Protein AF-A0A1I9G0L5-F1 (afdb_monomer)

Secondary structure (DSSP, 8-state):
-------GGG----SSTT--B----S-TTTS-HHHHHHHHHT---S-B-HHHHHHHHHHHHHHHHHHSS-SB--TT-TT-HHHHHHHHHH--TT-SEEEE-TTSPEEEESSPPTTT--S-HHHHHHHHHHHHHHT---TTTPPPHHHHHHHHHHHHHPPEEEEEEGGGTEEEEEE--SS-SSS----HHHHHHHTS-TT---EEEE-SSS-EEEE-SSPPPTTHHHH-SSEEEE-----SS----PPPP------S----SSPPPHHHHHHHHHHHHHHHHHHHHHHHHHHHHHHHHHHHHHHHHHHHHHHHHHHHHHHHHHHHHHHHHHHHHHT-SSHHHHHHHHHHHHHHHHHHHHHHHHHHHHHHHHHHHHHHHHHHHTS---PPPPTHHHHHHHHHHHS-----S-THHHHHHHHHHHHHHHHHHHHHHHHHHHHHHHIIIIIHHHHHHHHHHHHHHHHHHHHHHHHHHHHHHHHHHHHHHHHHHHHHHHHTT-------TTHHHHHHHHHHHHHHHHHHHHHHHHHHHHHHHHHHHHTT--

InterPro domains:
  IPR000719 Protein kinase domain [PF00069] (3-147)
  IPR000719 Protein kinase domain [PS50011] (1-156)
  IPR011009 Protein kinase-like domain superfamily [SSF56112] (2-184)
  IPR051180 Inhibitor of nuclear factor kappa-B kinase [PTHR22969] (1-500)

Organism: Brugia malayi (NCBI:txid6279)

Solvent-accessible surface area (backbone atoms only — not comparable to full-atom values): 31303 Å² total; per-residue (Å²): 138,85,90,78,93,73,83,66,84,84,62,78,92,72,95,51,87,79,51,76,41,48,75,81,76,82,52,73,63,41,50,26,65,51,44,33,40,22,62,48,68,74,46,57,82,54,65,45,37,62,46,61,39,52,40,25,30,49,28,34,51,53,44,21,75,47,44,78,45,74,33,57,40,37,90,78,37,44,79,33,40,63,51,42,30,58,48,54,76,69,53,58,70,62,45,55,29,39,39,55,45,99,88,70,45,84,47,74,32,58,52,78,62,86,96,40,52,85,60,43,71,51,45,44,56,53,50,36,51,52,37,27,44,33,59,34,79,47,85,93,68,41,56,44,68,67,58,49,52,52,46,50,52,49,65,75,68,48,51,73,39,42,35,33,34,58,41,36,75,41,77,44,59,39,57,55,26,73,86,54,84,87,55,84,67,47,53,69,70,58,57,52,57,74,79,36,64,101,83,59,48,45,42,36,43,52,55,78,85,49,66,72,52,80,45,57,53,83,84,70,64,89,62,55,76,81,77,49,43,23,36,38,45,33,43,59,80,90,61,104,74,82,70,86,73,66,47,76,66,81,71,85,78,67,75,89,66,70,85,73,91,60,85,81,47,76,64,56,52,51,51,46,53,51,50,39,53,49,52,52,48,51,48,50,52,51,64,59,41,51,62,52,52,52,53,50,51,51,55,51,48,57,51,52,50,53,54,49,52,52,50,47,50,51,52,54,49,52,52,51,50,42,54,52,48,38,53,50,28,49,58,53,26,73,75,45,91,49,74,66,58,24,50,54,44,40,47,55,39,52,48,54,48,51,51,48,49,55,47,51,53,51,47,52,50,52,54,52,50,51,54,53,48,51,53,53,52,52,58,54,69,72,57,84,84,85,83,74,85,76,60,59,67,60,53,51,46,58,53,58,66,68,74,69,72,80,91,78,84,71,79,75,56,54,63,55,50,49,54,49,50,56,49,50,51,54,49,43,52,52,49,41,51,53,49,51,54,48,46,50,50,49,36,68,68,45,48,55,56,52,48,53,48,51,49,52,52,50,56,45,50,52,51,51,52,54,48,50,54,52,49,55,54,50,51,52,52,48,54,52,52,49,52,53,49,51,55,56,46,54,55,48,46,66,72,68,66,78,73,93,67,97,69,64,79,72,56,57,54,51,52,54,50,50,52,52,49,53,47,51,50,49,51,49,51,47,50,48,53,51,48,50,50,50,44,52,55,46,49,58,59,50,70,71,77,113

Radius of gyration: 36.48 Å; Cα contacts (8 Å, |Δi|>4): 519; chains: 1; bounding box: 66×55×128 Å

pLDDT: mean 74.06, std 17.33, range [30.12, 96.75]

Structure (mmCIF, N/CA/C/O backbone):
data_AF-A0A1I9G0L5-F1
#
_entry.id   AF-A0A1I9G0L5-F1
#
loop_
_atom_site.group_PDB
_atom_site.id
_atom_site.type_symbol
_atom_site.label_atom_id
_atom_site.label_alt_id
_atom_site.label_comp_id
_atom_site.label_asym_id
_atom_site.label_entity_id
_atom_site.label_seq_id
_atom_site.pdbx_PDB_ins_code
_atom_site.Cartn_x
_atom_site.Cartn_y
_atom_site.Cartn_z
_atom_site.occupancy
_atom_site.B_iso_or_equiv
_atom_site.auth_seq_id
_atom_site.auth_comp_id
_atom_site.auth_asym_id
_atom_site.auth_atom_id
_atom_site.pdbx_PDB_model_num
ATOM 1 N N . MET A 1 1 ? -1.523 -9.763 -20.678 1.00 55.69 1 MET A N 1
ATOM 2 C CA . MET A 1 1 ? -0.590 -9.402 -21.769 1.00 55.69 1 MET A CA 1
ATOM 3 C C . MET A 1 1 ? 0.636 -10.287 -21.632 1.00 55.69 1 MET A C 1
ATOM 5 O O . MET A 1 1 ? 1.055 -10.501 -20.504 1.00 55.69 1 MET A O 1
ATOM 9 N N . ILE A 1 2 ? 1.152 -10.856 -22.721 1.00 83.81 2 ILE A N 1
ATOM 10 C CA . ILE A 1 2 ? 2.333 -11.732 -22.697 1.00 83.81 2 ILE A CA 1
ATOM 11 C C . ILE A 1 2 ? 3.419 -11.034 -23.511 1.00 83.81 2 ILE A C 1
ATOM 13 O O . ILE A 1 2 ? 3.211 -10.784 -24.697 1.00 83.81 2 ILE A O 1
ATOM 17 N N . PHE A 1 3 ? 4.545 -10.706 -22.878 1.00 88.19 3 PHE A N 1
ATOM 18 C CA . PHE A 1 3 ? 5.711 -10.153 -23.564 1.00 88.19 3 PHE A CA 1
ATOM 19 C C . PHE A 1 3 ? 6.554 -11.289 -24.147 1.00 88.19 3 PHE A C 1
ATOM 21 O O . PHE A 1 3 ? 6.730 -12.327 -23.509 1.00 88.19 3 PHE A O 1
ATOM 28 N N . LYS A 1 4 ? 7.054 -11.104 -25.370 1.00 92.31 4 LYS A N 1
ATOM 29 C CA . LYS A 1 4 ? 7.932 -12.056 -26.057 1.00 92.31 4 LYS A CA 1
ATOM 30 C C . LYS A 1 4 ? 9.105 -11.288 -26.652 1.00 92.31 4 LYS A C 1
ATOM 32 O O . LYS A 1 4 ? 8.880 -10.274 -27.307 1.00 92.31 4 LYS A O 1
ATOM 37 N N . LEU A 1 5 ? 10.321 -11.780 -26.433 1.00 92.19 5 LEU A N 1
ATOM 38 C CA . LEU A 1 5 ? 11.512 -11.256 -27.098 1.00 92.19 5 LEU A CA 1
ATOM 39 C C . LEU A 1 5 ? 11.499 -11.662 -28.575 1.00 92.19 5 LEU A C 1
ATOM 41 O O . LEU A 1 5 ? 11.075 -12.768 -28.923 1.00 92.19 5 LEU A O 1
ATOM 45 N N . CYS A 1 6 ? 11.949 -10.762 -29.439 1.00 92.44 6 CYS A N 1
ATOM 46 C CA . CYS A 1 6 ? 12.070 -10.978 -30.874 1.00 92.44 6 CYS A CA 1
ATOM 47 C C . CYS A 1 6 ? 13.322 -10.271 -31.409 1.00 92.44 6 CYS A C 1
ATOM 49 O O . CYS A 1 6 ? 14.057 -9.657 -30.644 1.00 92.44 6 CYS A O 1
ATOM 51 N N . ASP A 1 7 ? 13.552 -10.393 -32.718 1.00 89.81 7 ASP A N 1
ATOM 52 C CA . ASP A 1 7 ? 14.690 -9.792 -33.420 1.00 89.81 7 ASP A CA 1
ATOM 53 C C . ASP A 1 7 ? 16.065 -10.199 -32.860 1.00 89.81 7 ASP A C 1
ATOM 55 O O . ASP A 1 7 ? 16.877 -9.403 -32.397 1.00 89.81 7 ASP A O 1
ATOM 59 N N . PHE A 1 8 ? 16.352 -11.496 -32.950 1.00 90.12 8 PHE A N 1
ATOM 60 C CA . PHE A 1 8 ? 17.651 -12.062 -32.586 1.00 90.12 8 PHE A CA 1
ATOM 61 C C . PHE A 1 8 ? 18.719 -11.869 -33.685 1.00 90.12 8 PHE A C 1
ATOM 63 O O . PHE A 1 8 ? 19.725 -12.577 -33.687 1.00 90.12 8 PHE A O 1
ATOM 70 N N . GLY A 1 9 ? 18.540 -10.929 -34.625 1.00 87.38 9 GLY A N 1
ATOM 71 C CA . GLY A 1 9 ? 19.482 -10.694 -35.730 1.00 87.38 9 GLY A CA 1
ATOM 72 C C . GLY A 1 9 ? 20.868 -10.221 -35.273 1.00 87.38 9 GLY A C 1
ATOM 73 O O . GLY A 1 9 ? 21.869 -10.535 -35.914 1.00 87.38 9 GLY A O 1
ATOM 74 N N . GLY A 1 10 ? 20.933 -9.520 -34.136 1.00 83.25 10 GLY A N 1
ATOM 75 C CA . GLY A 1 10 ? 22.179 -9.124 -33.470 1.00 83.25 10 GLY A CA 1
ATOM 76 C C . GLY A 1 10 ? 22.726 -10.146 -32.465 1.00 83.25 10 GLY A C 1
ATOM 77 O O . GLY A 1 10 ? 23.751 -9.888 -31.836 1.00 83.25 10 GLY A O 1
ATOM 78 N N . SER A 1 11 ? 22.050 -11.284 -32.279 1.00 88.94 11 SER A N 1
ATOM 79 C CA . SER A 1 11 ? 22.437 -12.282 -31.277 1.00 88.94 11 SER A CA 1
ATOM 80 C C . SER A 1 11 ? 23.652 -13.105 -31.711 1.00 88.94 11 SER A C 1
ATOM 82 O O . SER A 1 11 ? 23.936 -13.282 -32.898 1.00 88.94 11 SER A O 1
ATOM 84 N N . ARG A 1 12 ? 24.378 -13.642 -30.727 1.00 87.69 12 ARG A N 1
ATOM 85 C CA . ARG A 1 12 ? 25.536 -14.510 -30.949 1.00 87.69 12 ARG A CA 1
ATOM 86 C C . ARG A 1 12 ? 25.514 -15.680 -29.980 1.00 87.69 12 ARG A C 1
ATOM 88 O O . ARG A 1 12 ? 25.281 -15.493 -28.791 1.00 87.69 12 ARG A O 1
ATOM 95 N N . LEU A 1 13 ? 25.822 -16.874 -30.482 1.00 88.50 13 LEU A N 1
ATOM 96 C CA . LEU A 1 13 ? 26.083 -18.024 -29.625 1.00 88.50 13 LEU A CA 1
ATOM 97 C C . LEU A 1 13 ? 27.472 -17.881 -28.995 1.00 88.50 13 LEU A C 1
ATOM 99 O O . LEU A 1 13 ? 28.465 -17.739 -29.711 1.00 88.50 13 LEU A O 1
ATOM 103 N N . LEU A 1 14 ? 27.529 -17.927 -27.669 1.00 87.81 14 LEU A N 1
ATOM 104 C CA . LEU A 1 14 ? 28.769 -17.877 -26.902 1.00 87.81 14 LEU A CA 1
ATOM 105 C C . LEU A 1 14 ? 29.029 -19.246 -26.280 1.00 87.81 14 LEU A C 1
ATOM 107 O O . LEU A 1 14 ? 28.112 -19.879 -25.760 1.00 87.81 14 LEU A O 1
ATOM 111 N N . THR A 1 15 ? 30.274 -19.706 -26.361 1.00 81.81 15 THR A N 1
ATOM 112 C CA . THR A 1 15 ? 30.704 -20.987 -25.775 1.00 81.81 15 THR A CA 1
ATOM 113 C C . THR A 1 15 ? 31.267 -20.826 -24.368 1.00 81.81 15 THR A C 1
ATOM 115 O O . THR A 1 15 ? 31.295 -21.792 -23.614 1.00 81.81 15 THR A O 1
ATOM 118 N N . ASP A 1 16 ? 31.709 -19.616 -24.018 1.00 83.00 16 ASP A N 1
ATOM 119 C CA . ASP A 1 16 ? 32.195 -19.247 -22.691 1.00 83.00 16 ASP A CA 1
ATOM 120 C C . ASP A 1 16 ? 31.457 -17.989 -22.211 1.00 83.00 16 ASP A C 1
ATOM 122 O O . ASP A 1 16 ? 31.290 -17.022 -22.959 1.00 83.00 16 ASP A O 1
ATOM 126 N N . ASN A 1 17 ? 31.021 -18.003 -20.952 1.00 72.94 17 ASN A N 1
ATOM 127 C CA . ASN A 1 17 ? 30.305 -16.899 -20.319 1.00 72.94 17 ASN A CA 1
ATOM 128 C C . ASN A 1 17 ? 31.165 -15.635 -20.188 1.00 72.94 17 ASN A C 1
ATOM 130 O O . ASN A 1 17 ? 30.611 -14.539 -20.135 1.00 72.94 17 ASN A O 1
ATOM 134 N N . PHE A 1 18 ? 32.493 -15.780 -20.174 1.00 78.06 18 PHE A N 1
ATOM 135 C CA . PHE A 1 18 ? 33.441 -14.668 -20.054 1.00 78.06 18 PHE A CA 1
ATOM 136 C C . PHE A 1 18 ? 34.088 -14.269 -21.384 1.00 78.06 18 PHE A C 1
ATOM 138 O O . PHE A 1 18 ? 35.035 -13.482 -21.398 1.00 78.06 18 PHE A O 1
ATOM 145 N N . GLN A 1 19 ? 33.588 -14.793 -22.507 1.00 87.50 19 GLN A N 1
ATOM 146 C CA . GLN A 1 19 ? 34.123 -14.472 -23.824 1.00 87.50 19 GLN A CA 1
ATOM 147 C C . GLN A 1 19 ? 34.020 -12.956 -24.101 1.00 87.50 19 GLN A C 1
ATOM 149 O O . GLN A 1 19 ? 32.907 -12.420 -24.119 1.00 87.50 19 GLN A O 1
ATOM 154 N N . PRO A 1 20 ? 35.143 -12.254 -24.363 1.00 88.88 20 PRO A N 1
ATOM 155 C CA . PRO A 1 20 ? 35.113 -10.830 -24.665 1.00 88.88 20 PRO A CA 1
ATOM 156 C C . PRO A 1 20 ? 34.505 -10.567 -26.048 1.00 88.88 20 PRO A C 1
ATOM 158 O O . PRO A 1 20 ? 34.786 -11.261 -27.031 1.00 88.88 20 PRO A O 1
ATOM 161 N N . LEU A 1 21 ? 33.680 -9.527 -26.125 1.00 90.00 21 LEU A N 1
ATOM 162 C CA . LEU A 1 21 ? 32.989 -9.070 -27.324 1.00 90.00 21 LEU A CA 1
ATOM 163 C C . LEU A 1 21 ? 33.516 -7.695 -27.746 1.00 90.00 21 LEU A C 1
ATOM 165 O O . LEU A 1 21 ? 33.845 -6.855 -26.913 1.00 90.00 21 LEU A O 1
ATOM 169 N N . HIS A 1 22 ? 33.584 -7.480 -29.061 1.00 89.19 22 HIS A N 1
ATOM 170 C CA . HIS A 1 22 ? 34.141 -6.269 -29.686 1.00 89.19 22 HIS A CA 1
ATOM 171 C C . HIS A 1 22 ? 33.189 -5.607 -30.692 1.00 89.19 22 HIS A C 1
ATOM 173 O O . HIS A 1 22 ? 33.473 -4.524 -31.205 1.00 89.19 22 HIS A O 1
ATOM 179 N N . SER A 1 23 ? 32.104 -6.293 -31.051 1.00 87.62 23 SER A N 1
ATOM 180 C CA . SER A 1 23 ? 31.172 -5.848 -32.084 1.00 87.62 23 SER A CA 1
ATOM 181 C C . SER A 1 23 ? 30.407 -4.611 -31.620 1.00 87.62 23 SER A C 1
ATOM 183 O O . SER A 1 23 ? 30.127 -4.453 -30.443 1.00 87.62 23 SER A O 1
ATOM 185 N N . ILE A 1 24 ? 30.040 -3.732 -32.547 1.00 87.00 24 ILE A N 1
ATOM 186 C CA . ILE A 1 24 ? 29.127 -2.626 -32.249 1.00 87.00 24 ILE A CA 1
ATOM 187 C C . ILE A 1 24 ? 27.759 -3.047 -32.776 1.00 87.00 24 ILE A C 1
ATOM 189 O O . ILE A 1 24 ? 27.548 -3.082 -33.988 1.00 87.00 24 ILE A O 1
ATOM 193 N N . CYS A 1 25 ? 26.859 -3.429 -31.875 1.00 86.25 25 CYS A N 1
ATOM 194 C CA . CYS A 1 25 ? 25.508 -3.868 -32.205 1.00 86.25 25 CYS A CA 1
ATOM 195 C C . CYS A 1 25 ? 24.520 -3.332 -31.165 1.00 86.25 25 CYS A C 1
ATOM 197 O O . CYS A 1 25 ? 24.857 -3.256 -29.987 1.00 86.25 25 CYS A O 1
ATOM 199 N N . GLY A 1 26 ? 23.318 -2.962 -31.610 1.00 87.75 26 GLY A N 1
ATOM 200 C CA . GLY A 1 26 ? 22.236 -2.463 -30.764 1.00 87.75 26 GLY A CA 1
ATOM 201 C C . GLY A 1 26 ? 21.747 -1.070 -31.160 1.00 87.75 26 GLY A C 1
ATOM 202 O O . GLY A 1 26 ? 22.176 -0.487 -32.158 1.00 87.75 26 GLY A O 1
ATOM 203 N N . THR A 1 27 ? 20.827 -0.541 -30.359 1.00 90.56 27 THR A N 1
ATOM 204 C CA . THR A 1 27 ? 20.112 0.711 -30.635 1.00 90.56 27 THR A CA 1
ATOM 205 C C . THR A 1 27 ? 20.705 1.864 -29.819 1.00 90.56 27 THR A C 1
ATOM 207 O O . THR A 1 27 ? 20.842 1.721 -28.600 1.00 90.56 27 THR A O 1
ATOM 210 N N . PRO A 1 28 ? 21.031 3.024 -30.429 1.00 89.81 28 PRO A N 1
ATOM 211 C CA . PRO A 1 28 ? 21.471 4.206 -29.687 1.00 89.81 28 PRO A CA 1
ATOM 212 C C . PRO A 1 28 ? 20.511 4.555 -28.540 1.00 89.81 28 PRO A C 1
ATOM 214 O O . PRO A 1 28 ? 19.296 4.528 -28.716 1.00 89.81 28 PRO A O 1
ATOM 217 N N . GLY A 1 29 ? 21.058 4.863 -27.362 1.00 89.56 29 GLY A N 1
ATOM 218 C CA . GLY A 1 29 ? 20.293 5.051 -26.119 1.00 89.56 29 GLY A CA 1
ATOM 219 C C . GLY A 1 29 ? 20.146 3.792 -25.250 1.00 89.56 29 GLY A C 1
ATOM 220 O O . GLY A 1 29 ? 19.942 3.928 -24.049 1.00 89.56 29 GLY A O 1
ATOM 221 N N . TYR A 1 30 ? 20.331 2.593 -25.820 1.00 95.19 30 TYR A N 1
ATOM 222 C CA . TYR A 1 30 ? 20.323 1.303 -25.100 1.00 95.19 30 TYR A CA 1
ATOM 223 C C . TYR A 1 30 ? 21.682 0.594 -25.125 1.00 95.19 30 TYR A C 1
ATOM 225 O O . TYR A 1 30 ? 21.849 -0.456 -24.511 1.00 95.19 30 TYR A O 1
ATOM 233 N N . LEU A 1 31 ? 22.654 1.147 -25.854 1.00 93.94 31 LEU A N 1
ATOM 234 C CA . LEU A 1 31 ? 24.020 0.637 -25.885 1.00 93.94 31 LEU A CA 1
ATOM 235 C C . LEU A 1 31 ? 24.693 0.845 -24.529 1.00 93.94 31 LEU A C 1
ATOM 237 O O . LEU A 1 31 ? 24.605 1.931 -23.953 1.00 93.94 31 LEU A O 1
ATOM 241 N N . ASN A 1 32 ? 25.430 -0.165 -24.068 1.00 92.62 32 ASN A N 1
ATOM 242 C CA . ASN A 1 32 ? 26.281 -0.022 -22.892 1.00 92.62 32 ASN A CA 1
ATOM 243 C C . ASN A 1 32 ? 27.421 0.983 -23.133 1.00 92.62 32 ASN A C 1
ATOM 245 O O . ASN A 1 32 ? 27.693 1.411 -24.262 1.00 92.62 32 ASN A O 1
ATOM 249 N N . GLU A 1 33 ? 28.110 1.368 -22.060 1.00 91.12 33 GLU A N 1
ATOM 250 C CA . GLU A 1 33 ? 29.150 2.405 -22.101 1.00 91.12 33 GLU A CA 1
ATOM 251 C C . GLU A 1 33 ? 30.291 2.048 -23.071 1.00 91.12 33 GLU A C 1
ATOM 253 O O . GLU A 1 33 ? 30.730 2.896 -23.853 1.00 91.12 33 GLU A O 1
ATOM 258 N N . TYR A 1 34 ? 30.726 0.782 -23.083 1.00 92.12 34 TYR A N 1
ATOM 259 C CA . TYR A 1 34 ? 31.794 0.299 -23.964 1.00 92.12 34 TYR A CA 1
ATOM 260 C C . TYR A 1 34 ? 31.397 0.345 -25.444 1.00 92.12 34 TYR A C 1
ATOM 262 O O . TYR A 1 34 ? 32.152 0.872 -26.264 1.00 92.12 34 TYR A O 1
ATOM 270 N N . SER A 1 35 ? 30.200 -0.139 -25.794 1.00 92.25 35 SER A N 1
ATOM 271 C CA . SER A 1 35 ? 29.689 -0.089 -27.171 1.00 92.25 35 SER A CA 1
ATOM 272 C C . SER A 1 35 ? 29.444 1.347 -27.627 1.00 92.25 35 SER A C 1
ATOM 274 O O . SER A 1 35 ? 29.758 1.691 -28.765 1.00 92.25 35 SER A O 1
ATOM 276 N N . THR A 1 36 ? 28.961 2.211 -26.731 1.00 92.50 36 THR A N 1
ATOM 277 C CA . THR A 1 36 ? 28.783 3.647 -26.988 1.00 92.50 36 THR A CA 1
ATOM 278 C C . THR A 1 36 ? 30.119 4.331 -27.279 1.00 92.50 36 THR A C 1
ATOM 280 O O . THR A 1 36 ? 30.232 5.086 -28.245 1.00 92.50 36 THR A O 1
ATOM 283 N N . ALA A 1 37 ? 31.156 4.038 -26.491 1.00 91.94 37 ALA A N 1
ATOM 284 C CA . ALA A 1 37 ? 32.501 4.565 -26.704 1.00 91.94 37 ALA A CA 1
ATOM 285 C C . ALA A 1 37 ? 33.118 4.072 -28.019 1.00 91.94 37 ALA A C 1
ATOM 287 O O . ALA A 1 37 ? 33.672 4.868 -28.781 1.00 91.94 37 ALA A O 1
ATOM 288 N N . ASN A 1 38 ? 32.976 2.778 -28.309 1.00 93.38 38 ASN A N 1
ATOM 289 C CA . ASN A 1 38 ? 33.405 2.175 -29.567 1.00 93.38 38 ASN A CA 1
ATOM 290 C C . ASN A 1 38 ? 32.693 2.816 -30.775 1.00 93.38 38 ASN A C 1
ATOM 292 O O . ASN A 1 38 ? 33.353 3.188 -31.747 1.00 93.38 38 ASN A O 1
ATOM 296 N N . LEU A 1 39 ? 31.376 3.045 -30.688 1.00 92.69 39 LEU A N 1
ATOM 297 C CA . LEU A 1 39 ? 30.587 3.721 -31.724 1.00 92.69 39 LEU A CA 1
ATOM 298 C C . LEU A 1 39 ? 31.026 5.180 -31.920 1.00 92.69 39 LEU A C 1
ATOM 300 O O . LEU A 1 39 ? 31.245 5.605 -33.054 1.00 92.69 39 LEU A O 1
ATOM 304 N N . ALA A 1 40 ? 31.217 5.937 -30.834 1.00 91.94 40 ALA A N 1
ATOM 305 C CA . ALA A 1 40 ? 31.623 7.346 -30.892 1.00 91.94 40 ALA A CA 1
ATOM 306 C C . ALA A 1 40 ? 33.018 7.532 -31.492 1.00 91.94 40 ALA A C 1
ATOM 308 O O . ALA A 1 40 ? 33.253 8.455 -32.272 1.00 91.94 40 ALA A O 1
ATOM 309 N N . ARG A 1 41 ? 33.949 6.644 -31.131 1.00 90.19 41 ARG A N 1
ATOM 310 C CA . ARG A 1 41 ? 35.350 6.713 -31.559 1.00 90.19 41 ARG A CA 1
ATOM 311 C C . ARG A 1 41 ? 35.618 5.981 -32.869 1.00 90.19 41 ARG A C 1
ATOM 313 O O . ARG A 1 41 ? 36.719 6.108 -33.396 1.00 90.19 41 ARG A O 1
ATOM 320 N N . LYS A 1 42 ? 34.632 5.248 -33.399 1.00 90.44 42 LYS A N 1
ATOM 321 C CA . LYS A 1 42 ? 34.778 4.357 -34.561 1.00 90.44 42 LYS A CA 1
ATOM 322 C C . LYS A 1 42 ? 35.905 3.333 -34.347 1.00 90.44 42 LYS A C 1
ATOM 324 O O . LYS A 1 42 ? 36.744 3.124 -35.218 1.00 90.44 42 LYS A O 1
ATOM 329 N N . THR A 1 43 ? 35.932 2.719 -33.164 1.00 90.88 43 THR A N 1
ATOM 330 C CA . THR A 1 43 ? 36.928 1.719 -32.738 1.00 90.88 43 THR A CA 1
ATOM 331 C C . THR A 1 43 ? 36.247 0.469 -32.192 1.00 90.88 43 THR A C 1
ATOM 333 O O . THR A 1 43 ? 35.089 0.523 -31.810 1.00 90.88 43 THR A O 1
ATOM 336 N N . THR A 1 44 ? 36.975 -0.640 -32.070 1.00 89.38 44 THR A N 1
ATOM 337 C CA . THR A 1 44 ? 36.503 -1.878 -31.408 1.00 89.38 44 THR A CA 1
ATOM 338 C C . THR A 1 44 ? 37.463 -2.333 -30.302 1.00 89.38 44 THR A C 1
ATOM 340 O O . THR A 1 44 ? 37.610 -3.523 -30.019 1.00 89.38 44 THR A O 1
ATOM 343 N N . THR A 1 45 ? 38.199 -1.377 -29.728 1.00 89.69 45 THR A N 1
ATOM 344 C CA . THR A 1 45 ? 39.290 -1.632 -28.778 1.00 89.69 45 THR A CA 1
ATOM 345 C C . THR A 1 45 ? 38.789 -1.981 -27.388 1.00 89.69 45 THR A C 1
ATOM 347 O O . THR A 1 45 ? 39.450 -2.734 -26.682 1.00 89.69 45 THR A O 1
ATOM 350 N N . LEU A 1 46 ? 37.651 -1.415 -26.979 1.00 90.94 46 LEU A N 1
ATOM 351 C CA . LEU A 1 46 ? 37.055 -1.715 -25.684 1.00 90.94 46 LEU A CA 1
ATOM 352 C C . LEU A 1 46 ? 36.250 -3.002 -25.796 1.00 90.94 46 LEU A C 1
ATOM 354 O O . LEU A 1 46 ? 35.408 -3.127 -26.687 1.00 90.94 46 LEU A O 1
ATOM 358 N N . THR A 1 47 ? 36.523 -3.936 -24.895 1.00 91.81 47 THR A N 1
ATOM 359 C CA . THR A 1 47 ? 35.795 -5.197 -24.798 1.00 91.81 47 THR A CA 1
ATOM 360 C C . THR A 1 47 ? 34.696 -5.108 -23.766 1.00 91.81 47 THR A C 1
ATOM 362 O O . THR A 1 47 ? 34.822 -4.379 -22.787 1.00 91.81 47 THR A O 1
ATOM 365 N N . TYR A 1 48 ? 33.657 -5.900 -23.966 1.00 90.69 48 TYR A N 1
ATOM 366 C CA . TYR A 1 48 ? 32.580 -6.086 -23.006 1.00 90.69 48 TYR A CA 1
ATOM 367 C C . TYR A 1 48 ? 32.138 -7.552 -23.007 1.00 90.69 48 TYR A C 1
ATOM 369 O O . TYR A 1 48 ? 32.455 -8.313 -23.921 1.00 90.69 48 TYR A O 1
ATOM 377 N N . THR A 1 49 ? 31.416 -7.954 -21.976 1.00 90.81 49 THR A N 1
ATOM 378 C CA . THR A 1 49 ? 30.833 -9.293 -21.815 1.00 90.81 49 THR A CA 1
ATOM 379 C C . THR A 1 49 ? 29.345 -9.292 -22.165 1.00 90.81 49 THR A C 1
ATOM 381 O O . THR A 1 49 ? 28.722 -8.233 -22.272 1.00 90.81 49 THR A O 1
ATOM 384 N N . LYS A 1 50 ? 28.743 -10.478 -22.327 1.00 90.31 50 LYS A N 1
ATOM 385 C CA . LYS A 1 50 ? 27.288 -10.589 -22.543 1.00 90.31 50 LYS A CA 1
ATOM 386 C C . LYS A 1 50 ? 26.495 -9.941 -21.396 1.00 90.31 50 LYS A C 1
ATOM 388 O O . LYS A 1 50 ? 25.556 -9.199 -21.653 1.00 90.31 50 LYS A O 1
ATOM 393 N N . ASP A 1 51 ? 26.941 -10.138 -20.155 1.00 91.38 51 ASP A N 1
ATOM 394 C CA . ASP A 1 51 ? 26.309 -9.609 -18.942 1.00 91.38 51 ASP A CA 1
ATOM 395 C C . ASP A 1 51 ? 26.315 -8.068 -18.955 1.00 91.38 51 ASP A C 1
ATOM 397 O O . ASP A 1 51 ? 25.274 -7.442 -18.782 1.00 91.38 51 ASP A O 1
ATOM 401 N N . GLU A 1 52 ? 27.452 -7.440 -19.279 1.00 90.19 52 GLU A N 1
ATOM 402 C CA . GLU A 1 52 ? 27.595 -5.972 -19.346 1.00 90.19 52 GLU A CA 1
ATOM 403 C C . GLU A 1 52 ? 26.807 -5.310 -20.485 1.00 90.19 52 GLU A C 1
ATOM 405 O O . GLU A 1 52 ? 26.572 -4.101 -20.453 1.00 90.19 52 GLU A O 1
ATOM 410 N N . CYS A 1 53 ? 26.465 -6.055 -21.535 1.00 91.38 53 CYS A N 1
ATOM 411 C CA . CYS A 1 53 ? 25.707 -5.537 -22.672 1.00 91.38 53 CYS A CA 1
ATOM 412 C C . CYS A 1 53 ? 24.205 -5.729 -22.468 1.00 91.38 53 CYS A C 1
ATOM 414 O O . CYS A 1 53 ? 23.435 -4.766 -22.511 1.00 91.38 53 CYS A O 1
ATOM 416 N N . ASP A 1 54 ? 23.793 -6.966 -22.207 1.00 93.25 54 ASP A N 1
ATOM 417 C CA . ASP A 1 54 ? 22.384 -7.335 -22.170 1.00 93.25 54 ASP A CA 1
ATOM 418 C C . ASP A 1 54 ? 21.705 -6.771 -20.918 1.00 93.25 54 ASP A C 1
ATOM 420 O O . ASP A 1 54 ? 20.651 -6.143 -21.035 1.00 93.25 54 ASP A O 1
ATOM 424 N N . LEU A 1 55 ? 22.327 -6.890 -19.735 1.00 95.06 55 LEU A N 1
ATOM 425 C CA . LEU A 1 55 ? 21.747 -6.374 -18.488 1.00 95.06 55 LEU A CA 1
ATOM 426 C C . LEU A 1 55 ? 21.637 -4.845 -18.497 1.00 95.06 55 LEU A C 1
ATOM 428 O O . LEU A 1 55 ? 20.651 -4.302 -17.998 1.00 95.06 55 LEU A O 1
ATOM 432 N N . TRP A 1 56 ? 22.580 -4.149 -19.142 1.00 94.94 56 TRP A N 1
ATOM 433 C CA . TRP A 1 56 ? 22.477 -2.705 -19.361 1.00 94.94 56 TRP A CA 1
ATOM 434 C C . TRP A 1 56 ? 21.235 -2.358 -20.188 1.00 94.94 56 TRP A C 1
ATOM 436 O O . TRP A 1 56 ? 20.433 -1.511 -19.790 1.00 94.94 56 TRP A O 1
ATOM 446 N N . SER A 1 57 ? 21.039 -3.041 -21.321 1.00 95.06 57 SER A N 1
ATOM 447 C CA . SER A 1 57 ? 19.886 -2.801 -22.196 1.00 95.06 57 SER A CA 1
ATOM 448 C C . SER A 1 57 ? 18.551 -3.104 -21.498 1.00 95.06 57 SER A C 1
ATOM 450 O O . SER A 1 57 ? 17.578 -2.358 -21.661 1.00 95.06 57 SER A O 1
ATOM 452 N N . VAL A 1 58 ? 18.518 -4.136 -20.644 1.00 95.94 58 VAL A N 1
ATOM 453 C CA . VAL A 1 58 ? 17.381 -4.449 -19.768 1.00 95.94 58 VAL A CA 1
ATOM 454 C C . VAL A 1 58 ? 17.158 -3.322 -18.762 1.00 95.94 58 VAL A C 1
ATOM 456 O O . VAL A 1 58 ? 16.022 -2.881 -18.603 1.00 95.94 58 VAL A O 1
ATOM 459 N N . GLY A 1 59 ? 18.214 -2.790 -18.140 1.00 96.69 59 GLY A N 1
ATOM 460 C CA . GLY A 1 59 ? 18.134 -1.639 -17.236 1.00 96.69 59 GLY A CA 1
ATOM 461 C C . GLY A 1 59 ? 17.534 -0.403 -17.906 1.00 96.69 59 GLY A C 1
ATOM 462 O O . GLY A 1 59 ? 16.611 0.204 -17.360 1.00 96.69 59 GLY A O 1
ATOM 463 N N . CYS A 1 60 ? 17.977 -0.075 -19.124 1.00 96.75 60 CYS A N 1
ATOM 464 C CA . CYS A 1 60 ? 17.394 1.005 -19.924 1.00 96.75 60 CYS A CA 1
ATOM 465 C C . CYS A 1 60 ? 15.909 0.765 -20.216 1.00 96.75 60 CYS A C 1
ATOM 467 O O . CYS A 1 60 ? 15.095 1.672 -20.046 1.00 96.75 60 CYS A O 1
ATOM 469 N N . THR A 1 61 ? 15.555 -0.462 -20.600 1.00 95.88 61 THR A N 1
ATOM 470 C CA . THR A 1 61 ? 14.174 -0.847 -20.922 1.00 95.88 61 THR A CA 1
ATOM 471 C C . THR A 1 61 ? 13.264 -0.752 -19.698 1.00 95.88 61 THR A C 1
ATOM 473 O O . THR A 1 61 ? 12.187 -0.168 -19.774 1.00 95.88 61 THR A O 1
ATOM 476 N N . LEU A 1 62 ? 13.694 -1.276 -18.545 1.00 95.81 62 LEU A N 1
ATOM 477 C CA . LEU A 1 62 ? 12.928 -1.212 -17.298 1.00 95.81 62 LEU A CA 1
ATOM 478 C C . LEU A 1 62 ? 12.742 0.230 -16.821 1.00 95.81 62 LEU A C 1
ATOM 480 O O . LEU A 1 62 ? 11.644 0.595 -16.398 1.00 95.81 62 LEU A O 1
ATOM 484 N N . PHE A 1 63 ? 13.787 1.057 -16.923 1.00 95.19 63 PHE A N 1
ATOM 485 C CA . PHE A 1 63 ? 13.701 2.477 -16.594 1.00 95.19 63 PHE A CA 1
ATOM 486 C C . PHE A 1 63 ? 12.675 3.195 -17.478 1.00 95.19 63 PHE A C 1
ATOM 488 O O . PHE A 1 63 ? 11.824 3.937 -16.979 1.00 95.19 63 PHE A O 1
ATOM 495 N N . GLU A 1 64 ? 12.713 2.949 -18.785 1.00 91.06 64 GLU A N 1
ATOM 496 C CA . GLU A 1 64 ? 11.773 3.542 -19.730 1.00 91.06 64 GLU A CA 1
ATOM 497 C C . GLU A 1 64 ? 10.346 3.031 -19.515 1.00 91.06 64 GLU A C 1
ATOM 499 O O . GLU A 1 64 ? 9.410 3.825 -19.518 1.00 91.06 64 GLU A O 1
ATOM 504 N N . CYS A 1 65 ? 10.148 1.745 -19.222 1.00 89.88 65 CYS A N 1
ATOM 505 C CA . CYS A 1 65 ? 8.834 1.226 -18.839 1.00 89.88 65 CYS A CA 1
ATOM 506 C C . CYS A 1 65 ? 8.288 1.899 -17.572 1.00 89.88 65 CYS A C 1
ATOM 508 O O . CYS A 1 65 ? 7.081 2.110 -17.462 1.00 89.88 65 CYS A O 1
ATOM 510 N N . ALA A 1 66 ? 9.158 2.233 -16.616 1.00 88.00 66 ALA A N 1
ATOM 511 C CA . ALA A 1 66 ? 8.763 2.877 -15.369 1.00 88.00 66 ALA A CA 1
ATOM 512 C C . ALA A 1 66 ? 8.468 4.380 -15.516 1.00 88.00 66 ALA A C 1
ATOM 514 O O . ALA A 1 66 ? 7.692 4.916 -14.727 1.00 88.00 66 ALA A O 1
ATOM 515 N N . THR A 1 67 ? 9.087 5.068 -16.483 1.00 83.19 67 THR A N 1
ATOM 516 C CA . THR A 1 67 ? 9.091 6.547 -16.556 1.00 83.19 67 THR A CA 1
ATOM 517 C C . THR A 1 67 ? 8.583 7.138 -17.871 1.00 83.19 67 THR A C 1
ATOM 519 O O . THR A 1 67 ? 8.288 8.333 -17.932 1.00 83.19 67 THR A O 1
ATOM 522 N N . GLY A 1 68 ? 8.506 6.333 -18.930 1.00 80.81 68 GLY A N 1
ATOM 523 C CA . GLY A 1 68 ? 8.200 6.755 -20.296 1.00 80.81 68 GLY A CA 1
ATOM 524 C C . GLY A 1 68 ? 9.336 7.488 -21.019 1.00 80.81 68 GLY A C 1
ATOM 525 O O . GLY A 1 68 ? 9.096 8.033 -22.096 1.00 80.81 68 GLY A O 1
ATOM 526 N N . ILE A 1 69 ? 10.543 7.549 -20.443 1.00 84.81 69 ILE A N 1
ATOM 527 C CA . ILE A 1 69 ? 11.714 8.212 -21.034 1.00 84.81 69 ILE A CA 1
ATOM 528 C C . ILE A 1 69 ? 12.977 7.359 -20.879 1.00 84.81 69 ILE A C 1
ATOM 530 O O . ILE A 1 69 ? 13.083 6.542 -19.970 1.00 84.81 69 ILE A O 1
ATOM 534 N N . LEU A 1 70 ? 13.968 7.587 -21.740 1.00 90.44 70 LEU A N 1
ATOM 535 C CA . LEU A 1 70 ? 15.281 6.953 -21.618 1.00 90.44 70 LEU A CA 1
ATOM 536 C C . LEU A 1 70 ? 16.045 7.460 -20.377 1.00 90.44 70 LEU A C 1
ATOM 538 O O . LEU A 1 70 ? 15.935 8.641 -20.034 1.00 90.44 70 LEU A O 1
ATOM 542 N N . PRO A 1 71 ? 16.871 6.607 -19.739 1.00 94.12 71 PRO A N 1
ATOM 543 C CA . PRO A 1 71 ? 17.620 6.970 -18.532 1.00 94.12 71 PRO A CA 1
ATOM 544 C C . PRO A 1 71 ? 18.689 8.037 -18.781 1.00 94.12 71 PRO A C 1
ATOM 546 O O . PRO A 1 71 ? 18.946 8.870 -17.915 1.00 94.12 71 PRO A O 1
ATOM 549 N N . PHE A 1 72 ? 19.313 8.033 -19.960 1.00 94.31 72 PHE A N 1
ATOM 550 C CA . PHE A 1 72 ? 20.423 8.923 -20.282 1.00 94.31 72 PHE A CA 1
ATOM 551 C C . PHE A 1 72 ? 20.258 9.472 -21.692 1.00 94.31 72 PHE A C 1
ATOM 553 O O . PHE A 1 72 ? 20.327 8.730 -22.671 1.00 94.31 72 PHE A O 1
ATOM 560 N N . VAL A 1 73 ? 20.035 10.780 -21.798 1.00 89.44 73 VAL A N 1
ATOM 561 C CA . VAL A 1 73 ? 19.840 11.451 -23.087 1.00 89.44 73 VAL A CA 1
ATOM 562 C C . VAL A 1 73 ? 20.645 12.753 -23.112 1.00 89.44 73 VAL A C 1
ATOM 564 O O . VAL A 1 73 ? 20.422 13.617 -22.258 1.00 89.44 73 VAL A O 1
ATOM 567 N N . PRO A 1 74 ? 21.574 12.934 -24.071 1.00 88.88 74 PRO A N 1
ATOM 568 C CA . PRO A 1 74 ? 22.311 14.180 -24.220 1.00 88.88 74 PRO A CA 1
ATOM 569 C C . PRO A 1 74 ? 21.434 15.222 -24.933 1.00 88.88 74 PRO A C 1
ATOM 571 O O . PRO A 1 74 ? 20.366 14.910 -25.458 1.00 88.88 74 PRO A O 1
ATOM 574 N N . ALA A 1 75 ? 21.901 16.469 -25.014 1.00 84.31 75 ALA A N 1
ATOM 575 C CA . ALA A 1 75 ? 21.100 17.592 -25.514 1.00 84.31 75 ALA A CA 1
ATOM 576 C C . ALA A 1 75 ? 20.545 17.381 -26.936 1.00 84.31 75 ALA A C 1
ATOM 578 O O . ALA A 1 75 ? 19.440 17.817 -27.241 1.00 84.31 75 ALA A O 1
ATOM 579 N N . LYS A 1 76 ? 21.299 16.697 -27.805 1.00 84.25 76 LYS A N 1
ATOM 580 C CA . LYS A 1 76 ? 20.911 16.419 -29.197 1.00 84.25 76 LYS A CA 1
ATOM 581 C C . LYS A 1 76 ? 20.230 15.054 -29.383 1.00 84.25 76 LYS A C 1
ATOM 583 O O . LYS A 1 76 ? 20.046 14.610 -30.514 1.00 84.25 76 LYS A O 1
ATOM 588 N N . GLY A 1 77 ? 19.841 14.396 -28.292 1.00 85.50 77 GLY A N 1
ATOM 589 C CA . GLY A 1 77 ? 19.155 13.106 -28.312 1.00 85.50 77 GLY A CA 1
ATOM 590 C C . GLY A 1 77 ? 20.094 11.893 -28.375 1.00 85.50 77 GLY A C 1
ATOM 591 O O . GLY A 1 77 ? 21.301 12.035 -28.550 1.00 85.50 77 GLY A O 1
ATOM 592 N N . PRO A 1 78 ? 19.553 10.669 -28.247 1.00 86.38 78 PRO A N 1
ATOM 593 C CA . PRO A 1 78 ? 20.350 9.444 -28.095 1.00 86.38 78 PRO A CA 1
ATOM 594 C C . PRO A 1 78 ? 21.187 9.082 -29.333 1.00 86.38 78 PRO A C 1
ATOM 596 O O . PRO A 1 78 ? 22.144 8.320 -29.228 1.00 86.38 78 PRO A O 1
ATOM 599 N N . ALA A 1 79 ? 20.852 9.633 -30.505 1.00 87.81 79 ALA A N 1
ATOM 600 C CA . ALA A 1 79 ? 21.620 9.452 -31.736 1.00 87.81 79 ALA A CA 1
ATOM 601 C C . ALA A 1 79 ? 22.907 10.303 -31.785 1.00 87.81 79 ALA A C 1
ATOM 603 O O . ALA A 1 79 ? 23.782 10.031 -32.607 1.00 87.81 79 ALA A O 1
ATOM 604 N N . ASP A 1 80 ? 23.048 11.311 -30.913 1.00 91.00 80 ASP A N 1
ATOM 605 C CA . ASP A 1 80 ? 24.272 12.106 -30.784 1.00 91.00 80 ASP A CA 1
ATOM 606 C C . ASP A 1 80 ? 25.372 11.274 -30.130 1.00 91.00 80 ASP A C 1
ATOM 608 O O . ASP A 1 80 ? 25.539 11.262 -28.912 1.00 91.00 80 ASP A O 1
ATOM 612 N N . THR A 1 81 ? 26.115 10.538 -30.952 1.00 90.56 81 THR A N 1
ATOM 613 C CA . THR A 1 81 ? 27.114 9.582 -30.472 1.00 90.56 81 THR A CA 1
ATOM 614 C C . THR A 1 81 ? 28.234 10.241 -29.653 1.00 90.56 81 THR A C 1
ATOM 616 O O . THR A 1 81 ? 28.545 9.725 -28.577 1.00 90.56 81 THR A O 1
ATOM 619 N N . PRO A 1 82 ? 28.828 11.381 -30.075 1.00 91.81 82 PRO A N 1
ATOM 620 C CA . PRO A 1 82 ? 29.801 12.098 -29.249 1.00 91.81 82 PRO A CA 1
ATOM 621 C C . PRO A 1 82 ? 29.205 12.604 -27.932 1.00 91.81 82 PRO A C 1
ATOM 623 O O . PRO A 1 82 ? 29.828 12.448 -26.881 1.00 91.81 82 PRO A O 1
ATOM 626 N N . GLY A 1 83 ? 27.992 13.170 -27.971 1.00 92.31 83 GLY A N 1
ATOM 627 C CA . GLY A 1 83 ? 27.282 13.603 -26.768 1.00 92.31 83 GLY A CA 1
ATOM 628 C C . GLY A 1 83 ? 27.008 12.444 -25.813 1.00 92.31 83 GLY A C 1
ATOM 629 O O . GLY A 1 83 ? 27.213 12.579 -24.606 1.00 92.31 83 GLY A O 1
ATOM 630 N N . MET A 1 84 ? 26.626 11.283 -26.352 1.00 93.38 84 MET A N 1
ATOM 631 C CA . MET A 1 84 ? 26.383 10.093 -25.550 1.00 93.38 84 MET A CA 1
ATOM 632 C C . MET A 1 84 ? 27.639 9.556 -24.894 1.00 93.38 84 MET A C 1
ATOM 634 O O . MET A 1 84 ? 27.631 9.285 -23.698 1.00 93.38 84 MET A O 1
ATOM 638 N N . TYR A 1 85 ? 28.733 9.463 -25.643 1.00 93.50 85 TYR A N 1
ATOM 639 C CA . TYR A 1 85 ? 30.015 9.066 -25.080 1.00 93.50 85 TYR A CA 1
ATOM 640 C C . TYR A 1 85 ? 30.444 9.991 -23.937 1.00 93.50 85 TYR A C 1
ATOM 642 O O . TYR A 1 85 ? 30.753 9.501 -22.853 1.00 93.50 85 TYR A O 1
ATOM 650 N N . ASN A 1 86 ? 30.380 11.311 -24.144 1.00 93.38 86 ASN A N 1
ATOM 651 C CA . ASN A 1 86 ? 30.723 12.296 -23.115 1.00 93.38 86 ASN A CA 1
ATOM 652 C C . ASN A 1 86 ? 29.857 12.149 -21.857 1.00 93.38 86 ASN A C 1
ATOM 654 O O . ASN A 1 86 ? 30.355 12.262 -20.742 1.00 93.38 86 ASN A O 1
ATOM 658 N N . MET A 1 87 ? 28.568 11.861 -22.022 1.00 93.31 87 MET A N 1
ATOM 659 C CA . MET A 1 87 ? 27.667 11.624 -20.901 1.00 93.31 87 MET A CA 1
ATOM 660 C C . MET A 1 87 ? 28.019 10.335 -20.145 1.00 93.31 87 MET A C 1
ATOM 662 O O . MET A 1 87 ? 28.134 10.363 -18.923 1.00 93.31 87 MET A O 1
ATOM 666 N N . MET A 1 88 ? 28.262 9.227 -20.852 1.00 92.12 88 MET A N 1
ATOM 667 C CA . MET A 1 88 ? 28.587 7.930 -20.241 1.00 92.12 88 MET A CA 1
ATOM 668 C C . MET A 1 88 ? 29.900 7.956 -19.450 1.00 92.12 88 MET A C 1
ATOM 670 O O . MET A 1 88 ? 29.960 7.441 -18.334 1.00 92.12 88 MET A O 1
ATOM 674 N N . ILE A 1 89 ? 30.946 8.606 -19.973 1.00 91.25 89 ILE A N 1
ATOM 675 C CA . ILE A 1 89 ? 32.226 8.713 -19.249 1.00 91.25 89 ILE A CA 1
ATOM 676 C C . ILE A 1 89 ? 32.113 9.583 -17.991 1.00 91.25 89 ILE A C 1
ATOM 678 O O . ILE A 1 89 ? 32.830 9.350 -17.020 1.00 91.25 89 ILE A O 1
ATOM 682 N N . SER A 1 90 ? 31.210 10.567 -17.990 1.00 92.38 90 SER A N 1
ATOM 683 C CA . SER A 1 90 ? 30.974 11.465 -16.855 1.00 92.38 90 SER A CA 1
ATOM 684 C C . SER A 1 90 ? 29.944 10.934 -15.854 1.00 92.38 90 SER A C 1
ATOM 686 O O . SER A 1 90 ? 29.713 11.584 -14.834 1.00 92.38 90 SER A O 1
ATOM 688 N N . ARG A 1 91 ? 29.321 9.780 -16.123 1.00 93.44 91 ARG A N 1
ATOM 689 C CA . ARG A 1 91 ? 28.268 9.209 -15.281 1.00 93.44 91 ARG A CA 1
ATOM 690 C C . ARG A 1 91 ? 28.827 8.735 -13.927 1.00 93.44 91 ARG A C 1
ATOM 692 O O . ARG A 1 91 ? 29.757 7.917 -13.903 1.00 93.44 91 ARG A O 1
ATOM 699 N N . PRO A 1 92 ? 28.246 9.177 -12.797 1.00 92.50 92 PRO A N 1
ATOM 700 C CA . PRO A 1 92 ? 28.478 8.567 -11.491 1.00 92.50 92 PRO A CA 1
ATOM 701 C C . PRO A 1 92 ? 27.977 7.120 -11.459 1.00 92.50 92 PRO A C 1
ATOM 703 O O . PRO A 1 92 ? 26.930 6.804 -12.017 1.00 92.50 92 PRO A O 1
ATOM 706 N N . SER A 1 93 ? 28.688 6.229 -10.768 1.00 87.38 93 SER A N 1
ATOM 707 C CA . SER A 1 93 ? 28.362 4.793 -10.747 1.00 87.38 93 SER A CA 1
ATOM 708 C C . SER A 1 93 ? 26.971 4.468 -10.193 1.00 87.38 93 SER A C 1
ATOM 710 O O . SER A 1 93 ? 26.397 3.446 -10.544 1.00 87.38 93 SER A O 1
ATOM 712 N N . ASP A 1 94 ? 26.446 5.317 -9.314 1.00 89.88 94 ASP A N 1
ATOM 713 C CA . ASP A 1 94 ? 25.160 5.157 -8.635 1.00 89.88 94 ASP A CA 1
ATOM 714 C C . ASP A 1 94 ? 24.011 5.928 -9.301 1.00 89.88 94 ASP A C 1
ATOM 716 O O . ASP A 1 94 ? 22.880 5.876 -8.818 1.00 89.88 94 ASP A O 1
ATOM 720 N N . ALA A 1 95 ? 24.280 6.626 -10.408 1.00 94.38 95 ALA A N 1
ATOM 721 C CA . ALA A 1 95 ? 23.262 7.339 -11.161 1.00 94.38 95 ALA A CA 1
ATOM 722 C C . ALA A 1 95 ? 22.470 6.380 -12.061 1.00 94.38 95 ALA A C 1
ATOM 724 O O . ALA A 1 95 ? 23.060 5.644 -12.861 1.00 94.38 95 ALA A O 1
ATOM 725 N N . ILE A 1 96 ? 21.138 6.450 -11.970 1.00 95.31 96 ILE A N 1
ATOM 726 C CA . ILE A 1 96 ? 20.196 5.735 -12.854 1.00 95.31 96 ILE A CA 1
ATOM 727 C C . ILE A 1 96 ? 19.525 6.651 -13.870 1.00 95.31 96 ILE A C 1
ATOM 729 O O . ILE A 1 96 ? 18.940 6.168 -14.834 1.00 95.31 96 ILE A O 1
ATOM 733 N N . PHE A 1 97 ? 19.605 7.964 -13.653 1.00 94.94 97 PHE A N 1
ATOM 734 C CA . PHE A 1 97 ? 19.037 8.964 -14.539 1.00 94.94 97 PHE A CA 1
ATOM 735 C C . PHE A 1 97 ? 20.012 10.122 -14.739 1.00 94.94 97 PHE A C 1
ATOM 737 O O . PHE A 1 97 ? 20.693 10.560 -13.806 1.00 94.94 97 PHE A O 1
ATOM 744 N N . GLY A 1 98 ? 20.076 10.622 -15.969 1.00 93.19 98 GLY A N 1
ATOM 745 C CA . GLY A 1 98 ? 20.872 11.779 -16.335 1.00 93.19 98 GLY A CA 1
ATOM 746 C C . GLY A 1 98 ? 20.182 12.622 -17.399 1.00 93.19 98 GLY A C 1
ATOM 747 O O . GLY A 1 98 ? 19.649 12.093 -18.375 1.00 93.19 98 GLY A O 1
ATOM 748 N N . ARG A 1 99 ? 20.246 13.948 -17.247 1.00 88.56 99 ARG A N 1
ATOM 749 C CA . ARG A 1 99 ? 19.769 14.907 -18.255 1.00 88.56 99 ARG A CA 1
ATOM 750 C C . ARG A 1 99 ? 20.702 16.102 -18.385 1.00 88.56 99 ARG A C 1
ATOM 752 O O . ARG A 1 99 ? 21.476 16.387 -17.476 1.00 88.56 99 ARG A O 1
ATOM 759 N N . VAL A 1 100 ? 20.587 16.835 -19.485 1.00 87.81 100 VAL A N 1
ATOM 760 C CA . VAL A 1 100 ? 21.300 18.105 -19.667 1.00 87.81 100 VAL A CA 1
ATOM 761 C C . VAL A 1 100 ? 20.476 19.251 -19.071 1.00 87.81 100 VAL A C 1
ATOM 763 O O . VAL A 1 100 ? 19.269 19.326 -19.296 1.00 87.81 100 VAL A O 1
ATOM 766 N N . SER A 1 101 ? 21.107 20.118 -18.279 1.00 84.81 101 SER A N 1
ATOM 767 C CA . SER A 1 101 ? 20.512 21.359 -17.774 1.00 84.81 101 SER A CA 1
ATOM 768 C C . SER A 1 101 ? 20.382 22.413 -18.877 1.00 84.81 101 SER A C 1
ATOM 770 O O . SER A 1 101 ? 21.018 22.323 -19.926 1.00 84.81 101 SER A O 1
ATOM 772 N N . GLU A 1 102 ? 19.640 23.487 -18.606 1.00 80.19 102 GLU A N 1
ATOM 773 C CA . GLU A 1 102 ? 19.588 24.672 -19.480 1.00 80.19 102 GLU A CA 1
ATOM 774 C C . GLU A 1 102 ? 20.975 25.302 -19.700 1.00 80.19 102 GLU A C 1
ATOM 776 O O . GLU A 1 102 ? 21.251 25.876 -20.748 1.00 80.19 102 GLU A O 1
ATOM 781 N N . THR A 1 103 ? 21.879 25.137 -18.729 1.00 81.62 103 THR A N 1
ATOM 782 C CA . THR A 1 103 ? 23.273 25.600 -18.783 1.00 81.62 103 THR A CA 1
ATOM 783 C C . THR A 1 103 ? 24.218 24.642 -19.518 1.00 81.62 103 THR A C 1
ATOM 785 O O . THR A 1 103 ? 25.410 24.924 -19.622 1.00 81.62 103 THR A O 1
ATOM 788 N N . GLY A 1 104 ? 23.720 23.506 -20.021 1.00 82.31 104 GLY A N 1
ATOM 789 C CA . GLY A 1 104 ? 24.514 22.517 -20.756 1.00 82.31 104 GLY A CA 1
ATOM 790 C C . GLY A 1 104 ? 25.286 21.514 -19.888 1.00 82.31 104 GLY A C 1
ATOM 791 O O . GLY A 1 104 ? 26.066 20.732 -20.426 1.00 82.31 104 GLY A O 1
ATOM 792 N N . GLN A 1 105 ? 25.089 21.507 -18.566 1.00 89.62 105 GLN A N 1
ATOM 793 C CA . GLN A 1 105 ? 25.749 20.578 -17.637 1.00 89.62 105 GLN A CA 1
ATOM 794 C C . GLN A 1 105 ? 24.925 19.300 -17.431 1.00 89.62 105 GLN A C 1
ATOM 796 O O . GLN A 1 105 ? 23.698 19.322 -17.514 1.00 89.62 105 GLN A O 1
ATOM 801 N N . PHE A 1 106 ? 25.584 18.179 -17.126 1.00 93.25 106 PHE A N 1
ATOM 802 C CA . PHE A 1 106 ? 24.887 16.934 -16.794 1.00 93.25 106 PHE A CA 1
ATOM 803 C C . PHE A 1 106 ? 24.370 16.957 -15.352 1.00 93.25 106 PHE A C 1
ATOM 805 O O . PHE A 1 106 ? 25.137 17.120 -14.405 1.00 93.25 106 PHE A O 1
ATOM 812 N N . LEU A 1 107 ? 23.063 16.763 -15.198 1.00 92.50 107 LEU A N 1
ATOM 813 C CA . LEU A 1 107 ? 22.381 16.570 -13.925 1.00 92.50 107 LEU A CA 1
ATOM 814 C C . LEU A 1 107 ? 22.139 15.079 -13.722 1.00 92.50 107 LEU A C 1
ATOM 816 O O . LEU A 1 107 ? 21.462 14.457 -14.540 1.00 92.50 107 LEU A O 1
ATOM 820 N N . TRP A 1 108 ? 22.664 14.532 -12.629 1.00 94.62 108 TRP A N 1
ATOM 821 C CA . TRP A 1 108 ? 22.589 13.110 -12.298 1.00 94.62 108 TRP A CA 1
ATOM 822 C C . TRP A 1 108 ? 21.645 12.864 -11.128 1.00 94.62 108 TRP A C 1
ATOM 824 O O . TRP A 1 108 ? 21.643 13.625 -10.161 1.00 94.62 108 TRP A O 1
ATOM 834 N N . GLN A 1 109 ? 20.874 11.783 -11.198 1.00 93.44 109 GLN A N 1
ATOM 835 C CA . GLN A 1 109 ? 19.983 11.349 -10.127 1.00 93.44 109 GLN A CA 1
ATOM 836 C C . GLN A 1 109 ? 20.157 9.851 -9.858 1.00 93.44 109 GLN A C 1
ATOM 838 O O . GLN A 1 109 ? 20.375 9.051 -10.774 1.00 93.44 109 GLN A O 1
ATOM 843 N N . LYS A 1 110 ? 20.068 9.486 -8.576 1.00 93.44 110 LYS A N 1
ATOM 844 C CA . LYS A 1 110 ? 20.116 8.094 -8.093 1.00 93.44 110 LYS A CA 1
ATOM 845 C C . LYS A 1 110 ? 18.732 7.445 -8.024 1.00 93.44 110 LYS A C 1
ATOM 847 O O . LYS A 1 110 ? 18.637 6.231 -7.871 1.00 93.44 110 LYS A O 1
ATOM 852 N N . ASP A 1 111 ? 17.696 8.265 -8.158 1.00 91.00 111 ASP A N 1
ATOM 853 C CA . ASP A 1 111 ? 16.291 7.897 -8.085 1.00 91.00 111 ASP A CA 1
ATOM 854 C C . ASP A 1 111 ? 15.557 8.293 -9.368 1.00 91.00 111 ASP A C 1
ATOM 856 O O . ASP A 1 111 ? 16.099 8.977 -10.243 1.00 91.00 111 ASP A O 1
ATOM 860 N N . PHE A 1 112 ? 14.316 7.828 -9.485 1.00 89.62 112 PHE A N 1
ATOM 861 C CA . PHE A 1 112 ? 13.441 8.185 -10.591 1.00 89.62 112 PHE A CA 1
ATOM 862 C C . PHE A 1 112 ? 13.107 9.683 -10.597 1.00 89.62 112 PHE A C 1
ATOM 864 O O . PHE A 1 112 ? 12.922 10.264 -9.528 1.00 89.62 112 PHE A O 1
ATOM 871 N N . PRO A 1 113 ? 12.927 10.288 -11.784 1.00 86.00 113 PRO A N 1
ATOM 872 C CA . PRO A 1 113 ? 12.503 11.676 -11.884 1.00 86.00 113 PRO A CA 1
ATOM 873 C C . PRO A 1 113 ? 11.110 11.892 -11.278 1.00 86.00 113 PRO A C 1
ATOM 875 O O . PRO A 1 113 ? 10.196 11.072 -11.449 1.00 86.00 113 PRO A O 1
ATOM 878 N N . ASP A 1 114 ? 10.947 13.035 -10.611 1.00 78.25 114 ASP A N 1
ATOM 879 C CA . ASP A 1 114 ? 9.705 13.415 -9.939 1.00 78.25 114 ASP A CA 1
ATOM 880 C C . ASP A 1 114 ? 8.506 13.400 -10.899 1.00 78.25 114 ASP A C 1
ATOM 882 O O . ASP A 1 114 ? 8.574 13.862 -12.042 1.00 78.25 114 ASP A O 1
ATOM 886 N N . GLY A 1 115 ? 7.391 12.828 -10.438 1.00 72.88 115 GLY A N 1
ATOM 887 C CA . GLY A 1 115 ? 6.132 12.777 -11.190 1.00 72.88 115 GLY A CA 1
ATOM 888 C C . GLY A 1 115 ? 6.135 11.891 -12.444 1.00 72.88 115 GLY A C 1
ATOM 889 O O . GLY A 1 115 ? 5.172 11.931 -13.206 1.00 72.88 115 GLY A O 1
ATOM 89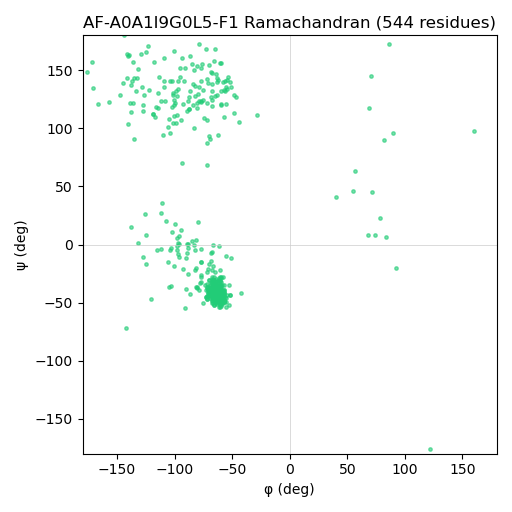0 N N . ARG A 1 116 ? 7.190 11.101 -12.697 1.00 77.19 116 ARG A N 1
ATOM 891 C CA . ARG A 1 116 ? 7.263 10.191 -13.861 1.00 77.19 116 ARG A CA 1
ATOM 892 C C . ARG A 1 116 ? 7.067 8.724 -13.508 1.00 77.19 116 ARG A C 1
ATOM 894 O O . ARG A 1 116 ? 6.439 8.001 -14.270 1.00 77.19 116 ARG A O 1
ATOM 901 N N . CYS A 1 117 ? 7.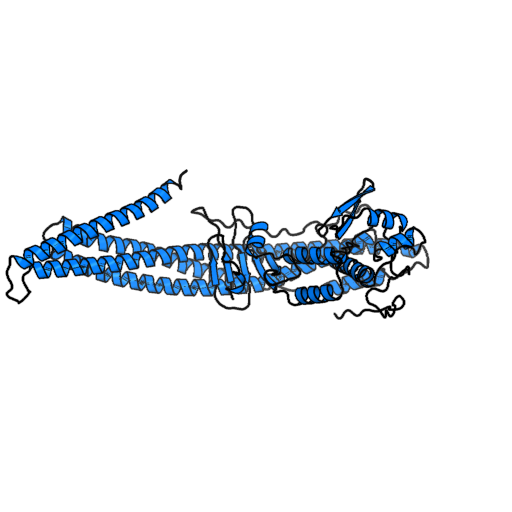577 8.291 -12.358 1.00 82.62 117 CYS A N 1
ATOM 902 C CA . CYS A 1 117 ? 7.420 6.918 -11.892 1.00 82.62 117 CYS A CA 1
ATOM 903 C C . CYS A 1 117 ? 6.208 6.804 -10.959 1.00 82.62 117 CYS A C 1
ATOM 905 O O . CYS A 1 117 ? 6.251 7.270 -9.815 1.00 82.62 117 CYS A O 1
ATOM 907 N N . LEU A 1 118 ? 5.140 6.182 -11.470 1.00 78.38 118 LEU A N 1
ATOM 908 C CA . LEU A 1 118 ? 3.843 6.023 -10.793 1.00 78.38 118 LEU A CA 1
ATOM 909 C C . LEU A 1 118 ? 3.779 4.804 -9.859 1.00 78.38 118 LEU A C 1
ATOM 911 O O . LEU A 1 118 ? 2.722 4.503 -9.310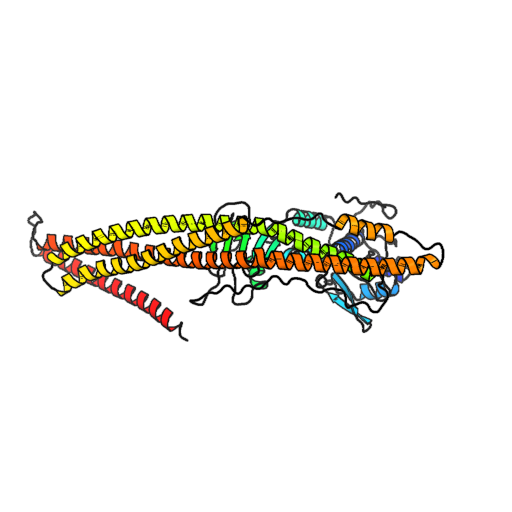 1.00 78.38 118 LEU A O 1
ATOM 915 N N . TYR A 1 119 ? 4.878 4.066 -9.705 1.00 86.25 119 TYR A N 1
ATOM 916 C CA . TYR A 1 119 ? 4.923 2.946 -8.773 1.00 86.25 119 TYR A CA 1
ATOM 917 C C . TYR A 1 119 ? 4.903 3.418 -7.307 1.00 86.25 119 TYR A C 1
ATOM 919 O O . TYR A 1 119 ? 5.381 4.520 -7.011 1.00 86.25 119 TYR A O 1
ATOM 927 N N . PRO A 1 120 ? 4.419 2.578 -6.370 1.00 83.75 120 PRO A N 1
ATOM 928 C CA . PRO A 1 120 ? 4.462 2.869 -4.938 1.00 83.75 120 PRO A CA 1
ATOM 929 C C . PRO A 1 120 ? 5.876 3.213 -4.459 1.00 83.75 120 PRO A C 1
ATOM 931 O O . PRO A 1 120 ? 6.854 2.625 -4.922 1.00 83.75 120 PRO A O 1
ATOM 934 N N . LYS A 1 121 ? 6.005 4.143 -3.499 1.00 83.31 121 LYS A N 1
ATOM 935 C CA . LYS A 1 121 ? 7.312 4.608 -2.982 1.00 83.31 121 LYS A CA 1
ATOM 936 C C . LYS A 1 121 ? 8.221 3.454 -2.539 1.00 83.31 121 LYS A C 1
ATOM 938 O O . LYS A 1 121 ? 9.407 3.456 -2.859 1.00 83.31 121 LYS A O 1
ATOM 943 N N . SER A 1 122 ? 7.645 2.478 -1.837 1.00 86.81 122 SER A N 1
ATOM 944 C CA . SER A 1 122 ? 8.313 1.260 -1.365 1.00 86.81 122 SER A CA 1
ATOM 945 C C . SER A 1 122 ? 8.944 0.478 -2.526 1.00 86.81 122 SER A C 1
ATOM 947 O O . SER A 1 122 ? 10.133 0.166 -2.476 1.00 86.81 122 SER A O 1
ATOM 949 N N . PHE A 1 123 ? 8.191 0.260 -3.609 1.00 91.06 123 PHE A N 1
ATOM 950 C CA . PHE A 1 123 ? 8.671 -0.409 -4.816 1.00 91.06 123 PHE A CA 1
ATOM 951 C C . PHE A 1 123 ? 9.671 0.430 -5.604 1.00 91.06 123 PHE A C 1
ATOM 953 O O . PHE A 1 123 ? 10.654 -0.109 -6.095 1.00 91.06 123 PHE A O 1
ATOM 960 N N . ARG A 1 124 ? 9.475 1.753 -5.700 1.00 91.44 124 ARG A N 1
ATOM 961 C CA . ARG A 1 124 ? 10.422 2.640 -6.396 1.00 91.44 124 ARG A CA 1
ATOM 962 C C . ARG A 1 124 ? 11.821 2.548 -5.808 1.00 91.44 124 ARG A C 1
ATOM 964 O O . ARG A 1 124 ? 12.763 2.466 -6.577 1.00 91.44 124 ARG A O 1
ATOM 971 N N . ARG A 1 125 ? 11.957 2.494 -4.479 1.00 90.88 125 ARG A N 1
ATOM 972 C CA . ARG A 1 125 ? 13.257 2.298 -3.813 1.00 90.88 125 ARG A CA 1
ATOM 973 C C . ARG A 1 125 ? 13.938 1.006 -4.278 1.00 90.88 125 ARG A C 1
ATOM 975 O O . ARG A 1 125 ? 15.101 1.032 -4.672 1.00 90.88 125 ARG A O 1
ATOM 982 N N . ILE A 1 126 ? 13.192 -0.097 -4.266 1.00 94.06 126 ILE A N 1
ATOM 983 C CA . ILE A 1 126 ? 13.667 -1.430 -4.664 1.00 94.06 126 ILE A CA 1
ATOM 984 C C . ILE A 1 126 ? 14.042 -1.441 -6.149 1.00 94.06 126 ILE A C 1
ATOM 986 O O . ILE A 1 126 ? 15.106 -1.918 -6.530 1.00 94.06 126 ILE A O 1
ATOM 990 N N . LEU A 1 127 ? 13.193 -0.867 -7.000 1.00 95.00 127 LEU A N 1
ATOM 991 C CA . LEU A 1 127 ? 13.423 -0.804 -8.436 1.00 95.00 127 LEU A CA 1
ATOM 992 C C . LEU A 1 127 ? 14.602 0.119 -8.784 1.00 95.00 127 LEU A C 1
ATOM 994 O O . LEU A 1 127 ? 15.392 -0.227 -9.657 1.00 95.00 127 LEU A O 1
ATOM 998 N N . SER A 1 128 ? 14.770 1.248 -8.086 1.00 94.44 128 SER A N 1
ATOM 999 C CA . SER A 1 128 ? 15.958 2.104 -8.201 1.00 94.44 128 SER A CA 1
ATOM 1000 C C . SER A 1 128 ? 17.219 1.311 -7.861 1.00 94.44 128 SER A C 1
ATOM 1002 O O . SER A 1 128 ? 18.211 1.397 -8.579 1.00 94.44 128 SER A O 1
ATOM 1004 N N . GLU A 1 129 ? 17.195 0.510 -6.791 1.00 93.69 129 GLU A N 1
ATOM 1005 C CA . GLU A 1 129 ? 18.305 -0.377 -6.435 1.00 93.69 129 GLU A CA 1
ATOM 1006 C C . GLU A 1 129 ? 18.592 -1.410 -7.519 1.00 93.69 129 GLU A C 1
ATOM 1008 O O . GLU A 1 129 ? 19.737 -1.533 -7.953 1.00 93.69 129 GLU A O 1
ATOM 1013 N N . PHE A 1 130 ? 17.556 -2.079 -8.021 1.00 95.56 130 PHE A N 1
ATOM 1014 C CA . PHE A 1 130 ? 17.685 -3.051 -9.098 1.00 95.56 130 PHE A CA 1
ATOM 1015 C C . PHE A 1 130 ? 18.329 -2.437 -10.348 1.00 95.56 130 PHE A C 1
ATOM 1017 O O . PHE A 1 130 ? 19.309 -2.962 -10.873 1.00 95.56 130 PHE A O 1
ATOM 1024 N N . ILE A 1 131 ? 17.847 -1.269 -10.783 1.00 96.06 131 ILE A N 1
ATOM 1025 C CA . ILE A 1 131 ? 18.384 -0.557 -11.949 1.00 96.06 131 ILE A CA 1
ATOM 1026 C C . ILE A 1 131 ? 19.823 -0.084 -11.701 1.00 96.06 131 ILE A C 1
ATOM 1028 O O . ILE A 1 131 ? 20.657 -0.188 -12.599 1.00 96.06 131 ILE A O 1
ATOM 1032 N N . ARG A 1 132 ? 20.168 0.363 -10.483 1.00 94.31 132 ARG A N 1
ATOM 1033 C CA . ARG A 1 132 ? 21.565 0.685 -10.128 1.00 94.31 132 ARG A CA 1
ATOM 1034 C C . ARG A 1 132 ? 22.489 -0.516 -10.321 1.00 94.31 132 ARG A C 1
ATOM 1036 O O . ARG A 1 132 ? 23.601 -0.332 -10.806 1.00 94.31 132 ARG A O 1
ATOM 1043 N N . ARG A 1 133 ? 22.046 -1.727 -9.961 1.00 93.62 133 ARG A N 1
ATOM 1044 C CA . ARG A 1 133 ? 22.821 -2.967 -10.161 1.00 93.62 133 ARG A CA 1
ATOM 1045 C C . ARG A 1 133 ? 22.982 -3.302 -11.646 1.00 93.62 133 ARG A C 1
ATOM 1047 O O . ARG A 1 133 ? 24.071 -3.695 -12.047 1.00 93.62 133 ARG A O 1
ATOM 1054 N N . LEU A 1 134 ? 21.947 -3.077 -12.460 1.00 95.31 134 LEU A N 1
ATOM 1055 C CA . LEU A 1 134 ? 21.993 -3.271 -13.919 1.00 95.31 134 LEU A CA 1
ATOM 1056 C C . LEU A 1 134 ? 22.946 -2.295 -14.629 1.00 95.31 134 LEU A C 1
ATOM 1058 O O . LEU A 1 134 ? 23.509 -2.629 -15.668 1.00 95.31 134 LEU A O 1
ATOM 1062 N N . PHE A 1 135 ? 23.153 -1.102 -14.065 1.00 94.50 135 PHE A N 1
ATOM 1063 C CA . PHE A 1 135 ? 24.106 -0.110 -14.573 1.00 94.50 135 PHE A CA 1
ATOM 1064 C C . PHE A 1 135 ? 25.477 -0.150 -13.879 1.00 94.50 135 PHE A C 1
ATOM 1066 O O . PHE A 1 135 ? 26.307 0.739 -14.114 1.00 94.50 135 PHE A O 1
ATOM 1073 N N . ASP A 1 136 ? 25.742 -1.131 -13.010 1.00 89.56 136 ASP A N 1
ATOM 1074 C CA . ASP A 1 136 ? 27.021 -1.222 -12.308 1.00 89.56 136 ASP A CA 1
ATOM 1075 C C . ASP A 1 136 ? 28.117 -1.768 -13.230 1.00 89.56 136 ASP A C 1
ATOM 1077 O O . ASP A 1 136 ? 28.022 -2.866 -13.771 1.00 89.56 136 ASP A O 1
ATOM 1081 N N . ARG A 1 137 ? 29.188 -0.989 -13.379 1.00 81.00 137 ARG A N 1
ATOM 1082 C CA . ARG A 1 137 ? 30.327 -1.284 -14.263 1.00 81.00 137 ARG A CA 1
ATOM 1083 C C . ARG A 1 137 ? 31.572 -1.772 -13.526 1.00 81.00 137 ARG A C 1
ATOM 1085 O O . ARG A 1 137 ? 32.600 -2.023 -14.144 1.00 81.00 137 ARG A O 1
ATOM 1092 N N . ARG A 1 138 ? 31.546 -1.798 -12.192 1.00 84.88 138 ARG A N 1
ATOM 1093 C CA . ARG A 1 138 ? 32.726 -2.141 -11.389 1.00 84.88 138 ARG A CA 1
ATOM 1094 C C . ARG A 1 138 ? 32.917 -3.648 -11.415 1.00 84.88 138 ARG A C 1
ATOM 1096 O O . ARG A 1 138 ? 32.036 -4.369 -10.975 1.00 84.88 138 ARG A O 1
ATOM 1103 N N . GLU A 1 139 ? 34.079 -4.126 -11.845 1.00 80.06 139 GLU A N 1
ATOM 1104 C CA . GLU A 1 139 ? 34.359 -5.570 -11.938 1.00 80.06 139 GLU A CA 1
ATOM 1105 C C . GLU A 1 139 ? 34.087 -6.332 -10.631 1.00 80.06 139 GLU A C 1
ATOM 1107 O O . GLU A 1 139 ? 33.599 -7.456 -10.671 1.00 80.06 139 GLU A O 1
ATOM 1112 N N . ALA A 1 140 ? 34.340 -5.703 -9.478 1.00 83.06 140 ALA A N 1
ATOM 1113 C CA . ALA A 1 140 ? 34.114 -6.296 -8.160 1.00 83.06 140 ALA A CA 1
ATOM 1114 C C . ALA A 1 140 ? 32.631 -6.447 -7.778 1.00 83.06 140 ALA A C 1
ATOM 1116 O O . ALA A 1 140 ? 32.318 -7.213 -6.872 1.00 83.06 140 ALA A O 1
ATOM 1117 N N . THR A 1 141 ? 31.731 -5.686 -8.405 1.00 84.38 141 THR A N 1
ATOM 1118 C CA . THR A 1 141 ? 30.309 -5.642 -8.034 1.00 84.38 141 THR A CA 1
ATOM 1119 C C . THR A 1 141 ? 29.368 -5.782 -9.224 1.00 84.38 141 THR A C 1
ATOM 1121 O O . THR A 1 141 ? 28.159 -5.722 -9.019 1.00 84.38 141 THR A O 1
ATOM 1124 N N . ARG A 1 142 ? 29.866 -5.956 -10.452 1.00 85.31 142 ARG A N 1
ATOM 1125 C CA . ARG A 1 142 ? 29.032 -6.096 -11.651 1.00 85.31 142 ARG A CA 1
ATOM 1126 C C . ARG A 1 142 ? 28.079 -7.275 -11.498 1.00 85.31 142 ARG A C 1
ATOM 1128 O O . ARG A 1 142 ? 28.458 -8.315 -10.967 1.00 85.31 142 ARG A O 1
ATOM 1135 N N . LEU A 1 143 ? 26.849 -7.084 -11.955 1.00 91.31 143 LEU A N 1
ATOM 1136 C CA . LEU A 1 143 ? 25.810 -8.095 -11.851 1.00 91.31 143 LEU A CA 1
ATOM 1137 C C . LEU A 1 143 ? 26.039 -9.196 -12.889 1.00 91.31 143 LEU A C 1
ATOM 1139 O O . LEU A 1 143 ? 26.266 -8.908 -14.063 1.00 91.31 143 LEU A O 1
ATOM 1143 N N . THR A 1 144 ? 25.955 -10.449 -12.459 1.00 91.81 144 THR A N 1
ATOM 1144 C CA . THR A 1 144 ? 25.940 -11.613 -13.351 1.00 91.81 144 THR A CA 1
ATOM 1145 C C . THR A 1 144 ? 24.511 -12.034 -13.685 1.00 91.81 144 THR A C 1
ATOM 1147 O O . THR A 1 144 ? 23.576 -11.727 -12.947 1.00 91.81 144 THR A O 1
ATOM 1150 N N . PHE A 1 145 ? 24.311 -12.802 -14.761 1.00 92.25 145 PHE A N 1
ATOM 1151 C CA . PHE A 1 145 ? 22.972 -13.345 -15.060 1.00 92.25 145 PHE A CA 1
ATOM 1152 C C . PHE A 1 145 ? 22.400 -14.243 -13.956 1.00 92.25 145 PHE A C 1
ATOM 1154 O O . PHE A 1 145 ? 21.187 -14.267 -13.782 1.00 92.25 145 PHE A O 1
ATOM 1161 N N . ASN A 1 146 ? 23.247 -14.971 -13.221 1.00 92.31 146 ASN A N 1
ATOM 1162 C CA . ASN A 1 146 ? 22.783 -15.811 -12.116 1.00 92.31 146 ASN A CA 1
ATOM 1163 C C . ASN A 1 146 ? 22.241 -14.944 -10.975 1.00 92.31 146 ASN A C 1
ATOM 1165 O O . ASN A 1 146 ? 21.136 -15.174 -10.503 1.00 92.31 146 ASN A O 1
ATOM 1169 N N . GLU A 1 147 ? 22.986 -13.911 -10.572 1.00 93.12 147 GLU A N 1
ATOM 1170 C CA . GLU A 1 147 ? 22.519 -12.963 -9.553 1.00 93.12 147 GLU A CA 1
ATOM 1171 C C . GLU A 1 147 ? 21.283 -12.195 -10.029 1.00 93.12 147 GLU A C 1
ATOM 1173 O O . GLU A 1 147 ? 20.352 -11.991 -9.260 1.00 93.12 147 GLU A O 1
ATOM 1178 N N . PHE A 1 148 ? 21.238 -11.801 -11.305 1.00 95.06 148 PHE A N 1
ATOM 1179 C CA . PHE A 1 148 ? 20.059 -11.183 -11.908 1.00 95.06 148 PHE A CA 1
ATOM 1180 C C . PHE A 1 148 ? 18.823 -12.090 -11.818 1.00 95.06 148 PHE A C 1
ATOM 1182 O O . PHE A 1 148 ? 17.754 -11.610 -11.448 1.00 95.06 148 PHE A O 1
ATOM 1189 N N . ASP A 1 149 ? 18.958 -13.385 -12.121 1.00 95.38 149 ASP A N 1
ATOM 1190 C CA . ASP A 1 149 ? 17.866 -14.361 -12.023 1.00 95.38 149 ASP A CA 1
ATOM 1191 C C . ASP A 1 149 ? 17.369 -14.510 -10.576 1.00 95.38 149 ASP A C 1
ATOM 1193 O O . ASP A 1 149 ? 16.163 -14.454 -10.333 1.00 95.38 149 ASP A O 1
ATOM 1197 N N . GLU A 1 150 ? 18.276 -14.602 -9.600 1.00 95.75 150 GLU A N 1
ATOM 1198 C CA . GLU A 1 150 ? 17.908 -14.638 -8.177 1.00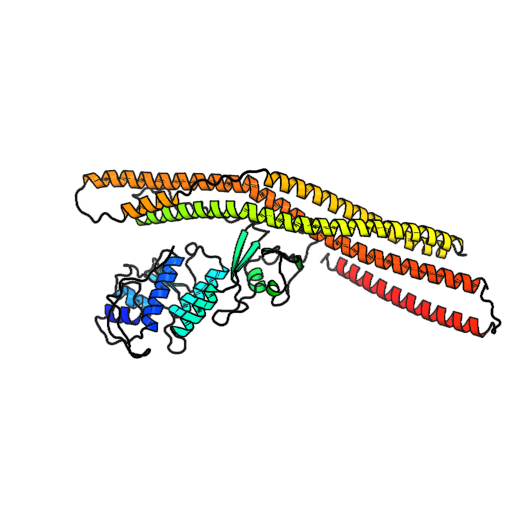 95.75 150 GLU A CA 1
ATOM 1199 C C . GLU A 1 150 ? 17.212 -13.343 -7.727 1.00 95.75 150 GLU A C 1
ATOM 1201 O O . GLU A 1 150 ? 16.140 -13.396 -7.120 1.00 95.75 150 GLU A O 1
ATOM 1206 N N . MET A 1 151 ? 17.724 -12.173 -8.121 1.00 95.38 151 MET A N 1
ATOM 1207 C CA . MET A 1 151 ? 17.062 -10.887 -7.867 1.00 95.38 151 MET A CA 1
ATOM 1208 C C . MET A 1 151 ? 15.664 -10.825 -8.500 1.00 95.38 151 MET A C 1
ATOM 1210 O O . MET A 1 151 ? 14.719 -10.337 -7.880 1.00 95.38 151 MET A O 1
ATOM 1214 N N . CYS A 1 152 ? 15.494 -11.334 -9.725 1.00 95.00 152 CYS A N 1
ATOM 1215 C CA . CYS A 1 152 ? 14.189 -11.419 -10.377 1.00 95.00 152 CYS A CA 1
ATOM 1216 C C . CYS A 1 152 ? 13.228 -12.342 -9.617 1.00 95.00 152 CYS A C 1
ATOM 1218 O O . CYS A 1 152 ? 12.062 -11.981 -9.437 1.00 95.00 152 CYS A O 1
ATOM 1220 N N . LYS A 1 153 ? 13.692 -13.505 -9.143 1.00 94.62 153 LYS A N 1
ATOM 1221 C CA . LYS A 1 153 ? 12.885 -14.413 -8.313 1.00 94.62 153 LYS A CA 1
ATOM 1222 C C . LYS A 1 153 ? 12.462 -13.745 -7.010 1.00 94.62 153 LYS A C 1
ATOM 1224 O O . LYS A 1 153 ? 11.299 -13.877 -6.630 1.00 94.62 153 LYS A O 1
ATOM 1229 N N . GLU A 1 154 ? 13.353 -13.006 -6.354 1.00 94.25 154 GLU A N 1
ATOM 1230 C CA . GLU A 1 154 ? 13.007 -12.239 -5.154 1.00 94.25 154 GLU A CA 1
ATOM 1231 C C . GLU A 1 154 ? 11.941 -11.179 -5.450 1.00 94.25 154 GLU A C 1
ATOM 1233 O O . GLU A 1 154 ? 10.933 -11.127 -4.749 1.00 94.25 154 GLU A O 1
ATOM 1238 N N . LEU A 1 155 ? 12.099 -10.386 -6.518 1.00 92.75 155 LEU A N 1
ATOM 1239 C CA . LEU A 1 155 ? 11.115 -9.370 -6.917 1.00 92.75 155 LEU A CA 1
ATOM 1240 C C . LEU A 1 155 ? 9.731 -9.967 -7.200 1.00 92.75 155 LEU A C 1
ATOM 1242 O O . LEU A 1 155 ? 8.716 -9.381 -6.823 1.00 92.75 155 LEU A O 1
ATOM 1246 N N . LEU A 1 156 ? 9.677 -11.125 -7.864 1.00 91.44 156 LEU A N 1
ATOM 1247 C CA . LEU A 1 156 ? 8.422 -11.792 -8.223 1.00 91.44 156 LEU A CA 1
ATOM 1248 C C . LEU A 1 156 ? 7.706 -12.407 -7.014 1.00 91.44 156 LEU A C 1
ATOM 1250 O O . LEU A 1 156 ? 6.475 -12.424 -6.985 1.00 91.44 156 LEU A O 1
ATOM 1254 N N . ASN A 1 157 ? 8.464 -12.896 -6.031 1.00 88.88 157 ASN A N 1
ATOM 1255 C CA . ASN A 1 157 ? 7.932 -13.548 -4.831 1.00 88.88 157 ASN A CA 1
ATOM 1256 C C . ASN A 1 157 ? 7.804 -12.602 -3.629 1.00 88.88 157 ASN A C 1
ATOM 1258 O O . ASN A 1 157 ? 7.378 -13.025 -2.554 1.00 88.88 157 ASN A O 1
ATOM 1262 N N . MET A 1 158 ? 8.163 -11.328 -3.800 1.00 87.50 158 MET A N 1
ATOM 1263 C CA . MET A 1 158 ? 8.172 -10.349 -2.724 1.00 87.50 158 MET A CA 1
ATOM 1264 C C . MET A 1 158 ? 6.783 -10.184 -2.104 1.00 87.50 158 MET A C 1
ATOM 1266 O O . MET A 1 158 ? 5.773 -10.005 -2.796 1.00 87.50 158 MET A O 1
ATOM 1270 N N . LYS A 1 159 ? 6.735 -10.214 -0.770 1.00 83.06 159 LYS A N 1
ATOM 1271 C CA . LYS A 1 159 ? 5.495 -10.054 -0.015 1.00 83.06 159 LYS A CA 1
ATOM 1272 C C . LYS A 1 159 ? 4.974 -8.626 -0.194 1.00 83.06 159 LYS A C 1
ATOM 1274 O O . LYS A 1 159 ? 5.631 -7.652 0.169 1.00 83.06 159 LYS A O 1
ATOM 1279 N N . ARG A 1 160 ? 3.771 -8.519 -0.760 1.00 82.38 160 ARG A N 1
ATOM 1280 C CA . ARG A 1 160 ? 3.033 -7.261 -0.921 1.00 82.38 160 ARG A CA 1
ATOM 1281 C C . ARG A 1 160 ? 2.001 -7.131 0.184 1.00 82.38 160 ARG A C 1
ATOM 1283 O O . ARG A 1 160 ? 1.252 -8.070 0.447 1.00 82.38 160 ARG A O 1
ATOM 1290 N N . ILE A 1 161 ? 1.960 -5.966 0.811 1.00 78.06 161 ILE A N 1
ATOM 1291 C CA . ILE A 1 161 ? 1.061 -5.662 1.919 1.00 78.06 161 ILE A CA 1
ATOM 1292 C C . ILE A 1 161 ? 0.318 -4.392 1.567 1.00 78.06 161 ILE A C 1
ATOM 1294 O O . ILE A 1 161 ? 0.925 -3.387 1.215 1.00 78.06 161 ILE A O 1
ATOM 1298 N N . LEU A 1 162 ? -1.001 -4.440 1.666 1.00 74.75 162 LEU A N 1
ATOM 1299 C CA . LEU A 1 162 ? -1.833 -3.293 1.373 1.00 74.75 162 LEU A CA 1
ATOM 1300 C C . LEU A 1 162 ? -1.972 -2.451 2.647 1.00 74.75 162 LEU A C 1
ATOM 1302 O O . LEU A 1 162 ? -2.474 -2.916 3.675 1.00 74.75 162 LEU A O 1
ATOM 1306 N N . VAL A 1 163 ? -1.468 -1.225 2.591 1.00 75.75 163 VAL A N 1
ATOM 1307 C CA . VAL A 1 163 ? -1.361 -0.294 3.710 1.00 75.75 163 VAL A CA 1
ATOM 1308 C C . VAL A 1 163 ? -2.368 0.822 3.509 1.00 75.75 163 VAL A C 1
ATOM 1310 O O . VAL A 1 163 ? -2.357 1.514 2.497 1.00 75.75 163 VAL A O 1
ATOM 1313 N N . PHE A 1 164 ? -3.242 1.009 4.487 1.00 73.31 164 PHE A N 1
ATOM 1314 C CA . PHE A 1 164 ? -4.206 2.090 4.497 1.00 73.31 164 PHE A CA 1
ATOM 1315 C C . PHE A 1 164 ? -3.778 3.174 5.483 1.00 73.31 164 PHE A C 1
ATOM 1317 O O . PHE A 1 164 ? -3.833 3.008 6.703 1.00 73.31 164 PHE A O 1
ATOM 1324 N N . LYS A 1 165 ? -3.341 4.311 4.953 1.00 72.81 165 LYS A N 1
ATOM 1325 C CA . LYS A 1 165 ? -2.986 5.496 5.730 1.00 72.81 165 LYS A CA 1
ATOM 1326 C C . LYS A 1 165 ? -4.244 6.284 6.046 1.00 72.81 165 LYS A C 1
ATOM 1328 O O . LYS A 1 165 ? -4.754 7.024 5.203 1.00 72.81 165 LYS A O 1
ATOM 1333 N N . MET A 1 166 ? -4.741 6.127 7.269 1.00 65.00 166 MET A N 1
ATOM 1334 C CA . MET A 1 166 ? -6.038 6.672 7.655 1.00 65.00 166 MET A CA 1
ATOM 1335 C C . MET A 1 166 ? -6.062 8.201 7.662 1.00 65.00 166 MET A C 1
ATOM 1337 O O . MET A 1 166 ? -7.039 8.814 7.242 1.00 65.00 166 MET A O 1
ATOM 1341 N N . ASN A 1 167 ? -4.962 8.818 8.089 1.00 60.78 167 ASN A N 1
ATOM 1342 C CA . ASN A 1 167 ? -4.803 10.270 8.109 1.00 60.78 167 ASN A CA 1
ATOM 1343 C C . ASN A 1 167 ? -4.916 10.908 6.719 1.00 60.78 167 ASN A C 1
ATOM 1345 O O . ASN A 1 167 ? -5.201 12.093 6.633 1.00 60.78 167 ASN A O 1
ATOM 1349 N N . ILE A 1 168 ? -4.690 10.159 5.639 1.00 62.56 168 ILE A N 1
ATOM 1350 C CA . ILE A 1 168 ? -4.777 10.701 4.281 1.00 62.56 168 ILE A CA 1
ATOM 1351 C C . ILE A 1 168 ? -5.727 9.938 3.356 1.00 62.56 168 ILE A C 1
ATOM 1353 O O . ILE A 1 168 ? -5.743 10.200 2.159 1.00 62.56 168 ILE A O 1
ATOM 1357 N N . LEU A 1 169 ? -6.498 8.984 3.897 1.00 63.72 169 LEU A N 1
ATOM 1358 C CA . LEU A 1 169 ? -7.292 7.995 3.148 1.00 63.72 169 LEU A CA 1
ATOM 1359 C C . LEU A 1 169 ? -6.572 7.432 1.915 1.00 63.72 169 LEU A C 1
ATOM 1361 O O . LEU A 1 169 ? -7.171 7.244 0.858 1.00 63.72 169 LEU A O 1
ATOM 1365 N N . CYS A 1 170 ? -5.279 7.154 2.051 1.00 71.00 170 CYS A N 1
ATOM 1366 C CA . CYS A 1 170 ? -4.481 6.610 0.963 1.00 71.00 170 CYS A CA 1
ATOM 1367 C C . CYS A 1 170 ? -4.300 5.112 1.164 1.00 71.00 170 CYS A C 1
ATOM 1369 O O . CYS A 1 170 ? -3.894 4.668 2.239 1.00 71.00 170 CYS A O 1
ATOM 1371 N N . LEU A 1 171 ? -4.599 4.348 0.120 1.00 72.69 171 LEU A N 1
ATOM 1372 C CA . LEU A 1 171 ? -4.335 2.924 0.049 1.00 72.69 171 LEU A CA 1
ATOM 1373 C C . LEU A 1 171 ? -3.098 2.719 -0.824 1.00 72.69 171 LEU A C 1
ATOM 1375 O O . LEU A 1 171 ? -3.096 3.088 -1.995 1.00 72.69 171 LEU A O 1
ATOM 1379 N N . GLU A 1 172 ? -2.043 2.152 -0.257 1.00 76.62 172 GLU A N 1
ATOM 1380 C CA . GLU A 1 172 ? -0.770 1.961 -0.943 1.00 76.62 172 GLU A CA 1
ATOM 1381 C C . GLU A 1 172 ? -0.258 0.534 -0.775 1.00 76.62 172 GLU A C 1
ATOM 1383 O O . GLU A 1 172 ? -0.503 -0.130 0.232 1.00 76.62 172 GLU A O 1
ATOM 1388 N N . GLU A 1 173 ? 0.495 0.056 -1.758 1.00 80.44 173 GLU A N 1
ATOM 1389 C CA . GLU A 1 173 ? 1.192 -1.217 -1.638 1.00 80.44 173 GLU A CA 1
ATOM 1390 C C . GLU A 1 173 ? 2.569 -0.999 -1.002 1.00 80.44 173 GLU A C 1
ATOM 1392 O O . GLU A 1 173 ? 3.418 -0.249 -1.497 1.00 80.44 173 GLU A O 1
ATOM 1397 N N . TYR A 1 174 ? 2.810 -1.691 0.102 1.00 84.44 174 TYR A N 1
ATOM 1398 C CA . TYR A 1 174 ? 4.115 -1.829 0.720 1.00 84.44 174 TYR A CA 1
ATOM 1399 C C . TYR A 1 174 ? 4.753 -3.150 0.292 1.00 84.44 174 TYR A C 1
ATOM 1401 O O . TYR A 1 174 ? 4.152 -4.219 0.405 1.00 84.44 174 TYR A O 1
ATOM 1409 N N . PHE A 1 175 ? 5.981 -3.056 -0.206 1.00 86.62 175 PHE A N 1
ATOM 1410 C CA . PHE A 1 175 ? 6.792 -4.186 -0.633 1.00 86.62 175 PHE A CA 1
ATOM 1411 C C . PHE A 1 175 ? 7.787 -4.503 0.480 1.00 86.62 175 PHE A C 1
ATOM 1413 O O . PHE A 1 175 ? 8.679 -3.702 0.768 1.00 86.62 175 PHE A O 1
ATOM 1420 N N . ASP A 1 176 ? 7.582 -5.642 1.132 1.00 84.31 176 ASP A N 1
ATOM 1421 C CA . ASP A 1 176 ? 8.347 -6.055 2.302 1.00 84.31 176 ASP A CA 1
ATOM 1422 C C . ASP A 1 176 ? 9.696 -6.652 1.883 1.00 84.31 176 ASP A C 1
ATOM 1424 O O . ASP A 1 176 ? 9.753 -7.681 1.207 1.00 84.31 176 ASP A O 1
ATOM 1428 N N . THR A 1 177 ? 10.782 -5.995 2.301 1.00 88.06 177 THR A N 1
ATOM 1429 C CA . THR A 1 177 ? 12.162 -6.442 2.057 1.00 88.06 177 THR A CA 1
ATOM 1430 C C . THR A 1 177 ? 12.840 -6.967 3.320 1.00 88.06 177 THR A C 1
ATOM 1432 O O . THR A 1 177 ? 14.063 -7.018 3.392 1.00 88.06 177 THR A O 1
ATOM 1435 N N . SER A 1 178 ? 12.085 -7.361 4.346 1.00 82.00 178 SER A N 1
ATOM 1436 C CA . SER A 1 178 ? 12.659 -7.924 5.577 1.00 82.00 178 SER A CA 1
ATOM 1437 C C . SER A 1 178 ? 13.325 -9.291 5.368 1.00 82.00 178 SER A C 1
ATOM 1439 O O . SER A 1 178 ? 14.329 -9.590 6.014 1.00 82.00 178 SER A O 1
ATOM 1441 N N . THR A 1 179 ? 12.791 -10.100 4.449 1.00 81.75 179 THR A N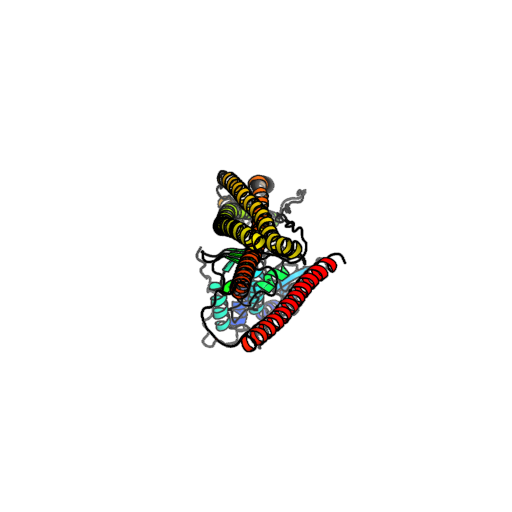 1
ATOM 1442 C CA . THR A 1 179 ? 13.194 -11.500 4.217 1.00 81.75 179 THR A CA 1
ATOM 1443 C C . THR A 1 179 ? 14.081 -11.704 2.992 1.00 81.75 179 THR A C 1
ATOM 1445 O O . THR A 1 179 ? 14.525 -12.821 2.750 1.00 81.75 179 THR A O 1
ATOM 1448 N N . VAL A 1 180 ? 14.359 -10.645 2.230 1.00 87.06 180 VAL A N 1
ATOM 1449 C CA . VAL A 1 180 ? 15.150 -10.740 0.996 1.00 87.06 180 VAL A CA 1
ATOM 1450 C C . VAL A 1 180 ? 16.654 -10.687 1.271 1.00 87.06 180 VAL A C 1
ATOM 1452 O O . VAL A 1 180 ? 17.106 -10.161 2.302 1.00 87.06 180 VAL A O 1
ATOM 1455 N N . GLU A 1 181 ? 17.434 -11.255 0.354 1.00 89.81 181 GLU A N 1
ATOM 1456 C CA . GLU A 1 181 ? 18.891 -11.349 0.452 1.00 89.81 181 GLU A CA 1
ATOM 1457 C C . GLU A 1 181 ? 19.592 -10.325 -0.444 1.00 89.81 181 GLU A C 1
ATOM 1459 O O . GLU A 1 181 ? 20.615 -9.772 -0.037 1.00 89.81 181 GLU A O 1
ATOM 1464 N N . HIS A 1 182 ? 19.034 -10.027 -1.624 1.00 90.38 182 HIS A N 1
ATOM 1465 C CA . HIS A 1 182 ? 19.731 -9.253 -2.658 1.00 90.38 182 HIS A CA 1
ATOM 1466 C C . HIS A 1 182 ? 19.370 -7.760 -2.698 1.00 90.38 182 HIS A C 1
ATOM 1468 O O . HIS A 1 182 ? 19.978 -7.009 -3.463 1.00 90.38 182 HIS A O 1
ATOM 1474 N N . PHE A 1 183 ? 18.406 -7.317 -1.886 1.00 90.88 183 PHE A N 1
ATOM 1475 C CA . PHE A 1 183 ? 17.993 -5.913 -1.778 1.00 90.88 183 PHE A CA 1
ATOM 1476 C C . PHE A 1 183 ? 18.218 -5.357 -0.376 1.00 90.88 183 PHE A C 1
ATOM 1478 O O . PHE A 1 183 ? 18.203 -6.086 0.619 1.00 90.88 183 PHE A O 1
ATOM 1485 N N . GLU A 1 184 ? 18.342 -4.034 -0.276 1.00 89.44 184 GLU A N 1
ATOM 1486 C CA . GLU A 1 184 ? 18.430 -3.354 1.007 1.00 89.44 184 GLU A CA 1
ATOM 1487 C C . GLU A 1 184 ? 17.174 -3.621 1.855 1.00 89.44 184 GLU A C 1
ATOM 1489 O O . GLU A 1 184 ? 16.032 -3.273 1.500 1.00 89.44 184 GLU A O 1
ATOM 1494 N N . ARG A 1 185 ? 17.403 -4.225 3.025 1.00 87.12 185 ARG A N 1
ATOM 1495 C CA . ARG A 1 185 ? 16.354 -4.537 3.993 1.00 87.12 185 ARG A CA 1
ATOM 1496 C C . ARG A 1 185 ? 15.781 -3.255 4.579 1.00 87.12 185 ARG A C 1
ATOM 1498 O O . ARG A 1 185 ? 16.495 -2.442 5.158 1.00 87.12 185 ARG A O 1
ATOM 1505 N N . SER A 1 186 ? 14.471 -3.098 4.460 1.00 80.00 186 SER A N 1
ATOM 1506 C CA . SER A 1 186 ? 13.718 -2.006 5.055 1.00 80.00 186 SER A CA 1
ATOM 1507 C C . SER A 1 186 ? 12.577 -2.610 5.844 1.00 80.00 186 SER A C 1
ATOM 1509 O O . SER A 1 186 ? 11.737 -3.317 5.295 1.00 80.00 186 SER A O 1
ATOM 1511 N N . TYR A 1 187 ? 12.571 -2.336 7.141 1.00 77.06 187 TYR A N 1
ATOM 1512 C CA . TYR A 1 187 ? 11.505 -2.770 8.023 1.00 77.06 187 TYR A CA 1
ATOM 1513 C C . TYR A 1 187 ? 10.341 -1.786 7.956 1.00 77.06 187 TYR A C 1
ATOM 1515 O O . TYR A 1 187 ? 10.509 -0.583 7.731 1.00 77.06 187 TYR A O 1
ATOM 1523 N N . PHE A 1 188 ? 9.139 -2.305 8.172 1.00 75.75 188 PHE A N 1
ATOM 1524 C CA . PHE A 1 188 ? 7.923 -1.511 8.077 1.00 75.75 188 PHE A CA 1
ATOM 1525 C C . PHE A 1 188 ? 7.870 -0.351 9.072 1.00 75.75 188 PHE A C 1
ATOM 1527 O O . PHE A 1 188 ? 7.326 0.699 8.752 1.00 75.75 188 PHE A O 1
ATOM 1534 N N . ASP A 1 189 ? 8.485 -0.483 10.246 1.00 68.69 189 ASP A N 1
ATOM 1535 C CA . ASP A 1 189 ? 8.576 0.611 11.212 1.00 68.69 189 ASP A CA 1
ATOM 1536 C C . ASP A 1 189 ? 9.415 1.788 10.692 1.00 68.69 189 ASP A C 1
ATOM 1538 O O . ASP A 1 189 ? 9.064 2.941 10.941 1.00 68.69 189 ASP A O 1
ATOM 1542 N N . VAL A 1 190 ? 10.491 1.513 9.948 1.00 73.69 190 VAL A N 1
ATOM 1543 C CA . VAL A 1 190 ? 11.319 2.537 9.292 1.00 73.69 190 VAL A CA 1
ATOM 1544 C C . VAL A 1 190 ? 10.526 3.225 8.187 1.00 73.69 190 VAL A C 1
ATOM 1546 O O . VAL A 1 190 ? 10.523 4.452 8.106 1.00 73.69 190 VAL A O 1
ATOM 1549 N N . TYR A 1 191 ? 9.818 2.441 7.371 1.00 76.06 191 TYR A N 1
ATOM 1550 C CA . TYR A 1 191 ? 8.951 2.957 6.314 1.00 76.06 191 TYR A CA 1
ATOM 1551 C C . TYR A 1 191 ? 7.870 3.893 6.862 1.00 76.06 191 TYR A C 1
ATOM 1553 O O . TYR A 1 191 ? 7.711 5.009 6.370 1.00 76.06 191 TYR A O 1
ATOM 1561 N N . VAL A 1 192 ? 7.177 3.457 7.917 1.00 69.94 192 VAL A N 1
ATOM 1562 C CA . VAL A 1 192 ? 6.154 4.253 8.590 1.00 69.94 192 VAL A CA 1
ATOM 1563 C C . VAL A 1 192 ? 6.769 5.541 9.136 1.00 69.94 192 VAL A C 1
ATOM 1565 O O . VAL A 1 192 ? 6.295 6.609 8.777 1.00 69.94 192 VAL A O 1
ATOM 1568 N N . LYS A 1 193 ? 7.870 5.474 9.900 1.00 67.06 193 LYS A N 1
ATOM 1569 C CA . LYS A 1 193 ? 8.529 6.665 10.476 1.00 67.06 193 LYS A CA 1
ATOM 1570 C C . LYS A 1 193 ? 8.962 7.697 9.430 1.00 67.06 193 LYS A C 1
ATOM 1572 O O . LYS A 1 193 ? 8.867 8.892 9.691 1.00 67.06 193 LYS A O 1
ATOM 1577 N N . ALA A 1 194 ? 9.469 7.252 8.281 1.00 68.62 194 ALA A N 1
ATOM 1578 C CA . ALA A 1 194 ? 10.001 8.140 7.248 1.00 68.62 194 ALA A CA 1
ATOM 1579 C C . ALA A 1 194 ? 8.913 8.952 6.527 1.00 68.62 194 ALA A C 1
ATOM 1581 O O . ALA A 1 194 ? 9.178 10.065 6.080 1.00 68.62 194 ALA A O 1
ATOM 1582 N N . ASP A 1 195 ? 7.700 8.407 6.410 1.00 60.84 195 ASP A N 1
ATOM 1583 C CA . ASP A 1 195 ? 6.584 9.051 5.703 1.00 60.84 195 ASP A CA 1
ATOM 1584 C C . ASP A 1 195 ? 5.617 9.776 6.657 1.00 60.84 195 ASP A C 1
ATOM 1586 O O . ASP A 1 195 ? 4.565 10.265 6.238 1.00 60.84 195 ASP A O 1
ATOM 1590 N N . THR A 1 196 ? 5.956 9.843 7.951 1.00 57.72 196 THR A N 1
ATOM 1591 C CA . THR A 1 196 ? 5.088 10.394 8.998 1.00 57.72 196 THR A CA 1
ATOM 1592 C C . THR A 1 196 ? 5.677 11.659 9.606 1.00 57.72 196 THR A C 1
ATOM 1594 O O . THR A 1 196 ? 6.843 11.652 10.006 1.00 57.72 196 THR A O 1
ATOM 1597 N N . PRO A 1 197 ? 4.899 12.752 9.711 1.00 56.59 197 PRO A N 1
ATOM 1598 C CA . PRO A 1 197 ? 5.333 13.919 10.462 1.00 56.59 197 PRO A CA 1
ATOM 1599 C C . PRO A 1 197 ? 5.585 13.537 11.924 1.00 56.59 197 PRO A C 1
ATOM 1601 O O . PRO A 1 197 ? 5.015 12.574 12.430 1.00 56.59 197 PRO A O 1
ATOM 1604 N N . ALA A 1 198 ? 6.417 14.321 12.611 1.00 53.81 198 ALA A N 1
ATOM 1605 C CA . ALA A 1 198 ? 6.928 14.012 13.948 1.00 53.81 198 ALA A CA 1
ATOM 1606 C C . ALA A 1 198 ? 5.857 13.737 15.037 1.00 53.81 198 ALA A C 1
ATOM 1608 O O . ALA A 1 198 ? 6.232 13.311 16.123 1.00 53.81 198 ALA A O 1
ATOM 1609 N N . HIS A 1 199 ? 4.562 13.978 14.777 1.00 50.16 199 HIS A N 1
ATOM 1610 C CA . HIS A 1 199 ? 3.496 13.923 15.784 1.00 50.16 199 HIS A CA 1
ATOM 1611 C C . HIS A 1 199 ? 2.186 13.237 15.337 1.00 50.16 199 HIS A C 1
ATOM 1613 O O . HIS A 1 199 ? 1.200 13.329 16.059 1.00 50.16 199 HIS A O 1
ATOM 1619 N N . ASP A 1 200 ? 2.148 12.480 14.231 1.00 53.03 200 ASP A N 1
ATOM 1620 C CA . ASP A 1 200 ? 0.896 11.854 13.769 1.00 53.03 200 ASP A CA 1
ATOM 1621 C C . ASP A 1 200 ? 1.088 10.420 13.276 1.00 53.03 200 ASP A C 1
ATOM 1623 O O . ASP A 1 200 ? 1.794 10.192 12.292 1.00 53.03 200 ASP A O 1
ATOM 1627 N N . LEU A 1 201 ? 0.385 9.445 13.865 1.00 52.38 201 LEU A N 1
ATOM 1628 C CA . LEU A 1 201 ? 0.166 8.181 13.167 1.00 52.38 201 LEU A CA 1
ATOM 1629 C C . LEU A 1 201 ? -1.172 7.541 13.520 1.00 52.38 201 LEU A C 1
ATOM 1631 O O . LEU A 1 201 ? -1.444 7.340 14.699 1.00 52.38 201 LEU A O 1
ATOM 1635 N N . ILE A 1 202 ? -1.938 7.179 12.476 1.00 56.38 202 ILE A N 1
ATOM 1636 C CA . ILE A 1 202 ? -2.796 5.985 12.435 1.00 56.38 202 ILE A CA 1
ATOM 1637 C C . ILE A 1 202 ? -2.718 5.340 11.052 1.00 56.38 202 ILE A C 1
ATOM 1639 O O . ILE A 1 202 ? -3.319 5.794 10.079 1.00 56.38 202 ILE A O 1
ATOM 1643 N N . CYS A 1 203 ? -1.967 4.249 10.990 1.00 58.44 203 CYS A N 1
ATOM 1644 C CA . CYS A 1 203 ? -1.859 3.357 9.844 1.00 58.44 203 CYS A CA 1
ATOM 1645 C C . CYS A 1 203 ? -2.704 2.103 10.103 1.00 58.44 203 CYS A C 1
ATOM 1647 O O . CYS A 1 203 ? -2.709 1.618 11.233 1.00 58.44 203 CYS A O 1
ATOM 1649 N N . LEU A 1 204 ? -3.388 1.599 9.073 1.00 62.31 204 LEU A N 1
ATOM 1650 C CA . LEU A 1 204 ? -4.186 0.373 9.054 1.00 62.31 204 LEU A CA 1
ATOM 1651 C C . LEU A 1 204 ? -3.607 -0.612 8.035 1.00 62.31 204 LEU A C 1
ATOM 1653 O O . LEU A 1 204 ? -3.660 -0.377 6.835 1.00 62.31 204 LEU A O 1
ATOM 1657 N N . LEU A 1 205 ? -3.053 -1.731 8.497 1.00 63.38 205 LEU A N 1
ATOM 1658 C CA . LEU A 1 205 ? -2.636 -2.820 7.603 1.00 63.38 205 LEU A CA 1
ATOM 1659 C C . LEU A 1 205 ? -3.846 -3.636 7.140 1.00 63.38 205 LEU A C 1
ATOM 1661 O O . LEU A 1 205 ? -4.742 -3.900 7.935 1.00 63.38 205 LEU A O 1
ATOM 1665 N N . THR A 1 206 ? -3.870 -4.062 5.880 1.00 60.41 206 THR A N 1
ATOM 1666 C CA . THR A 1 206 ? -4.972 -4.852 5.316 1.00 60.41 206 THR A CA 1
ATOM 1667 C C . THR A 1 206 ? -4.401 -6.117 4.665 1.00 60.41 206 THR A C 1
ATOM 1669 O O . THR A 1 206 ? -3.606 -6.059 3.729 1.00 60.41 206 THR A O 1
ATOM 1672 N N . LEU A 1 207 ? -4.747 -7.277 5.227 1.00 56.94 207 LEU A N 1
ATOM 1673 C CA . LEU A 1 207 ? -4.380 -8.625 4.770 1.00 56.94 207 LEU A CA 1
ATOM 1674 C C . LEU A 1 207 ? -5.612 -9.549 4.926 1.00 56.94 207 LEU A C 1
ATOM 1676 O O . LEU A 1 207 ? -6.541 -9.184 5.656 1.00 56.94 207 LEU A O 1
ATOM 1680 N N . PRO A 1 208 ? -5.665 -10.734 4.276 1.00 50.06 208 PRO A N 1
ATOM 1681 C CA . PRO A 1 208 ? -6.737 -11.699 4.522 1.00 50.06 208 PRO A CA 1
ATOM 1682 C C . PRO A 1 208 ? -6.813 -12.063 6.018 1.00 50.06 208 PRO A C 1
ATOM 1684 O O . PRO A 1 208 ? -5.793 -12.186 6.682 1.00 50.06 208 PRO A O 1
ATOM 1687 N N . THR A 1 209 ? -8.035 -12.195 6.534 1.00 43.41 209 THR A N 1
ATOM 1688 C CA . THR A 1 209 ? -8.467 -12.101 7.948 1.00 43.41 209 THR A CA 1
ATOM 1689 C C . THR A 1 209 ? -7.734 -12.956 9.013 1.00 43.41 209 THR A C 1
ATOM 1691 O O . THR A 1 209 ? -7.585 -14.159 8.828 1.00 43.41 209 THR A O 1
ATOM 1694 N N . GLY A 1 210 ? -7.479 -12.387 10.211 1.00 42.66 210 GLY A N 1
ATOM 1695 C CA . GLY A 1 210 ? -7.079 -13.069 11.465 1.00 42.66 210 GLY A CA 1
ATOM 1696 C C . GLY A 1 210 ? -6.383 -12.195 12.549 1.00 42.66 210 GLY A C 1
ATOM 1697 O O . GLY A 1 210 ? -5.180 -11.991 12.483 1.00 42.66 210 GLY A O 1
ATOM 1698 N N . SER A 1 211 ? -7.096 -11.693 13.580 1.00 41.59 211 SER A N 1
ATOM 1699 C CA . SER A 1 211 ? -6.636 -10.880 14.766 1.00 41.59 211 SER A CA 1
ATOM 1700 C C . SER A 1 211 ? -6.127 -9.417 14.576 1.00 41.59 211 SER A C 1
ATOM 1702 O O . SER A 1 211 ? -5.129 -9.149 13.914 1.00 41.59 211 SER A O 1
ATOM 1704 N N . ALA A 1 212 ? -6.821 -8.426 15.167 1.00 42.91 212 ALA A N 1
ATOM 1705 C CA . ALA A 1 212 ? -6.355 -7.026 15.164 1.00 42.91 212 ALA A CA 1
ATOM 1706 C C . ALA A 1 212 ? -5.616 -6.697 16.464 1.00 42.91 212 ALA A C 1
ATOM 1708 O O . ALA A 1 212 ? -6.131 -7.004 17.537 1.00 42.91 212 ALA A O 1
ATOM 1709 N N . VAL A 1 213 ? -4.456 -6.049 16.364 1.00 48.88 213 VAL A N 1
ATOM 1710 C CA . VAL A 1 213 ? -3.685 -5.568 17.518 1.00 48.88 213 VAL A CA 1
ATOM 1711 C C . VAL A 1 213 ? -3.487 -4.061 17.374 1.00 48.88 213 VAL A C 1
ATOM 1713 O O . VAL A 1 213 ? -3.146 -3.573 16.297 1.00 48.88 213 VAL A O 1
ATOM 1716 N N . VAL A 1 214 ? -3.744 -3.319 18.453 1.00 51.22 214 VAL A N 1
ATOM 1717 C CA . VAL A 1 214 ? -3.544 -1.865 18.508 1.00 51.22 214 VAL A CA 1
ATOM 1718 C C . VAL A 1 214 ? -2.230 -1.583 19.228 1.00 51.22 214 VAL A C 1
ATOM 1720 O O . VAL A 1 214 ? -2.085 -1.945 20.397 1.00 51.22 214 VAL A O 1
ATOM 1723 N N . TYR A 1 215 ? -1.292 -0.916 18.557 1.00 54.53 215 TYR A N 1
ATOM 1724 C CA . TYR A 1 215 ? -0.032 -0.472 19.164 1.00 54.53 215 TYR A CA 1
ATOM 1725 C C . TYR A 1 215 ? -0.077 1.034 19.430 1.00 54.53 215 TYR A C 1
ATOM 1727 O O . TYR A 1 215 ? -0.638 1.793 18.641 1.00 54.53 215 TYR A O 1
ATOM 1735 N N . LYS A 1 216 ? 0.477 1.462 20.571 1.00 49.91 216 LYS A N 1
ATOM 1736 C CA . LYS A 1 216 ? 0.354 2.844 21.074 1.00 49.91 216 LYS A CA 1
ATOM 1737 C C . LYS A 1 216 ? 1.567 3.739 20.823 1.00 49.91 216 LYS A C 1
ATOM 1739 O O . LYS A 1 216 ? 1.427 4.951 20.934 1.00 49.91 216 LYS A O 1
ATOM 1744 N N . SER A 1 217 ? 2.733 3.162 20.546 1.00 51.28 217 SER A N 1
ATOM 1745 C CA . SER A 1 217 ? 3.934 3.907 20.168 1.00 51.28 217 SER A CA 1
ATOM 1746 C C . SER A 1 217 ? 5.057 2.959 19.721 1.00 51.28 217 SER A C 1
ATOM 1748 O O . SER A 1 217 ? 5.066 1.786 20.107 1.00 51.28 217 SER A O 1
ATOM 1750 N N . PRO A 1 218 ? 6.015 3.450 18.915 1.00 51.19 218 PRO A N 1
ATOM 1751 C CA . PRO A 1 218 ? 7.305 2.795 18.730 1.00 51.19 218 PRO A CA 1
ATOM 1752 C C . PRO A 1 218 ? 8.084 2.677 20.062 1.00 51.19 218 PRO A C 1
ATOM 1754 O O . PRO A 1 218 ? 7.896 3.518 20.942 1.00 51.19 218 PRO A O 1
ATOM 1757 N N . PRO A 1 219 ? 9.023 1.717 20.193 1.00 53.06 219 PRO A N 1
ATOM 1758 C CA . PRO A 1 219 ? 9.462 0.778 19.164 1.00 53.06 219 PRO A CA 1
ATOM 1759 C C . PRO A 1 219 ? 8.477 -0.380 18.987 1.00 53.06 219 PRO A C 1
ATOM 1761 O O . PRO A 1 219 ? 7.995 -0.973 19.949 1.00 53.06 219 PRO A O 1
ATOM 1764 N N . PHE A 1 220 ? 8.191 -0.712 17.730 1.00 57.84 220 PHE A N 1
ATOM 1765 C CA . PHE A 1 220 ? 7.400 -1.893 17.413 1.00 57.84 220 PHE A CA 1
ATOM 1766 C C . PHE A 1 220 ? 8.266 -3.152 17.555 1.00 57.84 220 PHE A C 1
ATOM 1768 O O . PHE A 1 220 ? 9.481 -3.079 17.349 1.00 57.84 220 PHE A O 1
ATOM 1775 N N . PRO A 1 221 ? 7.669 -4.314 17.869 1.00 59.03 221 PRO A N 1
ATOM 1776 C CA . PRO A 1 221 ? 8.369 -5.583 17.754 1.00 59.03 221 PRO A CA 1
ATOM 1777 C C . PRO A 1 221 ? 8.929 -5.750 16.335 1.00 59.03 221 PRO A C 1
ATOM 1779 O O . PRO A 1 221 ? 8.219 -5.518 15.351 1.00 59.03 221 PRO A O 1
ATOM 1782 N N . VAL A 1 222 ? 10.188 -6.176 16.225 1.00 58.84 222 VAL A N 1
ATOM 1783 C CA . VAL A 1 222 ? 10.766 -6.599 14.941 1.00 58.84 222 VAL A CA 1
ATOM 1784 C C . VAL A 1 222 ? 9.894 -7.722 14.368 1.00 58.84 222 VAL A C 1
ATOM 1786 O O . VAL A 1 222 ? 9.512 -8.640 15.091 1.00 58.84 222 VAL A O 1
ATOM 1789 N N . GLY A 1 223 ? 9.541 -7.632 13.084 1.00 58.56 223 GLY A N 1
ATOM 1790 C CA . GLY A 1 223 ? 8.658 -8.610 12.440 1.00 58.56 223 GLY A CA 1
ATOM 1791 C C . GLY A 1 223 ? 7.171 -8.427 12.763 1.00 58.56 223 GLY A C 1
ATOM 1792 O O . GLY A 1 223 ? 6.408 -9.378 12.644 1.00 58.56 223 GLY A O 1
ATOM 1793 N N . LEU A 1 224 ? 6.719 -7.232 13.165 1.00 61.16 224 LEU A N 1
ATOM 1794 C CA . LEU A 1 224 ? 5.302 -6.906 13.411 1.00 61.16 224 LEU A CA 1
ATOM 1795 C C . LEU A 1 224 ? 4.336 -7.474 12.347 1.00 61.16 224 LEU A C 1
ATOM 1797 O O . LEU A 1 224 ? 3.274 -8.003 12.668 1.00 61.16 224 LEU A O 1
ATOM 1801 N N . ILE A 1 225 ? 4.740 -7.382 11.082 1.00 60.53 225 ILE A N 1
ATOM 1802 C CA . ILE A 1 225 ? 4.024 -7.885 9.904 1.00 60.53 225 ILE A CA 1
ATOM 1803 C C . ILE A 1 225 ? 3.927 -9.418 9.862 1.00 60.53 225 ILE A C 1
ATOM 1805 O O . ILE A 1 225 ? 2.970 -9.956 9.308 1.00 60.53 225 ILE A O 1
ATOM 1809 N N . ASP A 1 226 ? 4.904 -10.130 10.414 1.00 59.84 226 ASP A N 1
ATOM 1810 C CA . ASP A 1 226 ? 4.959 -11.596 10.393 1.00 59.84 226 ASP A CA 1
ATOM 1811 C C . ASP A 1 226 ? 4.105 -12.218 11.499 1.00 59.84 226 ASP A C 1
ATOM 1813 O O . ASP A 1 226 ? 3.649 -13.351 11.374 1.00 59.84 226 ASP A O 1
ATOM 1817 N N . HIS A 1 227 ? 3.826 -11.446 12.551 1.00 54.66 227 HIS A N 1
ATOM 1818 C CA . HIS A 1 227 ? 3.022 -11.870 13.697 1.00 54.66 227 HIS A CA 1
ATOM 1819 C C . HIS A 1 227 ? 1.551 -11.433 13.599 1.00 54.66 227 HIS A C 1
ATOM 1821 O O . HIS A 1 227 ? 0.743 -11.833 14.436 1.00 54.66 227 HIS A O 1
ATOM 1827 N N . CYS A 1 228 ? 1.184 -10.607 12.611 1.00 51.66 228 CYS A N 1
ATOM 1828 C CA . CYS A 1 228 ? -0.151 -10.016 12.518 1.00 51.66 228 CYS A CA 1
ATOM 1829 C C . CYS A 1 228 ? -0.873 -10.440 11.239 1.00 51.66 228 CYS A C 1
ATOM 1831 O O . CYS A 1 228 ? -0.537 -10.006 10.142 1.00 51.66 228 CYS A O 1
ATOM 1833 N N . SER A 1 229 ? -1.936 -11.224 11.394 1.00 50.72 229 SER A N 1
ATOM 1834 C CA . SER A 1 229 ? -2.725 -11.758 10.279 1.00 50.72 229 SER A CA 1
ATOM 1835 C C . SER A 1 229 ? -4.019 -10.983 9.983 1.00 50.72 229 SER A C 1
ATOM 1837 O O . SER A 1 229 ? -4.901 -11.522 9.334 1.00 50.72 229 SER A O 1
ATOM 1839 N N . SER A 1 230 ? -4.216 -9.738 10.446 1.00 56.44 230 SER A N 1
ATOM 1840 C CA . SER A 1 230 ? -5.507 -9.053 10.212 1.00 56.44 230 SER A CA 1
ATOM 1841 C C . SER A 1 230 ? -5.428 -7.578 9.926 1.00 56.44 230 SER A C 1
ATOM 1843 O O . SER A 1 230 ? -5.780 -7.181 8.831 1.00 56.44 230 SER A O 1
ATOM 1845 N N . VAL A 1 231 ? -5.123 -6.758 10.923 1.00 54.25 231 VAL A N 1
ATOM 1846 C CA . VAL A 1 231 ? -5.318 -5.314 10.858 1.00 54.25 231 VAL A CA 1
ATOM 1847 C C . VAL A 1 231 ? -4.546 -4.720 12.022 1.00 54.25 231 VAL A C 1
ATOM 1849 O O . VAL A 1 231 ? -4.826 -5.071 13.167 1.00 54.25 231 VAL A O 1
ATOM 1852 N N . ILE A 1 232 ? -3.591 -3.835 11.756 1.00 55.50 232 ILE A N 1
ATOM 1853 C CA . ILE A 1 232 ? -2.869 -3.127 12.818 1.00 55.50 232 ILE A CA 1
ATOM 1854 C C . ILE A 1 232 ? -3.264 -1.667 12.769 1.00 55.50 232 ILE A C 1
ATOM 1856 O O . ILE A 1 232 ? -3.089 -1.065 11.723 1.00 55.50 232 ILE A O 1
ATOM 1860 N N . VAL A 1 233 ? -3.771 -1.140 13.885 1.00 54.00 233 VAL A N 1
ATOM 1861 C CA . VAL A 1 233 ? -4.032 0.289 14.125 1.00 54.00 233 VAL A CA 1
ATOM 1862 C C . VAL A 1 233 ? -2.879 0.809 14.981 1.00 54.00 233 VAL A C 1
ATOM 1864 O O . VAL A 1 233 ? -2.629 0.250 16.050 1.00 54.00 233 VAL A O 1
ATOM 1867 N N . MET A 1 234 ? -2.165 1.847 14.549 1.00 55.41 234 MET A N 1
ATOM 1868 C CA . MET A 1 234 ? -1.047 2.391 15.339 1.00 55.41 234 MET A CA 1
ATOM 1869 C C . MET A 1 234 ? -1.314 3.821 15.766 1.00 55.41 234 MET A C 1
ATOM 1871 O O . MET A 1 234 ? -1.279 4.678 14.907 1.00 55.41 234 MET A O 1
ATOM 1875 N N . GLY A 1 235 ? -1.560 4.071 17.052 1.00 51.78 235 GLY A N 1
ATOM 1876 C CA . GLY A 1 235 ? -1.667 5.423 17.613 1.00 51.78 235 GLY A CA 1
ATOM 1877 C C . GLY A 1 235 ? -0.307 6.001 18.026 1.00 51.78 235 GLY A C 1
ATOM 1878 O O . GLY A 1 235 ? 0.652 5.248 18.199 1.00 51.78 235 GLY A O 1
ATOM 1879 N N . LEU A 1 236 ? -0.246 7.328 18.199 1.00 46.28 236 LEU A N 1
ATOM 1880 C CA . LEU A 1 236 ? 0.915 8.078 18.703 1.00 46.28 236 LEU A CA 1
ATOM 1881 C C . LEU A 1 236 ? 0.665 8.637 20.122 1.00 46.28 236 LEU A C 1
ATOM 1883 O O . LEU A 1 236 ? -0.479 8.749 20.566 1.00 46.28 236 LEU A O 1
ATOM 1887 N N . GLN A 1 237 ? 1.746 8.969 20.835 1.00 45.00 237 GLN A N 1
ATOM 1888 C CA . GLN A 1 237 ? 1.752 9.441 22.222 1.00 45.00 237 GLN A CA 1
ATOM 1889 C C . GLN A 1 237 ? 1.685 10.983 22.327 1.00 45.00 237 GLN A C 1
ATOM 1891 O O . GLN A 1 237 ? 2.382 11.679 21.599 1.00 45.00 237 GLN A O 1
ATOM 1896 N N . ASN A 1 238 ? 0.914 11.455 23.320 1.00 43.31 238 ASN A N 1
ATOM 1897 C CA . ASN A 1 238 ? 0.787 12.813 23.889 1.00 43.31 238 ASN A CA 1
ATOM 1898 C C . ASN A 1 238 ? -0.101 13.855 23.177 1.00 43.31 238 ASN A C 1
ATOM 1900 O O . ASN A 1 238 ? 0.352 14.671 22.385 1.00 43.31 238 ASN A O 1
ATOM 1904 N N . ASN A 1 239 ? -1.382 13.871 23.561 1.00 45.47 239 ASN A N 1
ATOM 1905 C CA . ASN A 1 239 ? -2.043 14.953 24.314 1.00 45.47 239 ASN A CA 1
ATOM 1906 C C . ASN A 1 239 ? -3.484 14.504 24.613 1.00 45.47 239 ASN A C 1
ATOM 1908 O O . ASN A 1 239 ? -4.065 13.745 23.840 1.00 45.47 239 ASN A O 1
ATOM 1912 N N . GLU A 1 240 ? -4.073 14.923 25.739 1.00 45.62 240 GLU A N 1
ATOM 1913 C CA . GLU A 1 240 ? -5.384 14.434 26.229 1.00 45.62 240 GLU A CA 1
ATOM 1914 C C . GLU A 1 240 ? -6.580 14.715 25.289 1.00 45.62 240 GLU A C 1
ATOM 1916 O O . GLU A 1 240 ? -7.706 14.291 25.548 1.00 45.62 240 GLU A O 1
ATOM 1921 N N . THR A 1 241 ? -6.330 15.375 24.158 1.00 47.09 241 THR A N 1
ATOM 1922 C CA . THR A 1 241 ? -7.257 15.577 23.044 1.00 47.09 241 THR A CA 1
ATOM 1923 C C . THR A 1 241 ? -6.531 15.309 21.725 1.00 47.09 241 THR A C 1
ATOM 1925 O O . THR A 1 241 ? -5.926 16.197 21.133 1.00 47.09 241 THR A O 1
ATOM 1928 N N . TYR A 1 242 ? -6.575 14.061 21.255 1.00 45.81 242 TYR A N 1
ATOM 1929 C CA . TYR A 1 242 ? -6.105 13.733 19.912 1.00 45.81 242 TYR A CA 1
ATOM 1930 C C . TYR A 1 242 ? -7.196 14.090 18.900 1.00 45.81 242 TYR A C 1
ATOM 1932 O O . TYR A 1 242 ? -8.319 13.599 18.979 1.00 45.81 242 TYR A O 1
ATOM 1940 N N . ALA A 1 243 ? -6.869 14.954 17.946 1.00 47.34 243 ALA A N 1
ATOM 1941 C CA . ALA A 1 243 ? -7.655 15.142 16.738 1.00 47.34 243 ALA A CA 1
ATOM 1942 C C . ALA A 1 243 ? -6.790 14.665 15.577 1.00 47.34 243 ALA A C 1
ATOM 1944 O O . ALA A 1 243 ? -5.732 15.237 15.355 1.00 47.34 243 ALA A O 1
ATOM 1945 N N . LEU A 1 244 ? -7.231 13.631 14.857 1.00 49.94 244 LEU A N 1
ATOM 1946 C CA . LEU A 1 244 ? -6.549 13.128 13.663 1.00 49.94 244 LEU A CA 1
ATOM 1947 C C . LEU A 1 244 ? -6.400 14.272 12.637 1.00 49.94 244 LEU A C 1
ATOM 1949 O O . LEU A 1 244 ? -7.424 14.685 12.079 1.00 49.94 244 LEU A O 1
ATOM 1953 N N . PRO A 1 245 ? -5.188 14.804 12.365 1.00 47.78 245 PRO A N 1
ATOM 1954 C CA . PRO A 1 245 ? -5.021 15.783 11.306 1.00 47.78 245 PRO A CA 1
ATOM 1955 C C . PRO A 1 245 ? -5.090 15.037 9.980 1.00 47.78 245 PRO A C 1
ATOM 1957 O O . PRO A 1 245 ? -4.213 14.248 9.620 1.00 47.78 245 PRO A O 1
ATOM 1960 N N . ILE A 1 246 ? -6.191 15.253 9.275 1.00 50.53 246 ILE A N 1
ATOM 1961 C CA . ILE A 1 246 ? -6.425 14.626 7.988 1.00 50.53 246 ILE A CA 1
ATOM 1962 C C . ILE A 1 246 ? -5.728 15.473 6.921 1.00 50.53 246 ILE A C 1
ATOM 1964 O O . ILE A 1 246 ? -6.067 16.647 6.767 1.00 50.53 246 ILE A O 1
ATOM 1968 N N . LYS A 1 247 ? -4.778 14.906 6.166 1.00 52.91 247 LYS A N 1
ATOM 1969 C CA . LYS A 1 247 ? -4.341 15.539 4.911 1.00 52.91 247 LYS A CA 1
ATOM 1970 C C . LYS A 1 247 ? -5.175 14.952 3.790 1.00 52.91 247 LYS A C 1
ATOM 1972 O O . LYS A 1 247 ? -5.164 13.746 3.582 1.00 52.91 247 LYS A O 1
ATOM 1977 N N . LEU A 1 248 ? -5.898 15.794 3.066 1.00 49.56 248 LEU A N 1
ATOM 1978 C CA . LEU A 1 248 ? -6.535 15.360 1.827 1.00 49.56 248 LEU A CA 1
ATOM 1979 C C . LEU A 1 248 ? -5.465 14.744 0.907 1.00 49.56 248 LEU A C 1
ATOM 1981 O O . LEU A 1 248 ? -4.338 15.254 0.892 1.00 49.56 248 LEU A O 1
ATOM 1985 N N . PRO A 1 249 ? -5.780 13.663 0.166 1.00 45.97 249 PRO A N 1
ATOM 1986 C CA . PRO A 1 249 ? -4.907 13.195 -0.897 1.00 45.97 249 PRO A CA 1
ATOM 1987 C C . PRO A 1 249 ? -4.525 14.394 -1.763 1.00 45.97 249 PRO A C 1
ATOM 1989 O O . PRO A 1 249 ? -5.405 15.151 -2.180 1.00 45.97 249 PRO A O 1
ATOM 1992 N N . GLU A 1 250 ? -3.229 14.592 -2.008 1.00 44.44 250 GLU A N 1
ATOM 1993 C CA . GLU A 1 250 ? -2.795 15.533 -3.035 1.00 44.44 250 GLU A CA 1
ATOM 1994 C C . GLU A 1 250 ? -3.334 15.002 -4.361 1.00 44.44 250 GLU A C 1
ATOM 1996 O O . GLU A 1 250 ? -2.748 14.120 -4.989 1.00 44.44 250 GLU A O 1
ATOM 2001 N N . LEU A 1 251 ? -4.506 15.496 -4.764 1.00 42.38 251 LEU A N 1
ATOM 2002 C CA . LEU A 1 251 ? -4.950 15.364 -6.136 1.00 42.38 251 LEU A CA 1
ATOM 2003 C C . LEU A 1 251 ? -3.825 15.968 -6.969 1.00 42.38 251 LEU A C 1
ATOM 2005 O O . LEU A 1 251 ? -3.457 17.129 -6.769 1.00 42.38 251 LEU A O 1
ATOM 2009 N N . ILE A 1 252 ? -3.250 15.168 -7.865 1.00 44.75 252 ILE A N 1
ATOM 2010 C CA . ILE A 1 252 ? -2.230 15.617 -8.812 1.00 44.75 252 ILE A CA 1
ATOM 2011 C C . ILE A 1 252 ? -2.956 16.486 -9.847 1.00 44.75 252 ILE A C 1
ATOM 2013 O O . ILE A 1 252 ? -3.139 16.111 -10.998 1.00 44.75 252 ILE A O 1
ATOM 2017 N N . VAL A 1 253 ? -3.425 17.657 -9.412 1.00 41.31 253 VAL A N 1
ATOM 2018 C CA . VAL A 1 253 ? -4.012 18.689 -10.259 1.00 41.31 253 VAL A CA 1
ATOM 2019 C C . VAL A 1 253 ? -2.895 19.645 -10.613 1.00 41.31 253 VAL A C 1
ATOM 2021 O O . VAL A 1 253 ? -2.824 20.794 -10.181 1.00 41.31 253 VAL A O 1
ATOM 2024 N N . HIS A 1 254 ? -1.993 19.157 -11.443 1.00 40.53 254 HIS A N 1
ATOM 2025 C CA . HIS A 1 254 ? -1.370 20.056 -12.386 1.00 40.53 254 HIS A CA 1
ATOM 2026 C C . HIS A 1 254 ? -1.991 19.725 -13.726 1.00 40.53 254 HIS A C 1
ATOM 2028 O O . HIS A 1 254 ? -1.623 18.733 -14.350 1.00 40.53 254 HIS A O 1
ATOM 2034 N N . SER A 1 255 ? -2.951 20.558 -14.151 1.00 40.38 255 SER A N 1
ATOM 2035 C CA . SER A 1 255 ? -3.239 20.694 -15.576 1.00 40.38 255 SER A CA 1
ATOM 2036 C C . SER A 1 255 ? -1.880 20.893 -16.251 1.00 40.38 255 SER A C 1
ATOM 2038 O O . SER A 1 255 ? -1.233 21.912 -15.990 1.00 40.38 255 SER A O 1
ATOM 2040 N N . PRO A 1 256 ? -1.399 19.947 -17.077 1.00 44.75 256 PRO A N 1
ATOM 2041 C CA . PRO A 1 256 ? -0.134 20.126 -17.779 1.00 44.75 256 PRO A CA 1
ATOM 2042 C C . PRO A 1 256 ? -0.232 21.242 -18.826 1.00 44.75 256 PRO A C 1
ATOM 2044 O O . PRO A 1 256 ? 0.764 21.580 -19.458 1.00 44.75 256 PRO A O 1
ATOM 2047 N N . PHE A 1 257 ? -1.433 21.784 -19.044 1.00 49.38 257 PHE A N 1
ATOM 2048 C CA . PHE A 1 257 ? -1.731 22.721 -20.105 1.00 49.38 257 PHE A CA 1
ATOM 2049 C C . PHE A 1 257 ? -1.831 24.125 -19.524 1.00 49.38 257 PHE A C 1
ATOM 2051 O O . PHE A 1 257 ? -2.882 24.570 -19.056 1.00 49.38 257 PHE A O 1
ATOM 2058 N N . SER A 1 258 ? -0.727 24.860 -19.605 1.00 45.06 258 SER A N 1
ATOM 2059 C CA . SER A 1 258 ? -0.832 26.285 -19.886 1.00 45.06 258 SER A CA 1
ATOM 2060 C C . SER A 1 258 ? -1.612 26.429 -21.196 1.00 45.06 258 SER A C 1
ATOM 2062 O O . SER A 1 258 ? -1.343 25.704 -22.155 1.00 45.06 258 SER A O 1
ATOM 2064 N N . GLN A 1 259 ? -2.614 27.313 -21.219 1.00 46.88 259 GLN A N 1
ATOM 2065 C CA . GLN A 1 259 ? -3.381 27.655 -22.421 1.00 46.88 259 GLN A CA 1
ATOM 2066 C C . GLN A 1 259 ? -2.403 27.848 -23.590 1.00 46.88 259 GLN A C 1
ATOM 2068 O O . GLN A 1 259 ? -1.642 28.816 -23.612 1.00 46.88 259 GLN A O 1
ATOM 2073 N N . CYS A 1 260 ? -2.341 26.875 -24.504 1.00 45.62 260 CYS A N 1
ATOM 2074 C CA . CYS A 1 260 ? -1.356 26.896 -25.578 1.00 45.62 260 CYS A CA 1
ATOM 2075 C C . CYS A 1 260 ? -1.754 27.990 -26.568 1.00 45.62 260 CYS A C 1
ATOM 2077 O O . CYS A 1 260 ? -2.714 27.849 -27.325 1.00 45.62 260 CYS A O 1
ATOM 2079 N N . ASN A 1 261 ? -0.998 29.087 -26.552 1.00 51.72 261 ASN A N 1
ATOM 2080 C CA . ASN A 1 261 ? -1.058 30.131 -27.575 1.00 51.72 261 ASN A CA 1
ATOM 2081 C C . ASN A 1 261 ? -0.232 29.753 -28.825 1.00 51.72 261 ASN A C 1
ATOM 2083 O O . ASN A 1 261 ? -0.113 30.562 -29.743 1.00 51.72 261 ASN A O 1
ATOM 2087 N N . HIS A 1 262 ? 0.339 28.542 -28.864 1.00 59.78 262 HIS A N 1
ATOM 2088 C CA . HIS A 1 262 ? 1.167 27.987 -29.939 1.00 59.78 262 HIS A CA 1
ATOM 2089 C C . HIS A 1 262 ? 0.626 26.639 -30.445 1.00 59.78 262 HIS A C 1
ATOM 2091 O O . HIS A 1 262 ? -0.232 26.019 -29.815 1.00 59.78 262 HIS A O 1
ATOM 2097 N N . GLU A 1 263 ? 1.120 26.190 -31.601 1.00 60.84 263 GLU A N 1
ATOM 2098 C CA . GLU A 1 263 ? 0.767 24.883 -32.164 1.00 60.84 263 GLU A CA 1
ATOM 2099 C C . GLU A 1 263 ? 1.262 23.732 -31.269 1.00 60.84 263 GLU A C 1
ATOM 2101 O O . GLU A 1 263 ? 2.457 23.676 -30.961 1.00 60.84 263 GLU A O 1
ATOM 2106 N N . PRO A 1 264 ? 0.388 22.779 -30.890 1.00 63.62 264 PRO A N 1
ATOM 2107 C CA . PRO A 1 264 ? 0.782 21.672 -30.037 1.00 63.62 264 PRO A CA 1
ATOM 2108 C C . PRO A 1 264 ? 1.662 20.677 -30.797 1.00 63.62 264 PRO A C 1
ATOM 2110 O O . PRO A 1 264 ? 1.276 20.075 -31.806 1.00 63.62 264 PRO A O 1
ATOM 2113 N N . THR A 1 265 ? 2.858 20.472 -30.266 1.00 67.06 265 THR A N 1
ATOM 2114 C CA . THR A 1 265 ? 3.826 19.482 -30.716 1.00 67.06 265 THR A CA 1
ATOM 2115 C C . THR A 1 265 ? 3.309 18.061 -30.491 1.00 67.06 265 THR A C 1
ATOM 2117 O O . THR A 1 265 ? 2.491 17.769 -29.616 1.00 67.06 265 THR A O 1
ATOM 2120 N N . PHE A 1 266 ? 3.857 17.111 -31.250 1.00 65.44 266 PHE A N 1
ATOM 2121 C CA . PHE A 1 266 ? 3.546 15.692 -31.072 1.00 65.44 266 PHE A CA 1
ATOM 2122 C C . PHE A 1 266 ? 3.897 15.168 -29.666 1.00 65.44 266 PHE A C 1
ATOM 2124 O O . PHE A 1 266 ? 3.260 14.246 -29.157 1.00 65.44 266 PHE A O 1
ATOM 2131 N N . HIS A 1 267 ? 4.904 15.768 -29.027 1.00 64.94 267 HIS A N 1
ATOM 2132 C CA . HIS A 1 267 ? 5.280 15.453 -27.655 1.00 64.94 267 HIS A CA 1
ATOM 2133 C C . HIS A 1 267 ? 4.215 15.920 -26.653 1.00 64.94 267 HIS A C 1
ATOM 2135 O O . HIS A 1 267 ? 3.797 15.128 -25.810 1.00 64.94 267 HIS A O 1
ATOM 2141 N N . GLU A 1 268 ? 3.714 17.151 -26.792 1.00 67.12 268 GLU A N 1
ATOM 2142 C CA . GLU A 1 268 ? 2.625 17.681 -25.958 1.00 67.12 268 GLU A CA 1
ATOM 2143 C C . GLU A 1 268 ? 1.346 16.847 -26.105 1.00 67.12 268 GLU A C 1
ATOM 2145 O O . GLU A 1 268 ? 0.695 16.549 -25.109 1.00 67.12 268 GLU A O 1
ATOM 2150 N N . MET A 1 269 ? 1.026 16.362 -27.311 1.00 69.56 269 MET A N 1
ATOM 2151 C CA . MET A 1 269 ? -0.114 15.455 -27.513 1.00 69.56 269 MET A CA 1
ATOM 2152 C C . MET A 1 269 ? 0.044 14.112 -26.788 1.00 69.56 269 MET A C 1
ATOM 2154 O O . MET A 1 269 ? -0.922 13.594 -26.227 1.00 69.56 269 MET A O 1
ATOM 2158 N N . LYS A 1 270 ? 1.250 13.527 -26.797 1.00 69.31 270 LYS A N 1
ATOM 2159 C CA . LYS A 1 270 ? 1.534 12.287 -26.057 1.00 69.31 270 LYS A CA 1
ATOM 2160 C C . LYS A 1 270 ? 1.439 12.503 -24.554 1.00 69.31 270 LYS A C 1
ATOM 2162 O O . LYS A 1 270 ? 0.854 11.671 -23.864 1.00 69.31 270 LYS A O 1
ATOM 2167 N N . LEU A 1 271 ? 1.984 13.617 -24.066 1.00 69.06 271 LEU A N 1
ATOM 2168 C CA . LEU A 1 271 ? 1.873 14.002 -22.664 1.00 69.06 271 LEU A CA 1
ATOM 2169 C C . LEU A 1 271 ? 0.402 14.182 -22.278 1.00 69.06 271 LEU A C 1
ATOM 2171 O O . LEU A 1 271 ? -0.018 13.674 -21.246 1.00 69.06 271 LEU A O 1
ATOM 2175 N N . ALA A 1 272 ? -0.397 14.802 -23.147 1.00 70.00 272 ALA A N 1
ATOM 2176 C CA . ALA A 1 272 ? -1.813 15.017 -22.903 1.00 70.00 272 ALA A CA 1
ATOM 2177 C C . ALA A 1 272 ? -2.616 13.720 -22.785 1.00 70.00 272 ALA A C 1
ATOM 2179 O O . ALA A 1 272 ? -3.409 13.551 -21.855 1.00 70.00 272 ALA A O 1
ATOM 2180 N N . ALA A 1 273 ? -2.379 12.784 -23.704 1.00 71.69 273 ALA A N 1
ATOM 2181 C CA . ALA A 1 273 ? -2.986 11.462 -23.651 1.00 71.69 273 ALA A CA 1
ATOM 2182 C C . ALA A 1 273 ? -2.553 10.706 -22.383 1.00 71.69 273 ALA A C 1
ATOM 2184 O O . ALA A 1 273 ? -3.394 10.131 -21.696 1.00 71.69 273 ALA A O 1
ATOM 2185 N N . ALA A 1 274 ? -1.263 10.754 -22.031 1.00 70.94 274 ALA A N 1
ATOM 2186 C CA . ALA A 1 274 ? -0.739 10.119 -20.823 1.00 70.94 274 ALA A CA 1
ATOM 2187 C C . ALA A 1 274 ? -1.358 10.703 -19.542 1.00 70.94 274 ALA A C 1
ATOM 2189 O O . ALA A 1 274 ? -1.779 9.946 -18.671 1.00 70.94 274 ALA A O 1
ATOM 2190 N N . SER A 1 275 ? -1.480 12.029 -19.444 1.00 71.50 275 SER A N 1
ATOM 2191 C CA . SER A 1 275 ? -2.144 12.697 -18.321 1.00 71.50 275 SER A CA 1
ATOM 2192 C C . SER A 1 275 ? -3.625 12.334 -18.236 1.00 71.50 275 SER A C 1
ATOM 2194 O O . SER A 1 275 ? -4.100 12.014 -17.153 1.00 71.50 275 SER A O 1
ATOM 2196 N N . THR A 1 276 ? -4.338 12.287 -19.365 1.00 73.69 276 THR A N 1
ATOM 2197 C CA . THR A 1 276 ? -5.753 11.874 -19.402 1.00 73.69 276 THR A CA 1
ATOM 2198 C C . THR A 1 276 ? -5.931 10.450 -18.867 1.00 73.69 276 THR A C 1
ATOM 2200 O O . THR A 1 276 ? -6.775 10.211 -18.006 1.00 73.69 276 THR A O 1
ATOM 2203 N N . LEU A 1 277 ? -5.086 9.514 -19.312 1.00 75.25 277 LEU A N 1
ATOM 2204 C CA . LEU A 1 277 ? -5.079 8.135 -18.812 1.00 75.25 277 LEU A CA 1
ATOM 2205 C C . LEU A 1 277 ? -4.688 8.049 -17.334 1.00 75.25 277 LEU A C 1
ATOM 2207 O O . LEU A 1 277 ? -5.188 7.186 -16.619 1.00 75.25 277 LEU A O 1
ATOM 2211 N N . SER A 1 278 ? -3.795 8.926 -16.872 1.00 73.75 278 SER A N 1
ATOM 2212 C CA . SER A 1 278 ? -3.393 8.991 -15.467 1.00 73.75 278 SER A CA 1
ATOM 2213 C C . SER A 1 278 ? -4.554 9.417 -14.569 1.00 73.75 278 SER A C 1
ATOM 2215 O O . SER A 1 278 ? -4.773 8.789 -13.538 1.00 73.75 278 SER A O 1
ATOM 2217 N N . VAL A 1 279 ? -5.315 10.446 -14.956 1.00 73.81 279 VAL A N 1
ATOM 2218 C CA . VAL A 1 279 ? -6.475 10.927 -14.183 1.00 73.81 279 VAL A CA 1
ATOM 2219 C C . VAL A 1 279 ? -7.626 9.913 -14.230 1.00 73.81 279 VAL A C 1
ATOM 2221 O O . VAL A 1 279 ? -8.239 9.624 -13.201 1.00 73.81 279 VAL A O 1
ATOM 2224 N N . GLU A 1 280 ? -7.880 9.295 -15.390 1.00 78.06 280 GLU A N 1
ATOM 2225 C CA . GLU A 1 280 ? -8.835 8.182 -15.513 1.00 78.06 280 GLU A CA 1
ATOM 2226 C C . GLU A 1 280 ? -8.456 7.030 -14.570 1.00 78.06 280 GLU A C 1
ATOM 2228 O O . GLU A 1 280 ? -9.283 6.556 -13.789 1.00 78.06 280 GLU A O 1
ATOM 2233 N N . ARG A 1 281 ? -7.181 6.621 -14.588 1.00 76.69 281 ARG A N 1
ATOM 2234 C CA . ARG A 1 281 ? -6.657 5.574 -13.709 1.00 76.69 281 ARG A CA 1
ATOM 2235 C C . ARG A 1 281 ? -6.848 5.924 -12.234 1.00 76.69 281 ARG A C 1
ATOM 2237 O O . ARG A 1 281 ? -7.343 5.081 -11.499 1.00 76.69 281 ARG A O 1
ATOM 2244 N N . GLN A 1 282 ? -6.501 7.140 -11.815 1.00 73.81 282 GLN A N 1
ATOM 2245 C CA . GLN A 1 282 ? -6.696 7.598 -10.432 1.00 73.81 282 GLN A CA 1
ATOM 2246 C C . GLN A 1 282 ? -8.170 7.576 -10.025 1.00 73.81 282 GLN A C 1
ATOM 2248 O O . GLN A 1 282 ? -8.503 7.165 -8.915 1.00 73.81 282 GLN A O 1
ATOM 2253 N N . THR A 1 283 ? -9.065 7.968 -10.934 1.00 76.75 283 THR A N 1
ATOM 2254 C CA . THR A 1 283 ? -10.510 7.906 -10.697 1.00 76.75 283 THR A CA 1
ATOM 2255 C C . THR A 1 283 ? -10.959 6.469 -10.460 1.00 76.75 283 THR A C 1
ATOM 2257 O O . THR A 1 283 ? -11.674 6.205 -9.496 1.00 76.75 283 THR A O 1
ATOM 2260 N N . TYR A 1 284 ? -10.517 5.522 -11.291 1.00 79.19 284 TYR A N 1
ATOM 2261 C CA . TYR A 1 284 ? -10.843 4.109 -11.101 1.00 79.19 284 TYR A CA 1
ATOM 2262 C C . TYR A 1 284 ? -10.217 3.513 -9.844 1.00 79.19 284 TYR A C 1
ATOM 2264 O O . TYR A 1 284 ? -10.912 2.811 -9.118 1.00 79.19 284 TYR A O 1
ATOM 2272 N N . GLU A 1 285 ? -8.958 3.834 -9.545 1.00 74.62 285 GLU A N 1
ATOM 2273 C CA . GLU A 1 285 ? -8.292 3.411 -8.310 1.00 74.62 285 GLU A CA 1
ATOM 2274 C C . GLU A 1 285 ? -9.061 3.903 -7.076 1.00 74.62 285 GLU A C 1
ATOM 2276 O O . GLU A 1 285 ? -9.301 3.118 -6.162 1.00 74.62 285 GLU A O 1
ATOM 2281 N N . LEU A 1 286 ? -9.540 5.154 -7.070 1.00 75.06 286 LEU A N 1
ATOM 2282 C CA . LEU A 1 286 ? -10.388 5.673 -5.995 1.00 75.06 286 LEU A CA 1
ATOM 2283 C C . LEU A 1 286 ? -11.731 4.931 -5.918 1.00 75.06 286 LEU A C 1
ATOM 2285 O O . LEU A 1 286 ? -12.165 4.537 -4.835 1.00 75.06 286 LEU A O 1
ATOM 2289 N N . GLN A 1 287 ? -12.387 4.713 -7.060 1.00 79.44 287 GLN A N 1
ATOM 2290 C CA . GLN A 1 287 ? -13.649 3.973 -7.129 1.00 79.44 28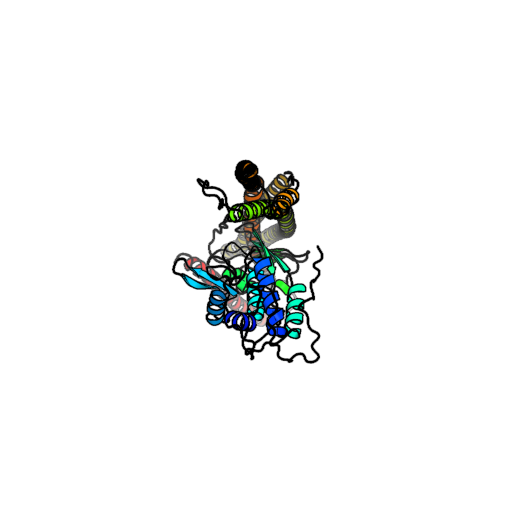7 GLN A CA 1
ATOM 2291 C C . GLN A 1 287 ? -13.514 2.524 -6.634 1.00 79.44 287 GLN A C 1
ATOM 2293 O O . GLN A 1 287 ? -14.447 2.009 -6.022 1.00 79.44 287 GLN A O 1
ATOM 2298 N N . ASP A 1 288 ? -12.371 1.880 -6.875 1.00 78.75 288 ASP A N 1
ATOM 2299 C CA . ASP A 1 288 ? -12.040 0.534 -6.394 1.00 78.75 288 ASP A CA 1
ATOM 2300 C C . ASP A 1 288 ? -11.617 0.508 -4.920 1.00 78.75 288 ASP A C 1
ATOM 2302 O O . ASP A 1 288 ? -11.921 -0.439 -4.183 1.00 78.75 288 ASP A O 1
ATOM 2306 N N . ALA A 1 289 ? -10.955 1.568 -4.458 1.00 74.50 289 ALA A N 1
ATOM 2307 C CA . ALA A 1 289 ? -10.548 1.708 -3.071 1.00 74.50 289 ALA A CA 1
ATOM 2308 C C . ALA A 1 289 ? -11.751 1.898 -2.137 1.00 74.50 289 ALA A C 1
ATOM 2310 O O . ALA A 1 289 ? -11.758 1.320 -1.053 1.00 74.50 289 ALA A O 1
ATOM 2311 N N . ILE A 1 290 ? -12.789 2.645 -2.539 1.00 79.62 290 ILE A N 1
ATOM 2312 C CA . ILE A 1 290 ? -13.937 2.961 -1.666 1.00 79.62 290 ILE A CA 1
ATOM 2313 C C . ILE A 1 290 ? -14.615 1.698 -1.085 1.00 79.62 290 ILE A C 1
ATOM 2315 O O . ILE A 1 290 ? -14.707 1.609 0.143 1.00 79.62 290 ILE A O 1
ATOM 2319 N N . PRO A 1 291 ? -15.047 0.690 -1.876 1.00 81.00 291 PRO A N 1
ATOM 2320 C CA . PRO A 1 291 ? -15.631 -0.540 -1.330 1.00 81.00 291 PRO A CA 1
ATOM 2321 C C . PRO A 1 291 ? -14.674 -1.299 -0.409 1.00 81.00 291 PRO A C 1
ATOM 2323 O O . PRO A 1 291 ? -15.089 -1.844 0.613 1.00 81.00 291 PRO A O 1
ATOM 2326 N N . THR A 1 292 ? -13.383 -1.300 -0.750 1.00 76.81 292 THR A N 1
ATOM 2327 C CA . THR A 1 292 ? -12.333 -1.933 0.055 1.00 76.81 292 THR A CA 1
ATOM 2328 C C . THR A 1 292 ? -12.227 -1.258 1.424 1.00 76.81 292 THR A C 1
ATOM 2330 O O . THR A 1 292 ? -12.265 -1.935 2.452 1.00 76.81 292 THR A O 1
ATOM 2333 N N . VAL A 1 293 ? -12.186 0.077 1.457 1.00 76.25 293 VAL A N 1
ATOM 2334 C CA . VAL A 1 293 ? -12.157 0.886 2.686 1.00 76.25 293 VAL A CA 1
ATOM 2335 C C . VAL A 1 293 ? -13.406 0.653 3.529 1.00 76.25 293 VAL A C 1
ATOM 2337 O O . VAL A 1 293 ? -13.290 0.427 4.732 1.00 76.25 293 VAL A O 1
ATOM 2340 N N . ILE A 1 294 ? -14.592 0.637 2.916 1.00 81.44 294 ILE A N 1
ATOM 2341 C CA . ILE A 1 294 ? -15.846 0.323 3.614 1.00 81.44 294 ILE A CA 1
ATOM 2342 C C . ILE A 1 294 ? -15.762 -1.065 4.267 1.00 81.44 294 ILE A C 1
ATOM 2344 O O . ILE A 1 294 ? -16.062 -1.202 5.453 1.00 81.44 294 ILE A O 1
ATOM 2348 N N . GLY A 1 295 ? -15.286 -2.081 3.541 1.00 79.88 295 GLY A N 1
ATOM 2349 C CA . GLY A 1 295 ? -15.104 -3.435 4.075 1.00 79.88 295 GLY A CA 1
ATOM 2350 C C . GLY A 1 295 ? -14.125 -3.499 5.256 1.00 79.88 295 GLY A C 1
ATOM 2351 O O . GLY A 1 295 ? -14.371 -4.199 6.245 1.00 79.88 295 GLY A O 1
ATOM 2352 N N . ILE A 1 296 ? -13.041 -2.722 5.202 1.00 75.38 296 ILE A N 1
ATOM 2353 C CA . ILE A 1 296 ? -12.076 -2.595 6.304 1.00 75.38 296 ILE A CA 1
ATOM 2354 C C . ILE A 1 296 ? -12.740 -1.950 7.522 1.00 75.38 296 ILE A C 1
ATOM 2356 O O . ILE A 1 296 ? -12.668 -2.504 8.620 1.00 75.38 296 ILE A O 1
ATOM 2360 N N . LEU A 1 297 ? -13.433 -0.824 7.335 1.00 78.88 297 LEU A N 1
ATOM 2361 C CA . LEU A 1 297 ? -14.151 -0.132 8.407 1.00 78.88 297 LEU A CA 1
ATOM 2362 C C . LEU A 1 297 ? -15.214 -1.035 9.040 1.00 78.88 297 LEU A C 1
ATOM 2364 O O . LEU A 1 297 ? -15.300 -1.105 10.262 1.00 78.88 297 LEU A O 1
ATOM 2368 N N . ARG A 1 298 ? -15.962 -1.804 8.242 1.00 84.94 298 ARG A N 1
ATOM 2369 C CA . ARG A 1 298 ? -16.918 -2.811 8.733 1.00 84.94 298 ARG A CA 1
ATOM 2370 C C . ARG A 1 298 ? -16.245 -3.894 9.574 1.00 84.94 298 ARG A C 1
ATOM 2372 O O . ARG A 1 298 ? -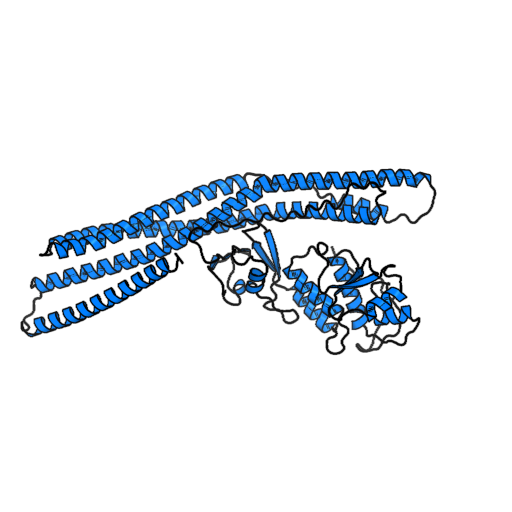16.764 -4.277 10.621 1.00 84.94 298 ARG A O 1
ATOM 2379 N N . THR A 1 299 ? -15.068 -4.354 9.159 1.00 78.50 299 THR A N 1
ATOM 2380 C CA . THR A 1 299 ? -14.288 -5.345 9.913 1.00 78.50 299 THR A CA 1
ATOM 2381 C C . THR A 1 299 ? -13.804 -4.785 11.253 1.00 78.50 299 THR A C 1
ATOM 2383 O O . THR A 1 299 ? -13.861 -5.477 12.271 1.00 78.50 299 THR A O 1
ATOM 2386 N N . VAL A 1 300 ? -13.344 -3.530 11.275 1.00 76.94 300 VAL A N 1
ATOM 2387 C CA . VAL A 1 300 ? -12.949 -2.829 12.507 1.00 76.94 300 VAL A CA 1
ATOM 2388 C C . VAL A 1 300 ? -14.161 -2.622 13.415 1.00 76.94 300 VAL A C 1
ATOM 2390 O O . VAL A 1 300 ? -14.103 -2.969 14.594 1.00 76.94 300 VAL A O 1
ATOM 2393 N N . TYR A 1 301 ? -15.274 -2.145 12.857 1.00 85.12 301 TYR A N 1
ATOM 2394 C CA . TYR A 1 301 ? -16.542 -1.961 13.557 1.00 85.12 301 TYR A CA 1
ATOM 2395 C C . TYR A 1 301 ? -16.997 -3.238 14.267 1.00 85.12 301 TYR A C 1
ATOM 2397 O O . TYR A 1 301 ? -17.228 -3.212 15.471 1.00 85.12 301 TYR A O 1
ATOM 2405 N N . ALA A 1 302 ? -17.058 -4.368 13.555 1.00 82.62 302 ALA A N 1
ATOM 2406 C CA . ALA A 1 302 ? -17.508 -5.640 14.120 1.00 82.62 302 ALA A CA 1
ATOM 2407 C C . ALA A 1 302 ? -16.647 -6.089 15.316 1.00 82.62 302 ALA A C 1
ATOM 2409 O O . ALA A 1 302 ? -17.157 -6.657 16.283 1.00 82.62 302 ALA A O 1
ATOM 2410 N N . LYS A 1 303 ? -15.339 -5.804 15.280 1.00 78.81 303 LYS A N 1
ATOM 2411 C CA . LYS A 1 303 ? -14.426 -6.093 16.395 1.00 78.81 303 LYS A CA 1
ATOM 2412 C C . LYS A 1 303 ? -14.660 -5.162 17.583 1.00 78.81 303 LYS A C 1
ATOM 2414 O O . LYS A 1 303 ? -14.752 -5.644 18.709 1.00 78.81 303 LYS A O 1
ATOM 2419 N N . LEU A 1 304 ? -14.778 -3.855 17.341 1.00 81.75 304 LEU A N 1
ATOM 2420 C CA . LEU A 1 304 ? -15.065 -2.873 18.393 1.00 81.75 304 LEU A CA 1
ATOM 2421 C C . LEU A 1 304 ? -16.423 -3.132 19.052 1.00 81.75 304 LEU A C 1
ATOM 2423 O O . LEU A 1 304 ? -16.534 -3.019 20.269 1.00 81.75 304 LEU A O 1
ATOM 2427 N N . LEU A 1 305 ? -17.427 -3.534 18.268 1.00 87.69 305 LEU A N 1
ATOM 2428 C CA . LEU A 1 305 ? -18.741 -3.926 18.765 1.00 87.69 305 LEU A CA 1
ATOM 2429 C C . LEU A 1 305 ? -18.634 -5.111 19.728 1.00 87.69 305 LEU A C 1
ATOM 2431 O O . LEU A 1 305 ? -19.111 -5.017 20.854 1.00 87.69 305 LEU A O 1
ATOM 2435 N N . LYS A 1 306 ? -17.934 -6.180 19.331 1.00 84.12 306 LYS A N 1
ATOM 2436 C CA . LYS A 1 306 ? -17.730 -7.358 20.183 1.00 84.12 306 LYS A CA 1
ATOM 2437 C C . LYS A 1 306 ? -17.023 -7.014 21.499 1.00 84.12 306 LYS A C 1
ATOM 2439 O O . LYS A 1 306 ? -17.439 -7.472 22.559 1.00 84.12 306 LYS A O 1
ATOM 2444 N N . GLU A 1 307 ? -15.964 -6.206 21.453 1.00 82.56 307 GLU A N 1
ATOM 2445 C CA . GLU A 1 307 ? -15.267 -5.757 22.670 1.00 82.56 307 GLU A CA 1
ATOM 2446 C C . GLU A 1 307 ? -16.161 -4.874 23.555 1.00 82.56 307 GLU A C 1
ATOM 2448 O O . GLU A 1 307 ? -16.123 -4.990 24.779 1.00 82.56 307 GLU A O 1
ATOM 2453 N N . ALA A 1 308 ? -16.994 -4.016 22.960 1.00 88.00 308 ALA A N 1
ATOM 2454 C CA . ALA A 1 308 ? -17.928 -3.176 23.703 1.00 88.00 308 ALA A CA 1
ATOM 2455 C C . ALA A 1 308 ? -19.052 -3.990 24.362 1.00 88.00 308 ALA A C 1
ATOM 2457 O O . ALA A 1 308 ? -19.445 -3.677 25.484 1.00 88.00 308 ALA A O 1
ATOM 2458 N N . GLU A 1 309 ? -19.549 -5.041 23.705 1.00 89.50 309 GLU A N 1
ATOM 2459 C CA . GLU A 1 309 ? -20.534 -5.972 24.270 1.00 89.50 309 GLU A CA 1
ATOM 2460 C C . GLU A 1 309 ? -19.975 -6.713 25.491 1.00 89.50 309 GLU A C 1
ATOM 2462 O O . GLU A 1 309 ? -20.648 -6.785 26.522 1.00 89.50 309 GLU A O 1
ATOM 2467 N N . ILE A 1 310 ? -18.730 -7.197 25.404 1.00 86.94 310 ILE A N 1
ATOM 2468 C CA . ILE A 1 310 ? -18.018 -7.820 26.531 1.00 86.94 310 ILE A CA 1
ATOM 2469 C C . ILE A 1 310 ? -17.867 -6.811 27.674 1.00 86.94 310 ILE A C 1
ATOM 2471 O O . ILE A 1 310 ? -18.279 -7.079 28.799 1.00 86.94 310 ILE A O 1
ATOM 2475 N N . LEU A 1 311 ? -17.368 -5.607 27.378 1.00 87.19 311 LEU A N 1
ATOM 2476 C CA . LEU A 1 311 ? -17.194 -4.552 28.376 1.00 87.19 311 LEU A CA 1
ATOM 2477 C C . LEU A 1 311 ? -18.519 -4.172 29.059 1.00 87.19 311 LEU A C 1
ATOM 2479 O O . LEU A 1 311 ? -18.561 -3.956 30.271 1.00 87.19 311 LEU A O 1
ATOM 2483 N N . ALA A 1 312 ? -19.615 -4.098 28.301 1.00 91.44 312 ALA A N 1
ATOM 2484 C CA . ALA A 1 312 ? -20.937 -3.809 28.839 1.00 91.44 312 ALA A CA 1
ATOM 2485 C C . ALA A 1 312 ? -21.460 -4.941 29.730 1.00 91.44 312 ALA A C 1
ATOM 2487 O O . ALA A 1 312 ? -22.045 -4.677 30.786 1.00 91.44 312 ALA A O 1
ATOM 2488 N N . HIS A 1 313 ? -21.242 -6.195 29.333 1.00 90.38 313 HIS A N 1
ATOM 2489 C CA . HIS A 1 313 ? -21.551 -7.358 30.155 1.00 90.38 313 HIS A CA 1
ATOM 2490 C C . HIS A 1 313 ? -20.784 -7.318 31.485 1.00 90.38 313 HIS A C 1
ATOM 2492 O O . HIS A 1 313 ? -21.397 -7.399 32.554 1.00 90.38 313 HIS A O 1
ATOM 2498 N N . ASP A 1 314 ? -19.472 -7.101 31.432 1.00 87.69 314 ASP A N 1
ATOM 2499 C CA . ASP A 1 314 ? -18.598 -7.115 32.605 1.00 87.69 314 ASP A CA 1
ATOM 2500 C C . ASP A 1 314 ? -18.882 -5.931 33.535 1.00 87.69 314 ASP A C 1
ATOM 2502 O O . ASP A 1 314 ? -18.954 -6.092 34.753 1.00 87.69 314 ASP A O 1
ATOM 2506 N N . CYS A 1 315 ? -19.173 -4.751 32.980 1.00 91.50 315 CYS A N 1
ATOM 2507 C CA . CYS A 1 315 ? -19.604 -3.590 33.757 1.00 91.50 315 CYS A CA 1
ATOM 2508 C C . CYS A 1 315 ? -20.938 -3.851 34.482 1.00 91.50 315 CYS A C 1
ATOM 2510 O O . CYS A 1 315 ? -21.116 -3.457 35.641 1.00 91.50 315 CYS A O 1
ATOM 2512 N N . ASN A 1 316 ? -21.889 -4.527 33.827 1.00 88.50 316 ASN A N 1
ATOM 2513 C CA . ASN A 1 316 ? -23.159 -4.913 34.446 1.00 88.50 316 ASN A CA 1
ATOM 2514 C C . ASN A 1 316 ? -22.956 -5.943 35.564 1.00 88.50 316 ASN A C 1
ATOM 2516 O O . ASN A 1 316 ? -23.605 -5.849 36.610 1.00 88.50 316 ASN A O 1
ATOM 2520 N N . PHE A 1 317 ? -22.057 -6.905 35.360 1.00 85.44 317 PHE A N 1
ATOM 2521 C CA . PHE A 1 317 ? -21.671 -7.882 36.371 1.00 85.44 317 PHE A CA 1
ATOM 2522 C C . PHE A 1 317 ? -21.007 -7.208 37.583 1.00 85.44 317 PHE A C 1
ATOM 2524 O O . PHE A 1 317 ? -21.494 -7.358 38.706 1.00 85.44 317 PHE A O 1
ATOM 2531 N N . ALA A 1 318 ? -19.999 -6.361 37.359 1.00 84.69 318 ALA A N 1
ATOM 2532 C CA . ALA A 1 318 ? -19.327 -5.581 38.399 1.00 84.69 318 ALA A CA 1
ATOM 2533 C C . ALA A 1 318 ? -20.308 -4.687 39.178 1.00 84.69 318 ALA A C 1
ATOM 2535 O O . ALA A 1 318 ? -20.256 -4.600 40.403 1.00 84.69 318 ALA A O 1
ATOM 2536 N N . SER A 1 319 ? -21.281 -4.083 38.489 1.00 88.56 319 SER A N 1
ATOM 2537 C CA . SER A 1 319 ? -22.341 -3.286 39.121 1.00 88.56 319 SER A CA 1
ATOM 2538 C C . SER A 1 319 ? -23.256 -4.109 40.035 1.00 88.56 319 SER A C 1
ATOM 2540 O O . SER A 1 319 ? -23.776 -3.581 41.021 1.00 88.56 319 SER A O 1
ATOM 2542 N N . ARG A 1 320 ? -23.482 -5.397 39.737 1.00 84.81 320 ARG A N 1
ATOM 2543 C CA . ARG A 1 320 ? -24.229 -6.310 40.623 1.00 84.81 320 ARG A CA 1
ATOM 2544 C C . ARG A 1 320 ? -23.393 -6.689 41.845 1.00 84.81 320 ARG A C 1
ATOM 2546 O O . ARG A 1 320 ? -23.908 -6.582 42.957 1.00 84.81 320 ARG A O 1
ATOM 2553 N N . LEU A 1 321 ? -22.119 -7.031 41.644 1.00 82.31 321 LEU A N 1
ATOM 2554 C CA . LEU A 1 321 ? -21.152 -7.290 42.718 1.00 82.31 321 LEU A CA 1
ATOM 2555 C C . LEU A 1 321 ? -21.050 -6.105 43.679 1.00 82.31 321 LEU A C 1
ATOM 2557 O O . LEU A 1 321 ? -21.256 -6.256 44.876 1.00 82.31 321 LEU A O 1
ATOM 2561 N N . ALA A 1 322 ? -20.871 -4.887 43.168 1.00 83.94 322 ALA A N 1
ATOM 2562 C CA . ALA A 1 322 ? -20.774 -3.698 44.009 1.00 83.94 322 ALA A CA 1
ATOM 2563 C C . ALA A 1 322 ? -22.049 -3.415 44.821 1.00 83.94 322 ALA A C 1
ATOM 2565 O O . ALA A 1 322 ? -21.972 -2.908 45.942 1.00 83.94 322 ALA A O 1
ATOM 2566 N N . LYS A 1 323 ? -23.237 -3.761 44.300 1.00 84.75 323 LYS A N 1
ATOM 2567 C CA . LYS A 1 323 ? -24.489 -3.685 45.076 1.00 84.75 323 LYS A CA 1
ATOM 2568 C C . LYS A 1 323 ? -24.493 -4.690 46.228 1.00 84.75 323 LYS A C 1
ATOM 2570 O O . LYS A 1 323 ? -24.886 -4.317 47.332 1.00 84.75 323 LYS A O 1
ATOM 2575 N N . GLN A 1 324 ? -24.049 -5.924 45.988 1.00 82.56 324 GLN A N 1
ATOM 2576 C CA . GLN A 1 324 ? -23.921 -6.953 47.026 1.00 82.56 324 GLN A CA 1
ATOM 2577 C C . GLN A 1 324 ? -22.879 -6.551 48.077 1.00 82.56 324 GLN A C 1
ATOM 2579 O O . GLN A 1 324 ? -23.191 -6.520 49.267 1.00 82.56 324 GLN A O 1
ATOM 2584 N N . LEU A 1 325 ? -21.698 -6.116 47.636 1.00 80.38 325 LEU A N 1
ATOM 2585 C CA . LEU A 1 325 ? -20.629 -5.589 48.480 1.00 80.38 325 LEU A CA 1
ATOM 2586 C C . LEU A 1 325 ? -21.120 -4.444 49.367 1.00 80.38 325 LEU A C 1
ATOM 2588 O O . LEU A 1 325 ? -20.835 -4.409 50.558 1.00 80.38 325 LEU A O 1
ATOM 2592 N N . ARG A 1 326 ? -21.911 -3.517 48.819 1.00 83.00 326 ARG A N 1
ATOM 2593 C CA . ARG A 1 326 ? -22.471 -2.399 49.587 1.00 83.00 326 ARG A CA 1
ATOM 2594 C C . ARG A 1 326 ? -23.455 -2.856 50.665 1.00 83.00 326 ARG A C 1
ATOM 2596 O O . ARG A 1 326 ? -23.491 -2.243 51.731 1.00 83.00 326 ARG A O 1
ATOM 2603 N N . LEU A 1 327 ? -24.255 -3.891 50.404 1.00 83.00 327 LEU A N 1
ATOM 2604 C CA . LEU A 1 327 ? -25.143 -4.482 51.411 1.00 83.00 327 LEU A CA 1
ATOM 2605 C C . LEU A 1 327 ? -24.331 -5.157 52.525 1.00 83.00 327 LEU A C 1
ATOM 2607 O O . LEU A 1 327 ? -24.598 -4.903 53.699 1.00 83.00 327 LEU A O 1
ATOM 2611 N N . LEU A 1 328 ? -23.305 -5.930 52.160 1.00 80.44 328 LEU A N 1
ATOM 2612 C CA . LEU A 1 328 ? -22.388 -6.573 53.107 1.00 80.44 328 LEU A CA 1
ATOM 2613 C C . LEU A 1 328 ? -21.634 -5.543 53.955 1.00 80.44 328 LEU A C 1
ATOM 2615 O O . LEU A 1 328 ? -21.648 -5.626 55.178 1.00 80.44 328 LEU A O 1
ATOM 2619 N N . SER A 1 329 ? -21.058 -4.511 53.336 1.00 81.69 329 SER A N 1
ATOM 2620 C CA . SER A 1 329 ? -20.381 -3.416 54.038 1.00 81.69 329 SER A CA 1
ATOM 2621 C C . SER A 1 329 ? -21.304 -2.692 55.019 1.00 81.69 329 SER A C 1
ATOM 2623 O O . SER A 1 329 ? -20.873 -2.380 56.125 1.00 81.69 329 SER A O 1
ATOM 2625 N N . LYS A 1 330 ? -22.578 -2.460 54.666 1.00 82.88 330 LYS A N 1
ATOM 2626 C CA . LYS A 1 330 ? -23.566 -1.895 55.603 1.00 82.88 330 LYS A CA 1
ATOM 2627 C C . LYS A 1 330 ? -23.837 -2.827 56.783 1.00 82.88 330 LYS A C 1
ATOM 2629 O O . LYS A 1 330 ? -23.895 -2.361 57.916 1.00 82.88 330 LYS A O 1
ATOM 2634 N N . ALA A 1 331 ? -23.983 -4.129 56.535 1.00 79.56 331 ALA A N 1
ATOM 2635 C CA . ALA A 1 331 ? -24.181 -5.112 57.598 1.00 79.56 331 ALA A CA 1
ATOM 2636 C C . ALA A 1 331 ? -22.971 -5.171 58.549 1.00 79.56 331 ALA A C 1
ATOM 2638 O O . ALA A 1 331 ? -23.139 -5.143 59.764 1.00 79.56 331 ALA A O 1
ATOM 2639 N N . ILE A 1 332 ? -21.750 -5.163 58.008 1.00 76.12 332 ILE A N 1
ATOM 2640 C CA . ILE A 1 332 ? -20.510 -5.138 58.796 1.00 76.12 332 ILE A CA 1
ATOM 2641 C C . ILE A 1 332 ? -20.393 -3.833 59.588 1.00 76.12 332 ILE A C 1
ATOM 2643 O O . ILE A 1 332 ? -20.003 -3.863 60.753 1.00 76.12 332 ILE A O 1
ATOM 2647 N N . ALA A 1 333 ? -20.752 -2.692 58.992 1.00 78.88 333 ALA A N 1
ATOM 2648 C CA . ALA A 1 333 ? -20.725 -1.399 59.669 1.00 78.88 333 ALA A CA 1
ATOM 2649 C C . ALA A 1 333 ? -21.668 -1.361 60.886 1.00 78.88 333 ALA A C 1
ATOM 2651 O O . ALA A 1 333 ? -21.299 -0.806 61.918 1.00 78.88 333 ALA A O 1
ATOM 2652 N N . LEU A 1 334 ? -22.840 -2.003 60.829 1.00 79.25 334 LEU A N 1
ATOM 2653 C CA . LEU A 1 334 ? -23.741 -2.102 61.989 1.00 79.25 334 LEU A CA 1
ATOM 2654 C C . LEU A 1 334 ? -23.090 -2.807 63.194 1.00 79.25 334 LEU A C 1
ATOM 2656 O O . LEU A 1 334 ? -23.419 -2.479 64.331 1.00 79.25 334 LEU A O 1
ATOM 2660 N N . ASN A 1 335 ? -22.131 -3.705 62.950 1.00 71.06 335 ASN A N 1
ATOM 2661 C CA . ASN A 1 335 ? -21.430 -4.471 63.982 1.00 71.06 335 ASN A CA 1
ATOM 2662 C C . ASN A 1 335 ? -20.173 -3.776 64.544 1.00 71.06 335 ASN A C 1
ATOM 2664 O O . ASN A 1 335 ? -19.500 -4.357 65.393 1.00 71.06 335 ASN A O 1
ATOM 2668 N N . LYS A 1 336 ? -19.810 -2.569 64.083 1.00 73.81 336 LYS A N 1
ATOM 2669 C CA . LYS A 1 336 ? -18.632 -1.833 64.590 1.00 73.81 336 LYS A CA 1
ATOM 2670 C C . LYS A 1 336 ? -19.008 -0.833 65.680 1.00 73.81 336 LYS A C 1
ATOM 2672 O O . LYS A 1 336 ? -20.074 -0.215 65.620 1.00 73.81 336 LYS A O 1
ATOM 2677 N N . GLU A 1 337 ? -18.136 -0.665 66.671 1.00 66.62 337 GLU A N 1
ATOM 2678 C CA . GLU A 1 337 ? -18.403 0.141 67.871 1.00 66.62 337 GLU A CA 1
ATOM 2679 C C . GLU A 1 337 ? -18.196 1.642 67.631 1.00 66.62 337 GLU A C 1
ATOM 2681 O O . GLU A 1 337 ? -18.980 2.459 68.117 1.00 66.62 337 GLU A O 1
ATOM 2686 N N . THR A 1 338 ? -17.194 2.021 66.831 1.00 72.38 338 THR A N 1
ATOM 2687 C CA . THR A 1 338 ? -16.847 3.429 66.594 1.00 72.38 338 THR A CA 1
ATOM 2688 C C . THR A 1 338 ? -17.463 3.967 65.302 1.00 72.38 338 THR A C 1
ATOM 2690 O O . THR A 1 338 ? -17.497 3.303 64.265 1.00 72.38 338 THR A O 1
ATOM 2693 N N . ALA A 1 339 ? -17.936 5.217 65.332 1.00 72.56 339 ALA A N 1
ATOM 2694 C CA . ALA A 1 339 ? -18.508 5.879 64.156 1.00 72.56 339 ALA A CA 1
ATOM 2695 C C . ALA A 1 339 ? -17.497 6.018 62.997 1.00 72.56 339 ALA A C 1
ATOM 2697 O O . ALA A 1 339 ? -17.881 6.019 61.827 1.00 72.56 339 ALA A O 1
ATOM 2698 N N . GLU A 1 340 ? -16.208 6.104 63.322 1.00 72.19 340 GLU A N 1
ATOM 2699 C CA . GLU A 1 340 ? -15.100 6.218 62.371 1.00 72.19 340 GLU A CA 1
ATOM 2700 C C . GLU A 1 340 ? -14.888 4.917 61.586 1.00 72.19 340 GLU A C 1
ATOM 2702 O O . GLU A 1 340 ? -14.764 4.955 60.360 1.00 72.19 340 GLU A O 1
ATOM 2707 N N . GLU A 1 341 ? -14.957 3.759 62.252 1.00 67.38 341 GLU A N 1
ATOM 2708 C CA . GLU A 1 341 ? -14.882 2.446 61.600 1.00 67.38 341 GLU A CA 1
ATOM 2709 C C . GLU A 1 341 ? -16.090 2.179 60.704 1.00 67.38 341 GLU A C 1
ATOM 2711 O O . GLU A 1 341 ? -15.922 1.706 59.577 1.00 67.38 341 GLU A O 1
ATOM 2716 N N . ARG A 1 342 ? -17.301 2.543 61.154 1.00 72.31 342 ARG A N 1
ATOM 2717 C CA . ARG A 1 342 ? -18.518 2.444 60.325 1.00 72.31 342 ARG A CA 1
ATOM 2718 C C . ARG A 1 342 ? -18.362 3.233 59.033 1.00 72.31 342 ARG A C 1
ATOM 2720 O O . ARG A 1 342 ? -18.591 2.711 57.942 1.00 72.31 342 ARG A O 1
ATOM 2727 N N . LYS A 1 343 ? -17.898 4.479 59.155 1.00 76.50 343 LYS A N 1
ATOM 2728 C CA . LYS A 1 343 ? -17.690 5.377 58.018 1.00 76.50 343 LYS A CA 1
ATOM 2729 C C . LYS A 1 343 ? -16.596 4.857 57.082 1.00 76.50 343 LYS A C 1
ATOM 2731 O O . LYS A 1 343 ? -16.757 4.937 55.869 1.00 76.50 343 LYS A O 1
ATOM 2736 N N . ALA A 1 344 ? -15.518 4.277 57.609 1.00 73.75 344 ALA A N 1
ATOM 2737 C CA . ALA A 1 344 ? -14.451 3.688 56.799 1.00 73.75 344 ALA A CA 1
ATOM 2738 C C . ALA A 1 344 ? -14.916 2.455 55.998 1.00 73.75 344 ALA A C 1
ATOM 2740 O O . ALA A 1 344 ? -14.570 2.321 54.824 1.00 73.75 344 ALA A O 1
ATOM 2741 N N . VAL A 1 345 ? -15.724 1.571 56.598 1.00 73.00 345 VAL A N 1
ATOM 2742 C CA . VAL A 1 345 ? -16.290 0.388 55.919 1.00 73.00 345 VAL A CA 1
ATOM 2743 C C . VAL A 1 345 ? -17.237 0.805 54.793 1.00 73.00 345 VAL A C 1
ATOM 2745 O O . VAL A 1 345 ? -17.161 0.277 53.683 1.00 73.00 345 VAL A O 1
ATOM 2748 N N . GLU A 1 346 ? -18.107 1.780 55.056 1.00 78.12 346 GLU A N 1
ATOM 2749 C CA . GLU A 1 346 ? -19.061 2.263 54.063 1.00 78.12 346 GLU A CA 1
ATOM 2750 C C . GLU A 1 346 ? -18.388 3.064 52.943 1.00 78.12 346 GLU A C 1
ATOM 2752 O O . GLU A 1 346 ? -18.775 2.917 51.783 1.00 78.12 346 GLU A O 1
ATOM 2757 N N . ASN A 1 347 ? -17.377 3.883 53.246 1.00 80.94 347 ASN A N 1
ATOM 2758 C CA . ASN A 1 347 ? -16.700 4.721 52.253 1.00 80.94 347 ASN A CA 1
ATOM 2759 C C . ASN A 1 347 ? -16.037 3.904 51.136 1.00 80.94 347 ASN A C 1
ATOM 2761 O O . ASN A 1 347 ? -16.122 4.310 49.976 1.00 80.94 347 ASN A O 1
ATOM 2765 N N . ASN A 1 348 ? -15.447 2.746 51.452 1.00 76.25 348 ASN A N 1
ATOM 2766 C CA . ASN A 1 348 ? -14.817 1.874 50.453 1.00 76.25 348 ASN A CA 1
ATOM 2767 C C . ASN A 1 348 ? -15.847 1.370 49.427 1.00 76.25 348 ASN A C 1
ATOM 2769 O O . ASN A 1 348 ? -15.669 1.551 48.223 1.00 76.25 348 ASN A O 1
ATOM 2773 N N . ALA A 1 349 ? -16.989 0.853 49.894 1.00 77.50 349 ALA A N 1
ATOM 2774 C CA . ALA A 1 349 ? -18.073 0.406 49.016 1.00 77.50 349 ALA A CA 1
ATOM 2775 C C . ALA A 1 349 ? -18.728 1.564 48.234 1.00 77.50 349 ALA A C 1
ATOM 2777 O O . ALA A 1 349 ? -19.142 1.392 47.087 1.00 77.50 349 ALA A O 1
ATOM 2778 N N . HIS A 1 350 ? -18.814 2.764 48.824 1.00 83.19 350 HIS A N 1
ATOM 2779 C CA . HIS A 1 350 ? -19.298 3.955 48.117 1.00 83.19 350 HIS A CA 1
ATOM 2780 C C . HIS A 1 350 ? -18.314 4.457 47.051 1.00 83.19 350 HIS A C 1
ATOM 2782 O O . HIS A 1 350 ? -18.757 5.032 46.058 1.00 83.19 350 HIS A O 1
ATOM 2788 N N . SER A 1 351 ? -17.003 4.275 47.236 1.00 83.62 351 SER A N 1
ATOM 2789 C CA . SER A 1 351 ? -15.999 4.621 46.222 1.00 83.62 351 SER A CA 1
ATOM 2790 C C . SER A 1 351 ? -16.146 3.734 44.991 1.00 83.62 351 SER A C 1
ATOM 2792 O O . SER A 1 351 ? -16.376 4.251 43.901 1.00 83.62 351 SER A O 1
ATOM 2794 N N . VAL A 1 352 ? -16.175 2.412 45.193 1.00 84.69 352 VAL A N 1
ATOM 2795 C CA . VAL A 1 352 ? -16.386 1.416 44.130 1.00 84.69 352 VAL A CA 1
ATOM 2796 C C . VAL A 1 352 ? -17.681 1.686 43.357 1.00 84.69 352 VAL A C 1
ATOM 2798 O O . VAL A 1 352 ? -17.694 1.708 42.129 1.00 84.69 352 VAL A O 1
ATOM 2801 N N . ALA A 1 353 ? -18.787 1.953 44.061 1.00 85.88 353 ALA A N 1
ATOM 2802 C CA . ALA A 1 353 ? -20.065 2.238 43.410 1.00 85.88 353 ALA A CA 1
ATOM 2803 C C . ALA A 1 353 ? -20.048 3.536 42.578 1.00 85.88 353 ALA A C 1
ATOM 2805 O O . ALA A 1 353 ? -20.730 3.615 41.557 1.00 85.88 353 ALA A O 1
ATOM 2806 N N . ARG A 1 354 ? -19.294 4.561 43.003 1.00 87.12 354 ARG A N 1
ATOM 2807 C CA . ARG A 1 354 ? -19.142 5.808 42.234 1.00 87.12 354 ARG A CA 1
ATOM 2808 C C . ARG A 1 354 ? -18.309 5.592 40.975 1.00 87.12 354 ARG A C 1
ATOM 2810 O O . ARG A 1 354 ? -18.717 6.061 39.916 1.00 87.12 354 ARG A O 1
ATOM 2817 N N . GLU A 1 355 ? -17.202 4.863 41.078 1.00 88.56 355 GLU A N 1
ATOM 2818 C CA . GLU A 1 355 ? -16.358 4.525 39.926 1.00 88.56 355 GLU A CA 1
ATOM 2819 C C . GLU A 1 355 ? -17.126 3.707 38.885 1.00 88.56 355 GLU A C 1
ATOM 2821 O O . GLU A 1 355 ? -17.131 4.065 37.709 1.00 88.56 355 GLU A O 1
ATOM 2826 N N . LEU A 1 356 ? -17.875 2.685 39.310 1.00 89.81 356 LEU A N 1
ATOM 2827 C CA . LEU A 1 356 ? -18.692 1.885 38.393 1.00 89.81 356 LEU A CA 1
ATOM 2828 C C . LEU A 1 356 ? -19.809 2.678 37.716 1.00 89.81 356 LEU A C 1
ATOM 2830 O O . LEU A 1 356 ? -20.141 2.386 36.572 1.00 89.81 356 LEU A O 1
ATOM 2834 N N . ASN A 1 357 ? -20.384 3.686 38.378 1.00 89.75 357 ASN A N 1
ATOM 2835 C CA . ASN A 1 357 ? -21.351 4.567 37.722 1.00 89.75 357 ASN A CA 1
ATOM 2836 C C . ASN A 1 357 ? -20.689 5.375 36.597 1.00 89.75 357 ASN A C 1
ATOM 2838 O O . ASN A 1 357 ? -21.247 5.452 35.505 1.00 89.75 357 ASN A O 1
ATOM 2842 N N . PHE A 1 358 ? -19.491 5.919 36.835 1.00 90.75 358 PHE A N 1
ATOM 2843 C CA . PHE A 1 358 ? -18.728 6.641 35.813 1.00 90.75 358 PHE A CA 1
ATOM 2844 C C . PHE A 1 358 ? -18.328 5.726 34.645 1.00 90.75 358 PHE A C 1
ATOM 2846 O O . PHE A 1 358 ? -18.487 6.089 33.478 1.00 90.75 358 PHE A O 1
ATOM 2853 N N . ILE A 1 359 ? -17.873 4.505 34.947 1.00 89.81 359 ILE A N 1
ATOM 2854 C CA . ILE A 1 359 ? -17.579 3.478 33.937 1.00 89.81 359 ILE A CA 1
ATOM 2855 C C . ILE A 1 359 ? -18.854 3.130 33.157 1.00 89.81 359 ILE A C 1
ATOM 2857 O O . ILE A 1 359 ? -18.825 3.083 31.931 1.00 89.81 359 ILE A O 1
ATOM 2861 N N . GLY A 1 360 ? -19.992 2.968 33.834 1.00 91.25 360 GLY A N 1
ATOM 2862 C CA . GLY A 1 360 ? -21.282 2.687 33.207 1.00 91.25 360 GLY A CA 1
ATOM 2863 C C . GLY A 1 360 ? -21.759 3.794 32.260 1.00 91.25 360 GLY A C 1
ATOM 2864 O O . GLY A 1 360 ? -22.307 3.496 31.198 1.00 91.25 360 GLY A O 1
ATOM 2865 N N . GLU A 1 361 ? -21.534 5.067 32.593 1.00 93.19 361 GLU A N 1
ATOM 2866 C CA . GLU A 1 361 ? -21.786 6.191 31.680 1.00 93.19 361 GLU A CA 1
ATOM 2867 C C . GLU A 1 361 ? -20.858 6.155 30.461 1.00 93.19 361 GLU A C 1
ATOM 2869 O O . GLU A 1 361 ? -21.320 6.330 29.331 1.00 93.19 361 GLU A O 1
ATOM 2874 N N . ALA A 1 362 ? -19.573 5.853 30.665 1.00 91.06 362 ALA A N 1
ATOM 2875 C CA . ALA A 1 362 ? -18.620 5.697 29.571 1.00 91.06 362 ALA A CA 1
ATOM 2876 C C . ALA A 1 362 ? -18.997 4.535 28.636 1.00 91.06 362 ALA A C 1
ATOM 2878 O O . ALA A 1 362 ? -18.966 4.703 27.419 1.00 91.06 362 ALA A O 1
ATOM 2879 N N . VAL A 1 363 ? -19.425 3.389 29.175 1.00 93.00 363 VAL A N 1
ATOM 2880 C CA . VAL A 1 363 ? -19.917 2.245 28.388 1.00 93.00 363 VAL A CA 1
ATOM 2881 C C . VAL A 1 363 ? -21.147 2.629 27.564 1.00 93.00 363 VAL A C 1
ATOM 2883 O O . VAL A 1 363 ? -21.200 2.336 26.372 1.00 93.00 363 VAL A O 1
ATOM 2886 N N . LYS A 1 364 ? -22.121 3.339 28.150 1.00 93.44 364 LYS A N 1
ATOM 2887 C CA . LYS A 1 364 ? -23.296 3.829 27.404 1.00 93.44 364 LYS A CA 1
ATOM 2888 C C . LYS A 1 364 ? -22.900 4.753 26.255 1.00 93.44 364 LYS A C 1
ATOM 2890 O O . LYS A 1 364 ? -23.472 4.653 25.171 1.00 93.44 364 LYS A O 1
ATOM 2895 N N . TRP A 1 365 ? -21.925 5.633 26.483 1.00 93.62 365 TRP A N 1
ATOM 2896 C CA . TRP A 1 365 ? -21.379 6.493 25.435 1.00 93.62 365 TRP A CA 1
ATOM 2897 C C . TRP A 1 365 ? -20.732 5.670 24.312 1.00 93.62 365 TRP A C 1
ATOM 2899 O O . TRP A 1 365 ? -21.043 5.906 23.147 1.00 93.62 365 TRP A O 1
ATOM 2909 N N . VAL A 1 366 ? -19.918 4.659 24.652 1.00 90.81 366 VAL A N 1
ATOM 2910 C CA . VAL A 1 366 ? -19.286 3.740 23.683 1.00 90.81 366 VAL A CA 1
ATOM 2911 C C . VAL A 1 366 ? -20.349 3.044 22.822 1.00 90.81 366 VAL A C 1
ATOM 2913 O O . VAL A 1 366 ? -20.255 3.062 21.596 1.00 90.81 366 VAL A O 1
ATOM 2916 N N . CYS A 1 367 ? -21.403 2.496 23.436 1.00 93.56 367 CYS A N 1
ATOM 2917 C CA . CYS A 1 367 ? -22.497 1.842 22.710 1.00 93.56 367 CYS A CA 1
ATOM 2918 C C . CYS A 1 367 ? -23.275 2.810 21.801 1.00 93.56 367 CYS A C 1
ATOM 2920 O O . CYS A 1 367 ? -23.587 2.465 20.664 1.00 93.56 367 CYS A O 1
ATOM 2922 N N . SER A 1 368 ? -23.571 4.024 22.278 1.00 94.31 368 SER A N 1
ATOM 2923 C CA . SER A 1 368 ? -24.258 5.052 21.482 1.00 94.31 368 SER A CA 1
ATOM 2924 C C . SER A 1 368 ? -23.424 5.477 20.270 1.00 94.31 368 SER A C 1
ATOM 2926 O O . SER A 1 368 ? -23.936 5.569 19.154 1.00 94.31 368 SER A O 1
ATOM 2928 N N . MET A 1 369 ? -22.115 5.664 20.459 1.00 92.69 369 MET A N 1
ATOM 2929 C CA . MET A 1 369 ? -21.203 6.023 19.375 1.00 92.69 369 MET A CA 1
ATOM 2930 C C . MET A 1 369 ? -21.102 4.911 18.322 1.00 92.69 369 MET A C 1
ATOM 2932 O O . MET A 1 369 ? -21.157 5.195 17.129 1.00 92.69 369 MET A O 1
ATOM 2936 N N . LEU A 1 370 ? -21.044 3.640 18.742 1.00 92.69 370 LEU A N 1
ATOM 2937 C CA . LEU A 1 370 ? -21.094 2.492 17.827 1.00 92.69 370 LEU A CA 1
ATOM 2938 C C . LEU A 1 370 ? -22.363 2.494 16.964 1.00 92.69 370 LEU A C 1
ATOM 2940 O O . LEU A 1 370 ? -22.280 2.276 15.759 1.00 92.69 370 LEU A O 1
ATOM 2944 N N . GLN A 1 371 ? -23.530 2.774 17.547 1.00 93.94 371 GLN A N 1
ATOM 2945 C CA . GLN A 1 371 ? -24.783 2.861 16.787 1.00 93.94 371 GLN A CA 1
ATOM 2946 C C . GLN A 1 371 ? -24.754 4.003 15.765 1.00 93.94 371 GLN A C 1
ATOM 2948 O O . GLN A 1 371 ? -25.178 3.826 14.626 1.00 93.94 371 GLN A O 1
ATOM 2953 N N . GLN A 1 372 ? -24.217 5.168 16.139 1.00 94.19 372 GLN A N 1
ATOM 2954 C CA . GLN A 1 372 ? -24.076 6.291 15.209 1.00 94.19 372 GLN A CA 1
ATOM 2955 C C . GLN A 1 372 ? -23.130 5.962 14.052 1.00 94.19 372 GLN A C 1
ATOM 2957 O O . GLN A 1 372 ? -23.437 6.282 12.905 1.00 94.19 372 GLN A O 1
ATOM 2962 N N . ILE A 1 373 ? -21.997 5.318 14.344 1.00 91.12 373 ILE A N 1
ATOM 2963 C CA . ILE A 1 373 ? -21.031 4.880 13.334 1.00 91.12 373 ILE A CA 1
ATOM 2964 C C . ILE A 1 373 ? -21.687 3.897 12.357 1.00 91.12 373 ILE A C 1
ATOM 2966 O O . ILE A 1 373 ? -21.552 4.073 11.150 1.00 91.12 373 ILE A O 1
ATOM 2970 N N . ASP A 1 374 ? -22.443 2.917 12.855 1.00 94.12 374 ASP A N 1
ATOM 2971 C CA . ASP A 1 374 ? -23.132 1.921 12.024 1.00 94.12 374 ASP A CA 1
ATOM 2972 C C . ASP A 1 374 ? -24.096 2.562 11.016 1.00 94.12 374 ASP A C 1
ATOM 2974 O O . ASP A 1 374 ? -24.033 2.283 9.816 1.00 94.12 374 ASP A O 1
ATOM 2978 N N . VAL A 1 375 ? -24.920 3.504 11.490 1.00 94.12 375 VAL A N 1
ATOM 2979 C CA . VAL A 1 375 ? -25.844 4.269 10.641 1.00 94.12 375 VAL A CA 1
ATOM 2980 C C . VAL A 1 375 ? -25.081 5.048 9.570 1.00 94.12 375 VAL A C 1
ATOM 2982 O O . VAL A 1 375 ? -25.475 5.035 8.405 1.00 94.12 375 VAL A O 1
ATOM 2985 N N . ARG A 1 376 ? -23.972 5.708 9.926 1.00 92.75 376 ARG A N 1
ATOM 2986 C CA . ARG A 1 376 ? -23.172 6.471 8.955 1.00 92.75 376 ARG A CA 1
ATOM 2987 C C . ARG A 1 376 ? -22.527 5.567 7.903 1.00 92.75 376 ARG A C 1
ATOM 2989 O O . ARG A 1 376 ? -22.539 5.937 6.732 1.00 92.75 376 ARG A O 1
ATOM 2996 N N . ILE A 1 377 ? -22.020 4.388 8.278 1.00 89.94 377 ILE A N 1
ATOM 2997 C CA . ILE A 1 377 ? -21.485 3.426 7.298 1.00 89.94 377 ILE A CA 1
ATOM 2998 C C . ILE A 1 377 ? -22.600 2.951 6.360 1.00 89.94 377 ILE A C 1
ATOM 3000 O O . ILE A 1 377 ? -22.406 2.959 5.147 1.00 89.94 377 ILE A O 1
ATOM 3004 N N . ALA A 1 378 ? -23.781 2.619 6.892 1.00 91.31 378 ALA A N 1
ATOM 3005 C CA . ALA A 1 378 ? -24.924 2.187 6.085 1.00 91.31 378 ALA A CA 1
ATOM 3006 C C . ALA A 1 378 ? -25.377 3.265 5.080 1.00 91.31 378 ALA A C 1
ATOM 3008 O O . ALA A 1 378 ? -25.707 2.956 3.934 1.00 91.31 378 ALA A O 1
ATOM 3009 N N . VAL A 1 379 ? -25.344 4.546 5.474 1.00 91.94 379 VAL A N 1
ATOM 3010 C CA . VAL A 1 379 ? -25.625 5.671 4.566 1.00 91.94 379 VAL A CA 1
ATOM 3011 C C . VAL A 1 379 ? -24.622 5.713 3.415 1.00 91.94 379 VAL A C 1
ATOM 3013 O O . VAL A 1 379 ? -25.028 5.919 2.275 1.00 91.94 379 VAL A O 1
ATOM 3016 N N . ILE A 1 380 ? -23.329 5.503 3.673 1.00 88.88 380 ILE A N 1
ATOM 3017 C CA . ILE A 1 380 ? -22.309 5.489 2.614 1.00 88.88 380 ILE A CA 1
ATOM 3018 C C . ILE A 1 380 ? -22.481 4.272 1.698 1.00 88.88 380 ILE A C 1
ATOM 3020 O O . ILE A 1 380 ? -22.427 4.424 0.481 1.00 88.88 380 ILE A O 1
ATOM 3024 N N . GLU A 1 381 ? -22.743 3.092 2.260 1.00 88.38 381 GLU A N 1
ATOM 3025 C CA . GLU A 1 381 ? -22.978 1.852 1.504 1.00 88.38 381 GLU A CA 1
ATOM 3026 C C . GLU A 1 381 ? -24.182 1.941 0.564 1.00 88.38 381 GLU A C 1
ATOM 3028 O O . GLU A 1 381 ? -24.182 1.328 -0.501 1.00 88.38 381 GLU A O 1
ATOM 3033 N N . SER A 1 382 ? -25.197 2.728 0.930 1.00 87.88 382 SER A N 1
ATOM 3034 C CA . SER A 1 382 ? -26.373 2.946 0.082 1.00 87.88 382 SER A CA 1
ATOM 3035 C C . SER A 1 382 ? -26.077 3.744 -1.195 1.00 87.88 382 SER A C 1
ATOM 3037 O O . SER A 1 382 ? -26.903 3.776 -2.109 1.00 87.88 382 SER A O 1
ATOM 3039 N N . LYS A 1 383 ? -24.911 4.398 -1.283 1.00 87.81 383 LYS A N 1
ATOM 3040 C CA . LYS A 1 383 ? -24.534 5.219 -2.435 1.00 87.81 383 LYS A CA 1
ATOM 3041 C C . LYS A 1 383 ? -23.858 4.362 -3.505 1.00 87.81 383 LYS A C 1
ATOM 3043 O O . LYS A 1 383 ? -22.867 3.684 -3.250 1.00 87.81 383 LYS A O 1
ATOM 3048 N N . HIS A 1 384 ? -24.359 4.438 -4.735 1.00 79.25 384 HIS A N 1
ATOM 3049 C CA . HIS A 1 384 ? -23.804 3.687 -5.859 1.00 79.25 384 HIS A CA 1
ATOM 3050 C C . HIS A 1 384 ? -22.590 4.375 -6.492 1.00 79.25 384 HIS A C 1
ATOM 3052 O O . HIS A 1 384 ? -22.609 5.573 -6.770 1.00 79.25 384 HIS A O 1
ATOM 3058 N N . ILE A 1 385 ? -21.561 3.581 -6.794 1.00 80.00 385 ILE A N 1
ATOM 3059 C CA . ILE A 1 385 ? -20.396 4.003 -7.575 1.00 80.00 385 ILE A CA 1
ATOM 3060 C C . ILE A 1 385 ? -20.608 3.559 -9.022 1.00 80.00 385 ILE A C 1
ATOM 3062 O O . ILE A 1 385 ? -20.598 2.365 -9.322 1.00 80.00 385 ILE A O 1
ATOM 3066 N N . VAL A 1 386 ? -20.799 4.516 -9.929 1.00 76.00 386 VAL A N 1
ATOM 3067 C CA . VAL A 1 386 ? -20.937 4.231 -11.363 1.00 76.00 386 VAL A CA 1
ATOM 3068 C C . VAL A 1 386 ? -19.559 4.252 -12.026 1.00 76.00 386 VAL A C 1
ATOM 3070 O O . VAL A 1 386 ? -18.896 5.296 -12.099 1.00 76.00 386 VAL A O 1
ATOM 3073 N N . LYS A 1 387 ? -19.136 3.089 -12.531 1.00 72.38 387 LYS A N 1
ATOM 3074 C CA . LYS A 1 387 ? -17.951 2.958 -13.383 1.00 72.38 387 LYS A CA 1
ATOM 3075 C C . LYS A 1 387 ? -18.337 3.177 -14.837 1.00 72.38 387 LYS A C 1
ATOM 3077 O O . LYS A 1 387 ? -19.118 2.418 -15.402 1.00 72.38 387 LYS A O 1
ATOM 3082 N N . GLU A 1 388 ? -17.779 4.221 -15.428 1.00 70.75 388 GLU A N 1
ATOM 3083 C CA . GLU A 1 388 ? -17.887 4.467 -16.865 1.00 70.75 388 GLU A CA 1
ATOM 3084 C C . GLU A 1 388 ? -16.872 3.608 -17.628 1.00 70.75 388 GLU A C 1
ATOM 3086 O O . GLU A 1 388 ? -15.847 3.233 -17.051 1.00 70.75 388 GLU A O 1
ATOM 3091 N N . PRO A 1 389 ? -17.137 3.276 -18.903 1.00 73.38 389 PRO A N 1
ATOM 3092 C CA . PRO A 1 389 ? -16.185 2.551 -19.736 1.00 73.38 389 PRO A CA 1
ATOM 3093 C C . PRO A 1 389 ? -14.906 3.372 -19.951 1.00 73.38 389 PRO A C 1
ATOM 3095 O O . PRO A 1 389 ? -14.968 4.580 -20.161 1.00 73.38 389 PRO A O 1
ATOM 3098 N N . SER A 1 390 ? -13.753 2.699 -19.916 1.00 74.00 390 SER A N 1
ATOM 3099 C CA . SER A 1 390 ? -12.450 3.349 -20.092 1.00 74.00 390 SER A CA 1
ATOM 3100 C C . SER A 1 390 ? -12.276 3.869 -21.512 1.00 74.00 390 SER A C 1
ATOM 3102 O O . SER A 1 390 ? -12.453 3.134 -22.486 1.00 74.00 390 SER A O 1
ATOM 3104 N N . LEU A 1 391 ? -11.828 5.117 -21.614 1.00 68.69 391 LEU A N 1
ATOM 3105 C CA . LEU A 1 391 ? -11.463 5.767 -22.870 1.00 68.69 391 LEU A CA 1
ATOM 3106 C C . LEU A 1 391 ? -10.096 5.298 -23.383 1.00 68.69 391 LEU A C 1
ATOM 3108 O O . LEU A 1 391 ? -9.687 5.661 -24.485 1.00 68.69 391 LEU A O 1
ATOM 3112 N N . LYS A 1 392 ? -9.380 4.455 -22.627 1.00 69.19 392 LYS A N 1
ATOM 3113 C CA . LYS A 1 392 ? -8.052 3.947 -22.985 1.00 69.19 392 LYS A CA 1
ATOM 3114 C C . LYS A 1 392 ? -7.990 3.337 -24.378 1.00 69.19 392 LYS A C 1
ATOM 3116 O O . LYS A 1 392 ? -7.048 3.620 -25.111 1.00 69.19 392 LYS A O 1
ATOM 3121 N N . GLY A 1 393 ? -8.980 2.533 -24.763 1.00 66.19 393 GLY A N 1
ATOM 3122 C CA . GLY A 1 393 ? -9.015 1.918 -26.093 1.00 66.19 393 GLY A CA 1
ATOM 3123 C C . GLY A 1 393 ? -9.079 2.954 -27.220 1.00 66.19 393 GLY A C 1
ATOM 3124 O O . GLY A 1 393 ? -8.367 2.836 -28.219 1.00 66.19 393 GLY A O 1
ATOM 3125 N N . GLU A 1 394 ? -9.879 4.001 -27.035 1.00 65.38 394 GLU A N 1
ATOM 3126 C CA . GLU A 1 394 ? -10.048 5.094 -27.997 1.00 65.38 394 GLU A CA 1
ATOM 3127 C C . GLU A 1 394 ? -8.797 5.982 -28.048 1.00 65.38 394 GLU A C 1
ATOM 3129 O O . GLU A 1 394 ? -8.278 6.265 -29.128 1.00 65.38 394 GLU A O 1
ATOM 3134 N N . LEU A 1 395 ? -8.240 6.332 -26.885 1.00 64.00 395 LEU A N 1
ATOM 3135 C CA . LEU A 1 395 ? -7.013 7.122 -26.755 1.00 64.00 395 LEU A CA 1
ATOM 3136 C C . LEU A 1 395 ? -5.799 6.408 -27.359 1.00 64.00 395 LEU A C 1
ATOM 3138 O O . LEU A 1 395 ? -5.040 6.999 -28.128 1.00 64.00 395 LEU A O 1
ATOM 3142 N N . GLU A 1 396 ? -5.630 5.117 -27.069 1.00 62.84 396 GLU A N 1
ATOM 3143 C CA . GLU A 1 396 ? -4.569 4.306 -27.665 1.00 62.84 396 GLU A CA 1
ATOM 3144 C C . GLU A 1 396 ? -4.713 4.207 -29.181 1.00 62.84 396 GLU A C 1
ATOM 3146 O O . GLU A 1 396 ? -3.710 4.240 -29.890 1.00 62.84 396 GLU A O 1
ATOM 3151 N N . THR A 1 397 ? -5.943 4.098 -29.683 1.00 63.06 397 THR A N 1
ATOM 3152 C CA . THR A 1 397 ? -6.236 4.079 -31.119 1.00 63.06 397 THR A CA 1
ATOM 3153 C C . THR A 1 397 ? -5.816 5.404 -31.757 1.00 63.06 397 THR A C 1
ATOM 3155 O O . THR A 1 397 ? -5.043 5.406 -32.715 1.00 63.06 397 THR A O 1
ATOM 3158 N N . VAL A 1 398 ? -6.214 6.544 -31.188 1.00 59.62 398 VAL A N 1
ATOM 3159 C CA . VAL A 1 398 ? -5.823 7.872 -31.692 1.00 59.62 398 VAL A CA 1
ATOM 3160 C C . VAL A 1 398 ? -4.300 8.043 -31.717 1.00 59.62 398 VAL A C 1
ATOM 3162 O O . VAL A 1 398 ? -3.757 8.526 -32.713 1.00 59.62 398 VAL A O 1
ATOM 3165 N N . VAL A 1 399 ? -3.593 7.599 -30.671 1.00 59.03 399 VAL A N 1
ATOM 3166 C CA . VAL A 1 399 ? -2.124 7.661 -30.611 1.00 59.03 399 VAL A CA 1
ATOM 3167 C C . VAL A 1 399 ? -1.479 6.722 -31.640 1.00 59.03 399 VAL A C 1
ATOM 3169 O O . VAL A 1 399 ? -0.638 7.174 -32.416 1.00 59.03 399 VAL A O 1
ATOM 3172 N N . LYS A 1 400 ? -1.889 5.445 -31.694 1.00 56.22 400 LYS A N 1
ATOM 3173 C CA . LYS A 1 400 ? -1.314 4.405 -32.575 1.00 56.22 400 LYS A CA 1
ATOM 3174 C C . LYS A 1 400 ? -1.502 4.720 -34.060 1.00 56.22 400 LYS A C 1
ATOM 3176 O O . LYS A 1 400 ? -0.545 4.631 -34.830 1.00 56.22 400 LYS A O 1
ATOM 3181 N N . TYR A 1 401 ? -2.705 5.117 -34.474 1.00 52.34 401 TYR A N 1
ATOM 3182 C CA . TYR A 1 401 ? -3.004 5.372 -35.888 1.00 52.34 401 TYR A CA 1
ATOM 3183 C C . TYR A 1 401 ? -2.347 6.655 -36.419 1.00 52.34 401 TYR A C 1
ATOM 3185 O O . TYR A 1 401 ? -2.079 6.754 -37.613 1.00 52.34 401 TYR A O 1
ATOM 3193 N N . ARG A 1 402 ? -2.024 7.626 -35.554 1.00 53.66 402 ARG A N 1
ATOM 3194 C CA . ARG A 1 402 ? -1.388 8.893 -35.962 1.00 53.66 402 ARG A CA 1
ATOM 3195 C C . ARG A 1 402 ? 0.146 8.884 -35.818 1.00 53.66 402 ARG A C 1
ATOM 3197 O O . ARG A 1 402 ? 0.791 9.764 -36.378 1.00 53.66 402 ARG A O 1
ATOM 3204 N N . THR A 1 403 ? 0.746 7.881 -35.156 1.00 48.69 403 THR A N 1
ATOM 3205 C CA . THR A 1 403 ? 2.203 7.597 -35.204 1.00 48.69 403 THR A CA 1
ATOM 3206 C C . THR A 1 403 ? 2.694 7.046 -36.553 1.00 48.69 403 THR A C 1
ATOM 3208 O O . THR A 1 403 ? 3.898 7.057 -36.795 1.00 48.69 403 THR A O 1
ATOM 3211 N N . PHE A 1 404 ? 1.800 6.558 -37.424 1.00 37.88 404 PHE A N 1
ATOM 3212 C CA . PHE A 1 404 ? 2.144 5.687 -38.562 1.00 37.88 404 PHE A CA 1
ATOM 3213 C C . PHE A 1 404 ? 1.959 6.292 -39.967 1.00 37.88 404 PHE A C 1
ATOM 3215 O O . PHE A 1 404 ? 1.797 5.548 -40.930 1.00 37.88 404 PHE A O 1
ATOM 3222 N N . LEU A 1 405 ? 2.039 7.614 -40.139 1.00 35.69 405 LEU A N 1
ATOM 3223 C CA . LEU A 1 405 ? 2.166 8.204 -41.481 1.00 35.69 405 LEU A CA 1
ATOM 3224 C C . LEU A 1 405 ? 3.562 8.809 -41.675 1.00 35.69 405 LEU A C 1
ATOM 3226 O O . LEU A 1 405 ? 3.793 9.964 -41.311 1.00 35.69 405 LEU A O 1
ATOM 3230 N N . PRO A 1 406 ? 4.509 8.045 -42.255 1.00 37.03 406 PRO A N 1
ATOM 3231 C CA . PRO A 1 406 ? 5.696 8.625 -42.851 1.00 37.03 406 PRO A CA 1
ATOM 3232 C C . PRO A 1 406 ? 5.262 9.507 -44.022 1.00 37.03 406 PRO A C 1
ATOM 3234 O O . PRO A 1 406 ? 4.505 9.085 -44.896 1.00 37.03 406 PRO A O 1
ATOM 3237 N N . TYR A 1 407 ? 5.756 10.739 -43.999 1.00 46.62 407 TYR A N 1
ATOM 3238 C CA . TYR A 1 407 ? 5.681 11.744 -45.050 1.00 46.62 407 TYR A CA 1
ATOM 3239 C C . TYR A 1 407 ? 5.597 11.164 -46.469 1.00 46.62 407 TYR A C 1
ATOM 3241 O O . TYR A 1 407 ? 6.582 10.669 -47.012 1.00 46.62 407 TYR A O 1
ATOM 3249 N N . SER A 1 408 ? 4.441 11.329 -47.106 1.00 39.25 408 SER A N 1
ATOM 3250 C CA . SER A 1 408 ? 4.347 11.512 -48.554 1.00 39.25 408 SER A CA 1
ATOM 3251 C C . SER A 1 408 ? 3.025 12.219 -48.882 1.00 39.25 408 SER A C 1
ATOM 3253 O O . SER A 1 408 ? 1.955 11.744 -48.525 1.00 39.25 408 SER A O 1
ATOM 3255 N N . HIS A 1 409 ? 3.132 13.370 -49.552 1.00 36.78 409 HIS A N 1
ATOM 3256 C CA . HIS A 1 409 ? 2.065 14.208 -50.131 1.00 36.78 409 HIS A CA 1
ATOM 3257 C C . HIS A 1 409 ? 1.415 15.327 -49.276 1.00 36.78 409 HIS A C 1
ATOM 3259 O O . HIS A 1 409 ? 0.422 15.142 -48.582 1.00 36.78 409 HIS A O 1
ATOM 3265 N N . ALA A 1 410 ? 1.977 16.526 -49.502 1.00 43.44 410 ALA A N 1
ATOM 3266 C CA . ALA A 1 410 ? 1.329 17.789 -49.896 1.00 43.44 410 ALA A CA 1
ATOM 3267 C C . ALA A 1 410 ? 0.426 18.575 -48.913 1.00 43.44 410 ALA A C 1
ATOM 3269 O O . ALA A 1 410 ? -0.315 18.050 -48.090 1.00 43.44 410 ALA A O 1
ATOM 3270 N N . SER A 1 411 ? 0.526 19.900 -49.058 1.00 50.50 411 SER A N 1
ATOM 3271 C CA . SER A 1 411 ? 0.215 20.973 -48.105 1.00 50.50 411 SER A CA 1
ATOM 3272 C C . SER A 1 411 ? -1.256 21.198 -47.735 1.00 50.50 411 SER A C 1
ATOM 3274 O O . SER A 1 411 ? -1.510 21.978 -46.824 1.00 50.50 411 SER A O 1
ATOM 3276 N N . GLU A 1 412 ? -2.224 20.538 -48.374 1.00 43.84 412 GLU A N 1
ATOM 3277 C CA . GLU A 1 412 ? -3.649 20.657 -48.000 1.00 43.84 412 GLU A CA 1
ATOM 3278 C C . GLU A 1 412 ? -3.998 19.852 -46.736 1.00 43.84 412 GLU A C 1
ATOM 3280 O O . GLU A 1 412 ? -4.866 20.250 -45.963 1.00 43.84 412 GLU A O 1
ATOM 3285 N N . ASN A 1 413 ? -3.249 18.783 -46.443 1.00 51.12 413 ASN A N 1
ATOM 3286 C CA . ASN A 1 413 ? -3.457 17.957 -45.248 1.00 51.12 413 ASN A CA 1
ATOM 3287 C C . ASN A 1 413 ? -2.923 18.595 -43.953 1.00 51.12 413 ASN A C 1
ATOM 3289 O O . ASN A 1 413 ? -3.266 18.144 -42.862 1.00 51.12 413 ASN A O 1
ATOM 3293 N N . ALA A 1 414 ? -2.082 19.631 -44.044 1.00 49.22 414 ALA A N 1
ATOM 3294 C CA . ALA A 1 414 ? -1.434 20.238 -42.880 1.00 49.22 414 ALA A CA 1
ATOM 3295 C C . ALA A 1 414 ? -2.419 21.049 -42.021 1.00 49.22 414 ALA A C 1
ATOM 3297 O O . ALA A 1 414 ? -2.484 20.824 -40.817 1.00 49.22 414 ALA A O 1
ATOM 3298 N N . LEU A 1 415 ? -3.240 21.903 -42.645 1.00 48.16 415 LEU A N 1
ATOM 3299 C CA . LEU A 1 415 ? -4.273 22.708 -41.968 1.00 48.16 415 LEU A CA 1
ATOM 3300 C C . LEU A 1 415 ? -5.381 21.834 -41.360 1.00 48.16 415 LEU A C 1
ATOM 3302 O O . LEU A 1 415 ? -5.894 22.118 -40.279 1.00 48.16 415 LEU A O 1
ATOM 3306 N N . GLN A 1 416 ? -5.735 20.734 -42.031 1.00 51.59 416 GLN A N 1
ATOM 3307 C CA . GLN A 1 416 ? -6.724 19.785 -41.521 1.00 51.59 416 GLN A CA 1
ATOM 3308 C C . GLN A 1 416 ? -6.161 18.960 -40.354 1.00 51.59 416 GLN A C 1
ATOM 3310 O O . GLN A 1 416 ? -6.838 18.784 -39.344 1.00 51.59 416 GLN A O 1
ATOM 3315 N N . MET A 1 417 ? -4.888 18.545 -40.423 1.00 53.84 417 MET A N 1
ATOM 3316 C CA . MET A 1 417 ? -4.192 17.967 -39.269 1.00 53.84 417 MET A CA 1
ATOM 3317 C C . MET A 1 417 ? -4.034 18.965 -38.112 1.00 53.84 417 MET A C 1
ATOM 3319 O O . MET A 1 417 ? -4.071 18.553 -36.957 1.00 53.84 417 MET A O 1
ATOM 3323 N N . GLU A 1 418 ? -3.858 20.256 -38.385 1.00 55.56 418 GLU A N 1
ATOM 3324 C CA . GLU A 1 418 ? -3.722 21.310 -37.372 1.00 55.56 418 GLU A CA 1
ATOM 3325 C C . GLU A 1 418 ? -5.031 21.525 -36.595 1.00 55.56 418 GLU A C 1
ATOM 3327 O O . GLU A 1 418 ? -5.039 21.481 -35.359 1.00 55.56 418 GLU A O 1
ATOM 3332 N N . ALA A 1 419 ? -6.151 21.655 -37.314 1.00 58.53 419 ALA A N 1
ATOM 3333 C CA . ALA A 1 419 ? -7.484 21.717 -36.723 1.00 58.53 419 ALA A CA 1
ATOM 3334 C C . ALA A 1 419 ? -7.794 20.453 -35.898 1.00 58.53 419 ALA A C 1
ATOM 3336 O O . ALA A 1 419 ? -8.276 20.562 -34.768 1.00 58.53 419 ALA A O 1
ATOM 3337 N N . ASP A 1 420 ? -7.427 19.271 -36.408 1.00 63.94 420 ASP A N 1
ATOM 3338 C CA . ASP A 1 420 ? -7.580 17.988 -35.713 1.00 63.94 420 ASP A CA 1
ATOM 3339 C C . ASP A 1 420 ? -6.766 17.925 -34.408 1.00 63.94 420 ASP A C 1
ATOM 3341 O O . ASP A 1 420 ? -7.261 17.431 -33.395 1.00 63.94 420 ASP A O 1
ATOM 3345 N N . ARG A 1 421 ? -5.517 18.419 -34.393 1.00 66.19 421 ARG A N 1
ATOM 3346 C CA . ARG A 1 421 ? -4.655 18.396 -33.193 1.00 66.19 421 ARG A CA 1
ATOM 3347 C C . ARG A 1 421 ? -5.177 19.313 -32.098 1.00 66.19 421 ARG A C 1
ATOM 3349 O O . ARG A 1 421 ? -5.230 18.904 -30.939 1.00 66.19 421 ARG A O 1
ATOM 3356 N N . LYS A 1 422 ? -5.586 20.531 -32.459 1.00 66.94 422 LYS A N 1
ATOM 3357 C CA . LYS A 1 422 ? -6.173 21.488 -31.513 1.00 66.94 422 LYS A CA 1
ATOM 3358 C C . LYS A 1 422 ? -7.519 20.990 -30.984 1.00 66.94 422 LYS A C 1
ATOM 3360 O O . LYS A 1 422 ? -7.788 21.102 -29.791 1.00 66.94 422 LYS A O 1
ATOM 3365 N N . TYR A 1 423 ? -8.332 20.374 -31.844 1.00 69.69 423 TYR A N 1
ATOM 3366 C CA . TYR A 1 423 ? -9.577 19.717 -31.448 1.00 69.69 423 TYR A CA 1
ATOM 3367 C C . TYR A 1 423 ? -9.334 18.558 -30.469 1.00 69.69 423 TYR A C 1
ATOM 3369 O O . TYR A 1 423 ? -9.986 18.491 -29.429 1.00 69.69 423 TYR A O 1
ATOM 3377 N N . LEU A 1 424 ? -8.362 17.684 -30.752 1.00 68.19 424 LEU A N 1
ATOM 3378 C CA . LEU A 1 424 ? -7.991 16.573 -29.871 1.00 68.19 424 LEU A CA 1
ATOM 3379 C C . LEU A 1 424 ? -7.474 17.057 -28.515 1.00 68.19 424 LEU A C 1
ATOM 3381 O O . LEU A 1 424 ? -7.892 16.526 -27.490 1.00 68.19 424 LEU A O 1
ATOM 3385 N N . LEU A 1 425 ? -6.613 18.077 -28.493 1.00 70.19 425 LEU A N 1
ATOM 3386 C CA . LEU A 1 425 ? -6.105 18.645 -27.245 1.00 70.19 425 LEU A CA 1
ATOM 3387 C C . LEU A 1 425 ? -7.240 19.242 -26.399 1.00 70.19 425 LEU A C 1
ATOM 3389 O O . LEU A 1 425 ? -7.341 18.931 -25.215 1.00 70.19 425 LEU A O 1
ATOM 3393 N N . ASN A 1 426 ? -8.150 20.004 -27.017 1.00 68.94 426 ASN A N 1
ATOM 3394 C CA . ASN A 1 426 ? -9.345 20.524 -26.344 1.00 68.94 426 ASN A CA 1
ATOM 3395 C C . ASN A 1 426 ? -10.260 19.396 -25.833 1.00 68.94 426 ASN A C 1
ATOM 3397 O O . ASN A 1 426 ? -10.877 19.521 -24.774 1.00 68.94 426 ASN A O 1
ATOM 3401 N N . SER A 1 427 ? -10.356 18.289 -26.576 1.00 71.31 427 SER A N 1
ATOM 3402 C CA . SER A 1 427 ? -11.103 17.101 -26.158 1.00 71.31 427 SER A CA 1
ATOM 3403 C C . SER A 1 427 ? -10.462 16.433 -24.940 1.00 71.31 427 SER A C 1
ATOM 3405 O O . SER A 1 427 ? -11.179 16.099 -23.999 1.00 71.31 427 SER A O 1
ATOM 3407 N N . TYR A 1 428 ? -9.133 16.283 -24.913 1.00 71.75 428 TYR A N 1
ATOM 3408 C CA . TYR A 1 428 ? -8.403 15.777 -23.745 1.00 71.75 428 TYR A CA 1
ATOM 3409 C C . TYR A 1 428 ? -8.591 16.684 -22.534 1.00 71.75 428 TYR A C 1
ATOM 3411 O O . TYR A 1 428 ? -8.926 16.202 -21.459 1.00 71.75 428 TYR A O 1
ATOM 3419 N N . GLU A 1 429 ? -8.485 18.000 -22.713 1.00 71.19 429 GLU A N 1
ATOM 3420 C CA . GLU A 1 429 ? -8.707 18.968 -21.639 1.00 71.19 429 GLU A CA 1
ATOM 3421 C C . GLU A 1 429 ? -10.137 18.885 -21.080 1.00 71.19 429 GLU A C 1
ATOM 3423 O O . GLU A 1 429 ? -10.349 18.925 -19.868 1.00 71.19 429 GLU A O 1
ATOM 3428 N N . LYS A 1 430 ? -11.143 18.722 -21.949 1.00 74.06 430 LYS A N 1
ATOM 3429 C CA . LYS A 1 430 ? -12.533 18.520 -21.522 1.00 74.06 430 LYS A CA 1
ATOM 3430 C C . LYS A 1 430 ? -12.714 17.211 -20.747 1.00 74.06 430 LYS A C 1
ATOM 3432 O O . LYS A 1 430 ? -13.427 17.214 -19.748 1.00 74.06 430 LYS A O 1
ATOM 3437 N N . VAL A 1 431 ? -12.085 16.122 -21.188 1.00 74.81 431 VAL A N 1
ATOM 3438 C CA . VAL A 1 431 ? -12.140 14.821 -20.501 1.00 74.81 431 VAL A CA 1
ATOM 3439 C C . VAL A 1 431 ? -11.464 14.901 -19.134 1.00 74.81 431 VAL A C 1
ATOM 3441 O O . VAL A 1 431 ? -12.055 14.459 -18.154 1.00 74.81 431 VAL A O 1
ATOM 3444 N N . VAL A 1 432 ? -10.281 15.517 -19.047 1.00 73.75 432 VAL A N 1
ATOM 3445 C CA . VAL A 1 432 ? -9.580 15.743 -17.773 1.00 73.75 432 VAL A CA 1
ATOM 3446 C C . VAL A 1 432 ? -10.459 16.547 -16.816 1.00 73.75 432 VAL A C 1
ATOM 3448 O O . VAL A 1 432 ? -10.684 16.093 -15.702 1.00 73.75 432 VAL A O 1
ATOM 3451 N N . ARG A 1 433 ? -11.057 17.662 -17.264 1.00 74.94 433 ARG A N 1
ATOM 3452 C CA . ARG A 1 433 ? -11.994 18.442 -16.433 1.00 74.94 433 ARG A CA 1
ATOM 3453 C C . ARG A 1 433 ? -13.185 17.622 -15.935 1.00 74.94 433 ARG A C 1
ATOM 3455 O O . ARG A 1 433 ? -13.563 17.756 -14.779 1.00 74.94 433 ARG A O 1
ATOM 3462 N N . ASN A 1 434 ? -13.769 16.777 -16.784 1.00 79.06 434 ASN A N 1
ATOM 3463 C CA . ASN A 1 434 ? -14.888 15.919 -16.386 1.00 79.06 434 ASN A CA 1
ATOM 3464 C C . ASN A 1 434 ? -14.468 14.898 -15.315 1.00 79.06 434 ASN A C 1
ATOM 3466 O O . ASN A 1 434 ? -15.186 14.686 -14.339 1.00 79.06 434 ASN A O 1
ATOM 3470 N N . TYR A 1 435 ? -13.288 14.289 -15.465 1.00 77.19 435 TYR A N 1
ATOM 3471 C CA . TYR A 1 435 ? -12.746 13.405 -14.436 1.00 77.19 435 TYR A CA 1
ATOM 3472 C C . TYR A 1 435 ? -12.392 14.156 -13.147 1.00 77.19 435 TYR A C 1
ATOM 3474 O O . TYR A 1 435 ? -12.672 13.634 -12.074 1.00 77.19 435 TYR A O 1
ATOM 3482 N N . ASP A 1 436 ? -11.868 15.381 -13.223 1.00 74.19 436 ASP A N 1
ATOM 3483 C CA . ASP A 1 436 ? -11.608 16.223 -12.048 1.00 74.19 436 ASP A CA 1
ATOM 3484 C C . ASP A 1 436 ? -12.904 16.564 -11.297 1.00 74.19 436 ASP A C 1
ATOM 3486 O O . ASP A 1 436 ? -12.977 16.437 -10.073 1.00 74.19 436 ASP A O 1
ATOM 3490 N N . GLU A 1 437 ? -13.963 16.950 -12.017 1.00 79.88 437 GLU A N 1
ATOM 3491 C CA . GLU A 1 437 ? -15.289 17.185 -11.433 1.00 79.88 437 GLU A CA 1
ATOM 3492 C C . GLU A 1 437 ? -15.836 15.917 -10.767 1.00 79.88 437 GLU A C 1
ATOM 3494 O O . GLU A 1 437 ? -16.365 15.973 -9.654 1.00 79.88 437 GLU A O 1
ATOM 3499 N N . LYS A 1 438 ? -15.660 14.758 -11.407 1.00 80.06 438 LYS A N 1
ATOM 3500 C CA . LYS A 1 438 ? -16.072 13.459 -10.868 1.00 80.06 438 LYS A CA 1
ATOM 3501 C C . LYS A 1 438 ? -15.260 13.051 -9.640 1.00 80.06 438 LYS A C 1
ATOM 3503 O O . LYS A 1 438 ? -15.841 12.570 -8.671 1.00 80.06 438 LYS A O 1
ATOM 3508 N N . LEU A 1 439 ? -13.945 13.259 -9.647 1.00 76.69 439 LEU A N 1
ATOM 3509 C CA . LEU A 1 439 ? -13.067 13.041 -8.496 1.00 76.69 439 LEU A CA 1
ATOM 3510 C C . LEU A 1 439 ? -13.494 13.913 -7.319 1.00 76.69 439 LEU A C 1
ATOM 3512 O O . LEU A 1 439 ? -13.601 13.414 -6.201 1.00 76.69 439 LEU A O 1
ATOM 3516 N N . LYS A 1 440 ? -13.818 15.185 -7.573 1.00 78.31 440 LYS A N 1
ATOM 3517 C CA . LYS A 1 440 ? -14.345 16.094 -6.553 1.00 78.31 440 LYS A CA 1
ATOM 3518 C C . LYS A 1 440 ? -15.680 15.603 -5.991 1.00 78.31 440 LYS A C 1
ATOM 3520 O O . LYS A 1 440 ? -15.823 15.505 -4.780 1.00 78.31 440 LYS A O 1
ATOM 3525 N N . GLN A 1 441 ? -16.617 15.195 -6.848 1.00 83.00 441 GLN A N 1
ATOM 3526 C CA . GLN A 1 441 ? -17.884 14.606 -6.401 1.00 83.00 441 GLN A CA 1
ATOM 3527 C C . GLN A 1 441 ? -17.671 13.335 -5.570 1.00 83.00 441 GLN A C 1
ATOM 3529 O O . GLN A 1 441 ? -18.284 13.180 -4.519 1.00 83.00 441 GLN A O 1
ATOM 3534 N N . LEU A 1 442 ? -16.796 12.423 -6.005 1.00 80.88 442 LEU A N 1
ATOM 3535 C CA . LEU A 1 442 ? -16.452 11.223 -5.238 1.00 80.88 442 LEU A CA 1
ATOM 3536 C C . LEU A 1 442 ? -15.822 11.586 -3.887 1.00 80.88 442 LEU A C 1
ATOM 3538 O O . LEU A 1 442 ? -16.135 10.947 -2.881 1.00 80.88 442 LEU A O 1
ATOM 3542 N N . SER A 1 443 ? -14.985 12.624 -3.854 1.00 77.06 443 SER A N 1
ATOM 3543 C CA . SER A 1 443 ? -14.378 13.138 -2.629 1.00 77.06 443 SER A CA 1
ATOM 3544 C C . SER A 1 443 ? -15.436 13.627 -1.637 1.00 77.06 443 SER A C 1
ATOM 3546 O O . SER A 1 443 ? -15.507 13.126 -0.515 1.00 77.06 443 SER A O 1
ATOM 3548 N N . ASP A 1 444 ? -16.325 14.516 -2.072 1.00 79.69 444 ASP A N 1
ATOM 3549 C CA . ASP A 1 444 ? -17.374 15.090 -1.223 1.00 79.69 444 ASP A CA 1
ATOM 3550 C C . ASP A 1 444 ? -18.368 14.009 -0.745 1.00 79.69 444 ASP A C 1
ATOM 3552 O O . ASP A 1 444 ? -18.864 14.017 0.383 1.00 79.69 444 ASP A O 1
ATOM 3556 N N . ILE A 1 445 ? -18.672 13.030 -1.604 1.00 84.62 445 ILE A N 1
ATOM 3557 C CA . ILE A 1 445 ? -19.678 12.000 -1.324 1.00 84.62 445 ILE A CA 1
ATOM 3558 C C . ILE A 1 445 ? -19.148 10.891 -0.406 1.00 84.62 445 ILE A C 1
ATOM 3560 O O . ILE A 1 445 ? -19.924 10.384 0.419 1.00 84.62 445 ILE A O 1
ATOM 3564 N N . PHE A 1 446 ? -17.891 10.475 -0.583 1.00 83.38 446 PHE A N 1
ATOM 3565 C CA . PHE A 1 446 ? -17.322 9.285 0.056 1.00 83.38 446 PHE A CA 1
ATOM 3566 C C . PHE A 1 446 ? -16.115 9.594 0.937 1.00 83.38 446 PHE A C 1
ATOM 3568 O O . PHE A 1 446 ? -16.065 9.106 2.062 1.00 83.38 446 PHE A O 1
ATOM 3575 N N . VAL A 1 447 ? -15.158 10.393 0.464 1.00 77.06 447 VAL A N 1
ATOM 3576 C CA . VAL A 1 447 ? -13.876 10.605 1.155 1.00 77.06 447 VAL A CA 1
ATOM 3577 C C . VAL A 1 447 ? -14.091 11.330 2.485 1.00 77.06 447 VAL A C 1
ATOM 3579 O O . VAL A 1 447 ? -13.689 10.792 3.516 1.00 77.06 447 VAL A O 1
ATOM 3582 N N . GLU A 1 448 ? -14.797 12.468 2.512 1.00 76.44 448 GLU A N 1
ATOM 3583 C CA . GLU A 1 448 ? -15.039 13.193 3.776 1.00 76.44 448 GLU A CA 1
ATOM 3584 C C . GLU A 1 448 ? -15.856 12.365 4.791 1.00 76.44 448 GLU A C 1
ATOM 3586 O O . GLU A 1 448 ? -15.455 12.265 5.958 1.00 76.44 448 GLU A O 1
ATOM 3591 N N . PRO A 1 449 ? -16.958 11.684 4.403 1.00 84.75 449 PRO A N 1
ATOM 3592 C CA . PRO A 1 449 ? -17.697 10.848 5.347 1.00 84.75 449 PRO A CA 1
ATOM 3593 C C . PRO A 1 449 ? -16.900 9.641 5.864 1.00 84.75 449 PRO A C 1
ATOM 3595 O O . PRO A 1 449 ? -16.980 9.326 7.054 1.00 84.75 449 PRO A O 1
ATOM 3598 N N . LEU A 1 450 ? -16.111 8.974 5.010 1.00 81.19 450 LEU A N 1
ATOM 3599 C CA . LEU A 1 450 ? -15.249 7.857 5.424 1.00 81.19 450 LEU A CA 1
ATOM 3600 C C . LEU A 1 450 ? -14.158 8.325 6.396 1.00 81.19 450 LEU A C 1
ATOM 3602 O O . LEU A 1 450 ? -13.879 7.635 7.376 1.00 81.19 450 LEU A O 1
ATOM 3606 N N . GLN A 1 451 ? -13.603 9.519 6.171 1.00 76.06 451 GLN A N 1
ATOM 3607 C CA . GLN A 1 451 ? -12.680 10.194 7.089 1.00 76.06 451 GLN A CA 1
ATOM 3608 C C . GLN A 1 451 ? -13.294 10.398 8.471 1.00 76.06 451 GLN A C 1
ATOM 3610 O O . GLN A 1 451 ? -12.684 10.042 9.481 1.00 76.06 451 GLN A O 1
ATOM 3615 N N . MET A 1 452 ? -14.509 10.945 8.528 1.00 78.19 452 MET A N 1
ATOM 3616 C CA . MET A 1 452 ? -15.198 11.184 9.796 1.00 78.19 452 MET A CA 1
ATOM 3617 C C . MET A 1 452 ? -15.484 9.882 10.545 1.00 78.19 452 MET A C 1
ATOM 3619 O O . MET A 1 452 ? -15.234 9.793 11.743 1.00 78.19 452 MET A O 1
ATOM 3623 N N . ILE A 1 453 ? -15.965 8.855 9.840 1.00 83.94 453 ILE A N 1
ATOM 3624 C CA . ILE A 1 453 ? -16.231 7.539 10.436 1.00 83.94 453 ILE A CA 1
ATOM 3625 C C . ILE A 1 453 ? -14.954 6.937 11.012 1.00 83.94 453 ILE A C 1
ATOM 3627 O O . ILE A 1 453 ? -14.957 6.418 12.126 1.00 83.94 453 ILE A O 1
ATOM 3631 N N . ALA A 1 454 ? -13.859 7.004 10.263 1.00 76.62 454 ALA A N 1
ATOM 3632 C CA . ALA A 1 454 ? -12.588 6.482 10.715 1.00 76.62 454 ALA A CA 1
ATOM 3633 C C . ALA A 1 454 ? -12.053 7.190 11.963 1.00 76.62 454 ALA A C 1
ATOM 3635 O O . ALA A 1 454 ? -11.544 6.529 12.871 1.00 76.62 454 ALA A O 1
ATOM 3636 N N . ARG A 1 455 ? -12.187 8.520 12.018 1.00 75.75 455 ARG A N 1
ATOM 3637 C CA . ARG A 1 455 ? -11.843 9.314 13.199 1.00 75.75 455 ARG A CA 1
ATOM 3638 C C . ARG A 1 455 ? -12.653 8.863 14.410 1.00 75.75 455 ARG A C 1
ATOM 3640 O O . ARG A 1 455 ? -12.071 8.527 15.438 1.00 75.75 455 ARG A O 1
ATOM 3647 N N . ASP A 1 456 ? -13.971 8.773 14.256 1.00 79.75 456 ASP A N 1
ATOM 3648 C CA . ASP A 1 456 ? -14.861 8.358 15.339 1.00 79.75 456 ASP A CA 1
ATOM 3649 C C . ASP A 1 456 ? -14.541 6.931 15.812 1.00 79.75 456 ASP A C 1
ATOM 3651 O O . ASP A 1 456 ? -14.544 6.665 17.012 1.00 79.75 456 ASP A O 1
ATOM 3655 N N . MET A 1 457 ? -14.199 6.012 14.898 1.00 79.06 457 MET A N 1
ATOM 3656 C CA . MET A 1 457 ? -13.754 4.657 15.253 1.00 79.06 457 MET A CA 1
ATOM 3657 C C . MET A 1 457 ? -12.450 4.648 16.050 1.00 79.06 457 MET A C 1
ATOM 3659 O O . MET A 1 457 ? -12.307 3.846 16.977 1.00 79.06 457 MET A O 1
ATOM 3663 N N . PHE A 1 458 ? -11.494 5.509 15.705 1.00 75.06 458 PHE A N 1
ATOM 3664 C CA . PHE A 1 458 ? -10.251 5.606 16.455 1.00 75.06 458 PHE A CA 1
ATOM 3665 C C . PHE A 1 458 ? -10.488 6.151 17.867 1.00 75.06 458 PHE A C 1
ATOM 3667 O O . PHE A 1 458 ? -10.076 5.508 18.838 1.00 75.06 458 PHE A O 1
ATOM 3674 N N . ASP A 1 459 ? -11.211 7.266 17.987 1.00 74.62 459 ASP A N 1
ATOM 3675 C CA . ASP A 1 459 ? -11.531 7.899 19.273 1.00 74.62 459 ASP A CA 1
ATOM 3676 C C . ASP A 1 459 ? -12.327 6.938 20.170 1.00 74.62 459 ASP A C 1
ATOM 3678 O O . ASP A 1 459 ? -12.040 6.775 21.364 1.00 74.62 459 ASP A O 1
ATOM 3682 N N . LEU A 1 460 ? -13.273 6.213 19.569 1.00 80.56 460 LEU A N 1
ATOM 3683 C CA . LEU A 1 460 ? -14.013 5.135 20.211 1.00 80.56 460 LEU A CA 1
ATOM 3684 C C . LEU A 1 460 ? -13.087 4.022 20.713 1.00 80.56 460 LEU A C 1
ATOM 3686 O O . LEU A 1 460 ? -13.223 3.604 21.862 1.00 80.56 460 LEU A O 1
ATOM 3690 N N . SER A 1 461 ? -12.146 3.544 19.891 1.00 75.94 461 SER A N 1
ATOM 3691 C CA . SER A 1 461 ? -11.215 2.479 20.286 1.00 75.94 461 SER A CA 1
ATOM 3692 C C . SER A 1 461 ? -10.348 2.892 21.481 1.00 75.94 461 SER A C 1
ATOM 3694 O O . SER A 1 461 ? -10.151 2.108 22.414 1.00 75.94 461 SER A O 1
ATOM 3696 N N . HIS A 1 462 ? -9.899 4.152 21.503 1.00 74.31 462 HIS A N 1
ATOM 3697 C CA . HIS A 1 462 ? -9.123 4.711 22.603 1.00 74.31 462 HIS A CA 1
ATOM 3698 C C . HIS A 1 462 ? -9.952 4.776 23.888 1.00 74.31 462 HIS A C 1
ATOM 3700 O O . HIS A 1 462 ? -9.508 4.327 24.952 1.00 74.31 462 HIS A O 1
ATOM 3706 N N . LYS A 1 463 ? -11.181 5.298 23.793 1.00 77.62 463 LYS A N 1
ATOM 3707 C CA . LYS A 1 463 ? -12.094 5.386 24.933 1.00 77.62 463 LYS A CA 1
ATOM 3708 C C . LYS A 1 463 ? -12.447 4.005 25.476 1.00 77.62 463 LYS A C 1
ATOM 3710 O O . LYS A 1 463 ? -12.374 3.810 26.685 1.00 77.62 463 LYS A O 1
ATOM 3715 N N . LEU A 1 464 ? -12.751 3.051 24.598 1.00 78.75 464 LEU A N 1
ATOM 3716 C CA . LEU A 1 464 ? -13.049 1.665 24.953 1.00 78.75 464 LEU A CA 1
ATOM 3717 C C . LEU A 1 464 ? -11.886 1.040 25.725 1.00 78.75 464 LEU A C 1
ATOM 3719 O O . LEU A 1 464 ? -12.100 0.494 26.806 1.00 78.75 464 LEU A O 1
ATOM 3723 N N . PHE A 1 465 ? -10.651 1.177 25.230 1.00 76.88 465 PHE A N 1
ATOM 3724 C CA . PHE A 1 465 ? -9.468 0.664 25.923 1.00 76.88 465 PHE A CA 1
ATOM 3725 C C . PHE A 1 465 ? -9.301 1.296 27.312 1.00 76.88 465 PHE A C 1
ATOM 3727 O O . PHE A 1 465 ? -9.049 0.592 28.291 1.00 76.88 465 PHE A O 1
ATOM 3734 N N . LYS A 1 466 ? -9.442 2.626 27.416 1.00 79.69 466 LYS A N 1
ATOM 3735 C CA . LYS A 1 466 ? -9.338 3.344 28.695 1.00 79.69 466 LYS A CA 1
ATOM 3736 C C . LYS A 1 466 ? -10.398 2.859 29.685 1.00 79.69 466 LYS A C 1
ATOM 3738 O O . LYS A 1 466 ? -10.065 2.587 30.833 1.00 79.69 466 LYS A O 1
ATOM 3743 N N . THR A 1 467 ? -11.643 2.707 29.240 1.00 83.00 467 THR A N 1
ATOM 3744 C CA . THR A 1 467 ? -12.753 2.233 30.077 1.00 83.00 467 THR A CA 1
ATOM 3745 C C . THR A 1 467 ? -12.579 0.774 30.496 1.00 83.00 467 THR A C 1
ATOM 3747 O O . THR A 1 467 ? -12.856 0.453 31.647 1.00 83.00 467 THR A O 1
ATOM 3750 N N . LYS A 1 468 ? -12.055 -0.093 29.621 1.00 80.88 468 LYS A N 1
ATOM 3751 C CA . LYS A 1 468 ? -11.707 -1.481 29.963 1.00 80.88 468 LYS A CA 1
ATOM 3752 C C . LYS A 1 468 ? -10.655 -1.541 31.069 1.00 80.88 468 LYS A C 1
ATOM 3754 O O . LYS A 1 468 ? -10.883 -2.186 32.082 1.00 80.88 468 LYS A O 1
ATOM 3759 N N . LYS A 1 469 ? -9.568 -0.773 30.928 1.00 81.88 469 LYS A N 1
ATOM 3760 C CA . LYS A 1 469 ? -8.525 -0.678 31.960 1.00 81.88 469 LYS A CA 1
ATOM 3761 C C . LYS A 1 469 ? -9.087 -0.185 33.300 1.00 81.88 469 LYS A C 1
ATOM 3763 O O . LYS A 1 469 ? -8.777 -0.757 34.336 1.00 81.88 469 LYS A O 1
ATOM 3768 N N . GLN A 1 470 ? -9.934 0.845 33.272 1.00 86.50 470 GLN A N 1
ATOM 3769 C CA . GLN A 1 470 ? -10.595 1.356 34.478 1.00 86.50 470 GLN A CA 1
ATOM 3770 C C . GLN A 1 470 ? -11.503 0.302 35.127 1.00 86.50 470 GLN A C 1
ATOM 3772 O O . GLN A 1 470 ? -11.517 0.184 36.346 1.00 86.50 470 GLN A O 1
ATOM 3777 N N . LEU A 1 471 ? -12.239 -0.484 34.335 1.00 85.62 471 LEU A N 1
ATOM 3778 C CA . LEU A 1 471 ? -13.066 -1.570 34.859 1.00 85.62 471 LEU A CA 1
ATOM 3779 C C . LEU A 1 471 ? -12.224 -2.673 35.508 1.00 85.62 471 LEU A C 1
ATOM 3781 O O . LEU A 1 471 ? -12.585 -3.126 36.591 1.00 85.62 471 LEU A O 1
ATOM 3785 N N . ASP A 1 472 ? -11.108 -3.066 34.892 1.00 82.81 472 ASP A N 1
ATOM 3786 C CA . ASP A 1 472 ? -10.188 -4.059 35.458 1.00 82.81 472 ASP A CA 1
ATOM 3787 C C . ASP A 1 472 ? -9.618 -3.587 36.808 1.00 82.81 472 ASP A C 1
ATOM 3789 O O . ASP A 1 472 ? -9.592 -4.345 37.778 1.00 82.81 472 ASP A O 1
ATOM 3793 N N . GLU A 1 473 ? -9.222 -2.313 36.903 1.00 86.69 473 GLU A N 1
ATOM 3794 C CA . GLU A 1 473 ? -8.769 -1.686 38.152 1.00 86.69 473 GLU A CA 1
ATOM 3795 C C . GLU A 1 473 ? -9.885 -1.669 39.216 1.00 86.69 473 GLU A C 1
ATOM 3797 O O . GLU A 1 473 ? -9.660 -2.048 40.369 1.00 86.69 473 GLU A O 1
ATOM 3802 N N . THR A 1 474 ? -11.119 -1.307 38.846 1.00 87.19 474 THR A N 1
ATOM 3803 C CA . THR A 1 474 ? -12.257 -1.312 39.780 1.00 87.19 474 THR A CA 1
ATOM 3804 C C . THR A 1 474 ? -12.667 -2.730 40.204 1.00 87.19 474 THR A C 1
ATOM 3806 O O . THR A 1 474 ? -13.068 -2.931 41.351 1.00 87.19 474 THR A O 1
ATOM 3809 N N . LEU A 1 475 ? -12.530 -3.742 39.341 1.00 80.81 475 LEU A N 1
ATOM 3810 C CA . LEU A 1 475 ? -12.735 -5.151 39.704 1.00 80.81 475 LEU A CA 1
ATOM 3811 C C . LEU A 1 475 ? -11.702 -5.625 40.735 1.00 80.81 475 LEU A C 1
ATOM 3813 O O . LEU A 1 475 ? -12.066 -6.311 41.692 1.00 80.81 475 LEU A O 1
ATOM 3817 N N . GLN A 1 476 ? -10.441 -5.204 40.607 1.00 84.69 476 GLN A N 1
ATOM 3818 C CA . GLN A 1 476 ? -9.425 -5.455 41.637 1.00 84.69 476 GLN A CA 1
ATOM 3819 C C . GLN A 1 476 ? -9.789 -4.767 42.961 1.00 84.69 476 GLN A C 1
ATOM 3821 O O . GLN A 1 476 ? -9.670 -5.377 44.024 1.00 84.69 476 GLN A O 1
ATOM 3826 N N . LEU A 1 477 ? -10.301 -3.529 42.918 1.00 82.81 477 LEU A N 1
ATOM 3827 C CA . LEU A 1 477 ? -10.782 -2.824 44.113 1.00 82.81 477 LEU A CA 1
ATOM 3828 C C . LEU A 1 477 ? -11.967 -3.533 44.788 1.00 82.81 477 LEU A C 1
ATOM 3830 O O . LEU A 1 477 ? -12.036 -3.551 46.021 1.00 82.81 477 LEU A O 1
ATOM 3834 N N . ILE A 1 478 ? -12.882 -4.133 44.017 1.00 78.94 478 ILE A N 1
ATOM 3835 C CA . ILE A 1 478 ? -13.968 -4.970 44.554 1.00 78.94 478 ILE A CA 1
ATOM 3836 C C . ILE A 1 478 ? -13.381 -6.153 45.321 1.00 78.94 478 ILE A C 1
ATOM 3838 O O . ILE A 1 478 ? -13.695 -6.298 46.500 1.00 78.94 478 ILE A O 1
ATOM 3842 N N . ALA A 1 479 ? -12.481 -6.921 44.700 1.00 76.56 479 ALA A N 1
ATOM 3843 C CA . ALA A 1 479 ? -11.867 -8.096 45.321 1.00 76.56 479 ALA A CA 1
ATOM 3844 C C . ALA A 1 479 ? -11.118 -7.744 46.620 1.00 76.56 479 ALA A C 1
ATOM 3846 O O . ALA A 1 479 ? -11.280 -8.407 47.643 1.00 76.56 479 ALA A O 1
ATOM 3847 N N . ILE A 1 480 ? -10.359 -6.642 46.620 1.00 78.38 480 ILE A N 1
ATOM 3848 C CA . ILE A 1 480 ? -9.670 -6.142 47.821 1.00 78.38 480 ILE A CA 1
ATOM 3849 C C . ILE A 1 480 ? -10.678 -5.761 48.913 1.00 78.38 480 ILE A C 1
ATOM 3851 O O . ILE A 1 480 ? -10.456 -6.031 50.096 1.00 78.38 480 ILE A O 1
ATOM 3855 N N . THR A 1 481 ? -11.788 -5.119 48.543 1.00 77.25 481 THR A N 1
ATOM 3856 C CA . THR A 1 481 ? -12.810 -4.703 49.511 1.00 77.25 481 THR A CA 1
ATOM 3857 C C . THR A 1 481 ? -13.556 -5.905 50.091 1.00 77.25 481 THR A C 1
ATOM 3859 O O . THR A 1 481 ? -13.853 -5.900 51.285 1.00 77.25 481 THR A O 1
ATOM 3862 N N . GLU A 1 482 ? -13.819 -6.937 49.287 1.00 75.69 482 GLU A N 1
ATOM 3863 C CA . GLU A 1 482 ? -14.380 -8.218 49.734 1.00 75.69 482 GLU A CA 1
ATOM 3864 C C . GLU A 1 482 ? -13.454 -8.899 50.740 1.00 75.69 482 GLU A C 1
ATOM 3866 O O . GLU A 1 482 ? -13.870 -9.122 51.875 1.00 75.69 482 GLU A O 1
ATOM 3871 N N . GLN A 1 483 ? -12.179 -9.085 50.393 1.00 78.44 483 GLN A N 1
ATOM 3872 C CA . GLN A 1 483 ? -11.186 -9.681 51.290 1.00 78.44 483 GLN A CA 1
ATOM 3873 C C . GLN A 1 483 ? -11.041 -8.880 52.596 1.00 78.44 483 GLN A C 1
ATOM 3875 O O . GLN A 1 483 ? -11.006 -9.436 53.691 1.00 78.44 483 GLN A O 1
ATOM 3880 N N . THR A 1 484 ? -11.026 -7.546 52.509 1.00 77.81 484 THR A N 1
ATOM 3881 C CA . THR A 1 484 ? -10.972 -6.676 53.697 1.00 77.81 484 THR A CA 1
ATOM 3882 C C . THR A 1 484 ? -12.211 -6.853 54.582 1.00 77.81 484 THR A C 1
ATOM 3884 O O . THR A 1 484 ? -12.122 -6.792 55.810 1.00 77.81 484 THR A O 1
ATOM 3887 N N . ASN A 1 485 ? -13.384 -7.030 53.975 1.00 73.94 485 ASN A N 1
ATOM 3888 C CA . ASN A 1 485 ? -14.634 -7.256 54.689 1.00 73.94 485 ASN A CA 1
ATOM 3889 C C . ASN A 1 485 ? -14.678 -8.647 55.343 1.00 73.94 485 ASN A C 1
ATOM 3891 O O . ASN A 1 485 ? -15.127 -8.738 56.485 1.00 73.94 485 ASN A O 1
ATOM 3895 N N . GLU A 1 486 ? -14.174 -9.687 54.676 1.00 74.75 486 GLU A N 1
ATOM 3896 C CA . GLU A 1 486 ? -14.023 -11.038 55.236 1.00 74.75 486 GLU A CA 1
ATOM 3897 C C . GLU A 1 486 ? -13.100 -11.033 56.460 1.00 74.75 486 GLU A C 1
ATOM 3899 O O . GLU A 1 486 ? -13.520 -11.438 57.543 1.00 74.75 486 GLU A O 1
ATOM 3904 N N . CYS A 1 487 ? -11.910 -10.431 56.365 1.00 70.88 487 CYS A N 1
ATOM 3905 C CA . CYS A 1 487 ? -11.005 -10.325 57.517 1.00 70.88 487 CYS A CA 1
ATOM 3906 C C . CYS A 1 487 ? -11.633 -9.545 58.690 1.00 70.88 487 CYS A C 1
ATOM 3908 O O . CYS A 1 487 ? -11.409 -9.854 59.861 1.00 70.88 487 CYS A O 1
ATOM 3910 N N . ARG A 1 488 ? -12.447 -8.517 58.403 1.00 72.31 488 ARG A N 1
ATOM 3911 C CA . ARG A 1 488 ? -13.178 -7.757 59.437 1.00 72.31 488 ARG A CA 1
ATOM 3912 C C . ARG A 1 488 ? -14.261 -8.577 60.135 1.00 72.31 488 ARG A C 1
ATOM 3914 O O . ARG A 1 488 ? -14.597 -8.226 61.272 1.00 72.31 488 ARG A O 1
ATOM 3921 N N . LEU A 1 489 ? -14.831 -9.567 59.447 1.00 70.12 489 LEU A N 1
ATOM 3922 C CA . LEU A 1 489 ? -15.797 -10.531 59.972 1.00 70.12 489 LEU A CA 1
ATOM 3923 C C . LEU A 1 489 ? -15.087 -11.565 60.849 1.00 70.12 489 LEU A C 1
ATOM 3925 O O . LEU A 1 489 ? -15.457 -11.695 62.011 1.00 70.12 489 LEU A O 1
ATOM 3929 N N . GLU A 1 490 ? -14.009 -12.181 60.360 1.00 72.31 490 GLU A N 1
ATOM 3930 C CA . GLU A 1 490 ? -13.196 -13.140 61.126 1.00 72.31 490 GLU A CA 1
ATOM 3931 C C . GLU A 1 490 ? -12.675 -12.530 62.437 1.00 72.31 490 GLU A C 1
ATOM 3933 O O . GLU A 1 490 ? -12.823 -13.109 63.513 1.00 72.31 490 GLU A O 1
ATOM 3938 N N . ALA A 1 491 ? -12.150 -11.301 62.387 1.00 68.31 491 ALA A N 1
ATOM 3939 C CA . ALA A 1 491 ? -11.696 -10.592 63.583 1.00 68.31 491 ALA A CA 1
ATOM 3940 C C . ALA A 1 491 ? -12.835 -10.321 64.586 1.00 68.31 491 ALA A C 1
ATOM 3942 O O . ALA A 1 491 ? -12.618 -10.360 65.799 1.00 68.31 491 ALA A O 1
ATOM 3943 N N . ALA A 1 492 ? -14.054 -10.053 64.101 1.00 65.81 492 ALA A N 1
ATOM 3944 C CA . ALA A 1 492 ? -15.221 -9.858 64.959 1.00 65.81 492 ALA A CA 1
ATOM 3945 C C . ALA A 1 492 ? -15.699 -11.180 65.584 1.00 65.81 492 ALA A C 1
ATOM 3947 O O . ALA A 1 492 ? -16.082 -11.200 66.753 1.00 65.81 492 ALA A O 1
ATOM 3948 N N . GLU A 1 493 ? -15.632 -12.289 64.846 1.00 64.25 493 GLU A N 1
ATOM 3949 C CA . GLU A 1 493 ? -15.970 -13.624 65.348 1.00 64.25 493 GLU A CA 1
ATOM 3950 C C . GLU A 1 493 ? -14.998 -14.084 66.440 1.00 64.25 493 GLU A C 1
ATOM 3952 O O . GLU A 1 493 ? -15.445 -14.531 67.502 1.00 64.25 493 GLU A O 1
ATOM 3957 N N . ILE A 1 494 ? -13.693 -13.872 66.236 1.00 63.53 494 ILE A N 1
ATOM 3958 C CA . ILE A 1 494 ? -12.648 -14.149 67.232 1.00 63.53 494 ILE A CA 1
ATOM 3959 C C . ILE A 1 494 ? -12.858 -13.291 68.490 1.00 63.53 494 ILE A C 1
ATOM 3961 O O . ILE A 1 494 ? -12.798 -13.807 69.607 1.00 63.53 494 ILE A O 1
ATOM 3965 N N . ALA A 1 495 ? -13.188 -12.004 68.334 1.00 59.47 495 ALA A N 1
ATOM 3966 C CA . ALA A 1 495 ? -13.497 -11.118 69.459 1.00 59.47 495 ALA A CA 1
ATOM 3967 C C . ALA A 1 495 ? -14.786 -11.513 70.213 1.00 59.47 495 ALA A C 1
ATOM 3969 O O . ALA A 1 495 ? -14.881 -11.299 71.421 1.00 59.47 495 ALA A O 1
ATOM 3970 N N . SER A 1 496 ? -15.765 -12.113 69.524 1.00 56.91 496 SER A N 1
ATOM 3971 C CA . SER A 1 496 ? -17.059 -12.525 70.094 1.00 56.91 496 SER A CA 1
ATOM 3972 C C . SER A 1 496 ? -17.049 -13.876 70.829 1.00 56.91 496 SER A C 1
ATOM 3974 O O . SER A 1 496 ? -18.055 -14.248 71.433 1.00 56.91 496 SER A O 1
ATOM 3976 N N . GLY A 1 497 ? -15.926 -14.608 70.824 1.00 50.25 497 GLY A N 1
ATOM 3977 C CA . GLY A 1 497 ? -15.745 -15.801 71.657 1.00 50.25 497 GLY A CA 1
ATOM 3978 C C . GLY A 1 497 ? -16.559 -17.028 71.226 1.00 50.25 497 GLY A C 1
ATOM 3979 O O . GLY A 1 497 ? -17.144 -17.700 72.073 1.00 50.25 497 GLY A O 1
ATOM 3980 N N . LYS A 1 498 ? -16.589 -17.352 69.927 1.00 45.69 498 LYS A N 1
ATOM 3981 C CA . LYS A 1 498 ? -17.162 -18.613 69.402 1.00 45.69 498 LYS A CA 1
ATOM 3982 C C . LYS A 1 498 ? -16.114 -19.578 68.828 1.00 45.69 498 LYS A C 1
ATOM 3984 O O . LYS A 1 498 ? -16.392 -20.304 67.882 1.00 45.69 498 LYS A O 1
ATOM 3989 N N . SER A 1 499 ? -14.926 -19.638 69.426 1.00 39.12 499 SER A N 1
ATOM 3990 C CA . SER A 1 499 ? -14.025 -20.782 69.250 1.00 39.12 499 SER A CA 1
ATOM 3991 C C . SER A 1 499 ? -14.171 -21.707 70.456 1.00 39.12 499 SER A C 1
ATOM 3993 O O . SER A 1 499 ? -13.714 -21.406 71.558 1.00 39.12 499 SER A O 1
ATOM 3995 N N . ASN A 1 500 ? -14.860 -22.830 70.261 1.00 42.62 500 ASN A N 1
ATOM 3996 C CA . ASN A 1 500 ? -14.774 -23.960 71.175 1.00 42.62 500 ASN A CA 1
ATOM 3997 C C . ASN A 1 500 ? -13.381 -24.581 71.021 1.00 42.62 500 ASN A C 1
ATOM 3999 O O . ASN A 1 500 ? -13.197 -25.426 70.152 1.00 42.62 500 ASN A O 1
ATOM 4003 N N . ASN A 1 501 ? -12.415 -24.177 71.847 1.00 38.91 501 ASN A N 1
ATOM 4004 C CA . ASN A 1 501 ? -11.469 -25.105 72.463 1.00 38.91 501 ASN A CA 1
ATOM 4005 C C . ASN A 1 501 ? -10.615 -24.421 73.531 1.00 38.91 501 ASN A C 1
ATOM 4007 O O . ASN A 1 501 ? -10.085 -23.329 73.369 1.00 38.91 501 ASN A O 1
ATOM 4011 N N . SER A 1 502 ? -10.493 -25.115 74.654 1.00 44.53 502 SER A N 1
ATOM 4012 C CA . SER A 1 502 ? -9.718 -24.745 75.825 1.00 44.53 502 SER A CA 1
ATOM 4013 C C . SER A 1 502 ? -8.212 -24.809 75.555 1.00 44.53 502 SER A C 1
ATOM 4015 O O . SER A 1 502 ? -7.605 -25.851 75.793 1.00 44.53 502 SER A O 1
ATOM 4017 N N . ILE A 1 503 ? -7.590 -23.711 75.119 1.00 39.91 503 ILE A N 1
ATOM 4018 C CA . ILE A 1 503 ? -6.143 -23.479 75.267 1.00 39.91 503 ILE A CA 1
ATOM 4019 C C . ILE A 1 503 ? -5.921 -22.030 75.741 1.00 39.91 503 ILE A C 1
ATOM 4021 O O . ILE A 1 503 ? -6.691 -21.122 75.462 1.00 39.91 503 ILE A O 1
ATOM 4025 N N . SER A 1 504 ? -4.923 -21.851 76.599 1.00 41.06 504 SER A N 1
ATOM 4026 C CA . SER A 1 504 ? -4.660 -20.706 77.477 1.00 41.06 504 SER A CA 1
ATOM 4027 C C . SER A 1 504 ? -4.753 -19.298 76.855 1.00 41.06 504 SER A C 1
ATOM 4029 O O . SER A 1 504 ? -3.993 -18.944 75.956 1.00 41.06 504 SER A O 1
ATOM 4031 N N . LYS A 1 505 ? -5.557 -18.434 77.501 1.00 43.19 505 LYS A N 1
ATOM 4032 C CA . LYS A 1 505 ? -5.774 -16.989 77.237 1.00 43.19 505 LYS A CA 1
ATOM 4033 C C . LYS A 1 505 ? -4.515 -16.102 77.117 1.00 43.19 505 LYS A C 1
ATOM 4035 O O . LYS A 1 505 ? -4.632 -14.938 76.739 1.00 43.19 505 LYS A O 1
ATOM 4040 N N . SER A 1 506 ? -3.328 -16.589 77.478 1.00 37.28 506 SER A N 1
ATOM 4041 C CA . SER A 1 506 ? -2.055 -15.861 77.340 1.00 37.28 506 SER A CA 1
ATOM 4042 C C . SER A 1 506 ? -1.378 -16.075 75.983 1.00 37.28 506 SER A C 1
ATOM 4044 O O . SER A 1 506 ? -0.619 -15.214 75.550 1.00 37.28 506 SER A O 1
ATOM 4046 N N . THR A 1 507 ? -1.648 -17.199 75.315 1.00 38.31 507 THR A N 1
ATOM 4047 C CA . THR A 1 507 ? -1.016 -17.577 74.040 1.00 38.31 507 THR A CA 1
ATOM 4048 C C . THR A 1 507 ? -1.783 -16.972 72.861 1.00 38.31 507 THR A C 1
ATOM 4050 O O . THR A 1 507 ? -1.175 -16.325 72.015 1.00 38.31 507 THR A O 1
ATOM 4053 N N . GLU A 1 508 ? -3.122 -17.011 72.900 1.00 42.28 508 GLU A N 1
ATOM 4054 C CA . GLU A 1 508 ? -3.999 -16.363 71.905 1.00 42.28 508 GLU A CA 1
ATOM 4055 C C . GLU A 1 508 ? -3.827 -14.837 71.861 1.00 42.28 508 GLU A C 1
ATOM 4057 O O . GLU A 1 508 ? -3.830 -14.245 70.791 1.00 42.28 508 GLU A O 1
ATOM 4062 N N . LYS A 1 509 ? -3.613 -14.170 73.007 1.00 38.25 509 LYS A N 1
ATOM 4063 C CA . LYS A 1 509 ? -3.364 -12.714 73.046 1.00 38.25 509 LYS A CA 1
ATOM 4064 C C . LYS A 1 509 ? -2.043 -12.314 72.385 1.00 38.25 509 LYS A C 1
ATOM 4066 O O . LYS A 1 509 ? -1.945 -11.206 71.859 1.00 38.25 509 LYS A O 1
ATOM 4071 N N . ASN A 1 510 ? -1.039 -13.189 72.428 1.00 39.91 510 ASN A N 1
ATOM 4072 C CA . ASN A 1 510 ? 0.260 -12.945 71.807 1.00 39.91 510 ASN A CA 1
ATOM 4073 C C . ASN A 1 510 ? 0.224 -13.226 70.300 1.00 39.91 510 ASN A C 1
ATOM 4075 O O . ASN A 1 510 ? 0.794 -12.437 69.552 1.00 39.91 510 ASN A O 1
ATOM 4079 N N . GLU A 1 511 ? -0.507 -14.254 69.859 1.00 42.84 511 GLU A N 1
ATOM 4080 C CA . GLU A 1 511 ? -0.748 -14.521 68.432 1.00 42.84 511 GLU A CA 1
ATOM 4081 C C . GLU A 1 511 ? -1.646 -13.455 67.789 1.00 42.84 511 GLU A C 1
ATOM 4083 O O . GLU A 1 511 ? -1.321 -12.945 66.723 1.00 42.84 511 GLU A O 1
ATOM 4088 N N . LEU A 1 512 ? -2.718 -13.010 68.459 1.00 40.81 512 LEU A N 1
ATOM 4089 C CA . LEU A 1 512 ? -3.564 -11.922 67.954 1.00 40.81 512 LEU A CA 1
ATOM 4090 C C . LEU A 1 512 ? -2.780 -10.604 67.842 1.00 40.81 512 LEU A C 1
ATOM 4092 O O . LEU A 1 512 ? -2.967 -9.855 66.891 1.00 40.81 512 LEU A O 1
ATOM 4096 N N . SER A 1 513 ? -1.890 -10.328 68.801 1.00 42.81 513 SER A N 1
ATOM 4097 C CA . SER A 1 513 ? -1.031 -9.136 68.830 1.00 42.81 513 SER A CA 1
ATOM 4098 C C . SER A 1 513 ? 0.077 -9.177 67.773 1.00 42.81 513 SER A C 1
ATOM 4100 O O . SER A 1 513 ? 0.384 -8.140 67.184 1.00 42.81 513 SER A O 1
ATOM 4102 N N . SER A 1 514 ? 0.662 -10.348 67.488 1.00 45.38 514 SER A N 1
ATOM 4103 C CA . SER A 1 514 ? 1.646 -10.495 66.406 1.00 45.38 514 SER A CA 1
ATOM 4104 C C . SER A 1 514 ? 0.984 -10.394 65.036 1.00 45.38 514 SER A C 1
ATOM 4106 O O . SER A 1 514 ? 1.477 -9.674 64.178 1.00 45.38 514 SER A O 1
ATOM 4108 N N . VAL A 1 515 ? -0.181 -11.018 64.867 1.00 46.12 515 VAL A N 1
ATOM 4109 C CA . VAL A 1 515 ? -0.962 -10.975 63.628 1.00 46.12 515 VAL A CA 1
ATOM 4110 C C . VAL A 1 515 ? -1.498 -9.560 63.365 1.00 46.12 515 VAL A C 1
ATOM 4112 O O . VAL A 1 515 ? -1.346 -9.052 62.260 1.00 46.12 515 VAL A O 1
ATOM 4115 N N . LE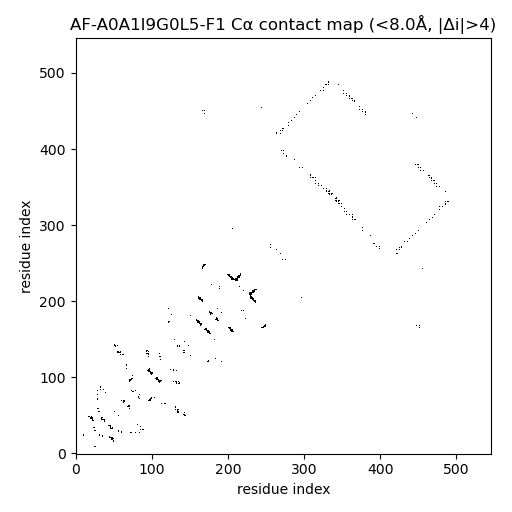U A 1 516 ? -2.019 -8.851 64.378 1.00 43.19 516 LEU A N 1
ATOM 4116 C CA . LEU A 1 516 ? -2.399 -7.432 64.262 1.00 43.19 516 LEU A CA 1
ATOM 4117 C C . LEU A 1 516 ? -1.208 -6.518 63.942 1.00 43.19 516 LEU A C 1
ATOM 4119 O O . LEU A 1 516 ? -1.378 -5.562 63.189 1.00 43.19 516 LEU A O 1
ATOM 4123 N N . LYS A 1 517 ? -0.010 -6.801 64.472 1.00 46.06 517 LYS A N 1
ATOM 4124 C CA . LYS A 1 517 ? 1.210 -6.039 64.155 1.00 46.06 517 LYS A CA 1
ATOM 4125 C C . LYS A 1 517 ? 1.707 -6.295 62.737 1.00 46.06 517 LYS A C 1
ATOM 4127 O O . LYS A 1 517 ? 2.054 -5.332 62.058 1.00 46.06 517 LYS A O 1
ATOM 4132 N N . ASP A 1 518 ? 1.691 -7.540 62.274 1.00 46.41 518 ASP A N 1
ATOM 4133 C CA . ASP A 1 518 ? 2.039 -7.881 60.893 1.00 46.41 518 ASP A CA 1
ATOM 4134 C C . ASP A 1 518 ? 1.002 -7.316 59.910 1.00 46.41 518 ASP A C 1
ATOM 4136 O O . ASP A 1 518 ? 1.367 -6.813 58.846 1.00 46.41 518 ASP A O 1
ATOM 4140 N N . PHE A 1 519 ? -0.278 -7.267 60.297 1.00 46.31 519 PHE A N 1
ATOM 4141 C CA . PHE A 1 519 ? -1.332 -6.608 59.525 1.00 46.31 519 PHE A CA 1
ATOM 4142 C C . PHE A 1 519 ? -1.228 -5.081 59.528 1.00 46.31 519 PHE A C 1
ATOM 4144 O O . PHE A 1 519 ? -1.430 -4.470 58.480 1.00 46.31 519 PHE A O 1
ATOM 4151 N N . GLU A 1 520 ? -0.871 -4.440 60.644 1.00 44.06 520 GLU A N 1
ATOM 4152 C CA . GLU A 1 520 ? -0.555 -3.006 60.660 1.00 44.06 520 GLU A CA 1
ATOM 4153 C C . GLU A 1 520 ? 0.662 -2.694 59.789 1.00 44.06 520 GLU A C 1
ATOM 4155 O O . GLU A 1 520 ? 0.686 -1.659 59.120 1.00 44.06 520 GLU A O 1
ATOM 4160 N N . LEU A 1 521 ? 1.662 -3.579 59.774 1.00 45.16 521 LEU A N 1
ATOM 4161 C CA . LEU A 1 521 ? 2.860 -3.431 58.957 1.00 45.16 521 LEU A CA 1
ATOM 4162 C C . LEU A 1 521 ? 2.534 -3.601 57.468 1.00 45.16 521 LEU A C 1
ATOM 4164 O O . LEU A 1 521 ? 2.946 -2.774 56.658 1.00 45.16 521 LEU A O 1
ATOM 4168 N N . HIS A 1 522 ? 1.721 -4.597 57.110 1.00 45.91 522 HIS A N 1
ATOM 4169 C CA . HIS A 1 522 ? 1.281 -4.837 55.737 1.00 45.91 522 HIS A CA 1
ATOM 4170 C C . HIS A 1 522 ? 0.329 -3.740 55.234 1.00 45.91 522 HIS A C 1
ATOM 4172 O O . HIS A 1 522 ? 0.498 -3.237 54.126 1.00 45.91 522 HIS A O 1
ATOM 4178 N N . ALA A 1 523 ? -0.609 -3.278 56.066 1.00 43.31 523 ALA A N 1
ATOM 4179 C CA . ALA A 1 523 ? -1.495 -2.160 55.745 1.00 43.31 523 ALA A CA 1
ATOM 4180 C C . ALA A 1 523 ? -0.730 -0.830 55.638 1.00 43.31 523 ALA A C 1
ATOM 4182 O O . ALA A 1 523 ? -1.029 -0.021 54.758 1.00 43.31 523 ALA A O 1
ATOM 4183 N N . LYS A 1 524 ? 0.293 -0.597 56.475 1.00 46.00 524 LYS A N 1
ATOM 4184 C CA . LYS A 1 524 ? 1.210 0.545 56.319 1.00 46.00 524 LYS A CA 1
ATOM 4185 C C . LYS A 1 524 ? 2.024 0.430 55.037 1.00 46.00 524 LYS A C 1
ATOM 4187 O O . LYS A 1 524 ? 2.094 1.412 54.306 1.00 46.00 524 LYS A O 1
ATOM 4192 N N . GLN A 1 525 ? 2.566 -0.744 54.721 1.00 49.25 525 GLN A N 1
ATOM 4193 C CA . GLN A 1 525 ? 3.334 -0.968 53.497 1.00 49.25 525 GLN A CA 1
ATOM 4194 C C . GLN A 1 525 ? 2.470 -0.783 52.244 1.00 49.25 525 GLN A C 1
ATOM 4196 O O . GLN A 1 525 ? 2.899 -0.160 51.279 1.00 49.25 525 GLN A O 1
ATOM 4201 N N . GLN A 1 526 ? 1.219 -1.238 52.267 1.00 48.84 526 GLN A N 1
ATOM 4202 C CA . GLN A 1 526 ? 0.277 -1.043 51.167 1.00 48.84 526 GLN A CA 1
ATOM 4203 C C . GLN A 1 526 ? -0.231 0.396 51.072 1.00 48.84 526 GLN A C 1
ATOM 4205 O O . GLN A 1 526 ? -0.396 0.900 49.966 1.00 48.84 526 GLN A O 1
ATOM 4210 N N . LYS A 1 527 ? -0.410 1.102 52.194 1.00 48.25 527 LYS A N 1
ATOM 4211 C CA . LYS A 1 527 ? -0.705 2.543 52.194 1.00 48.25 527 LYS A CA 1
ATOM 4212 C C . LYS A 1 527 ? 0.468 3.345 51.637 1.00 48.25 527 LYS A C 1
ATOM 4214 O O . LYS A 1 527 ? 0.239 4.296 50.899 1.00 48.25 527 LYS A O 1
ATOM 4219 N N . ILE A 1 528 ? 1.700 2.929 51.930 1.00 55.09 528 ILE A N 1
ATOM 4220 C CA . ILE A 1 528 ? 2.915 3.479 51.328 1.00 55.09 528 ILE A CA 1
ATOM 4221 C C . ILE A 1 528 ? 2.916 3.195 49.821 1.00 55.09 528 ILE A C 1
ATOM 4223 O O . ILE A 1 528 ? 2.991 4.142 49.051 1.00 55.09 528 ILE A O 1
ATOM 4227 N N . ASN A 1 529 ? 2.693 1.957 49.374 1.00 56.12 529 ASN A N 1
ATOM 4228 C CA . ASN A 1 529 ? 2.667 1.606 47.946 1.00 56.12 529 ASN A CA 1
ATOM 4229 C C . ASN A 1 529 ? 1.537 2.307 47.165 1.00 56.12 529 ASN A C 1
ATOM 4231 O O . ASN A 1 529 ? 1.750 2.761 46.042 1.00 56.12 529 ASN A O 1
ATOM 4235 N N . ALA A 1 530 ? 0.352 2.446 47.763 1.00 47.88 530 ALA A N 1
ATOM 4236 C CA . ALA A 1 530 ? -0.769 3.186 47.191 1.00 47.88 530 ALA A CA 1
ATOM 4237 C C . ALA A 1 530 ? -0.502 4.696 47.186 1.00 47.88 530 ALA A C 1
ATOM 4239 O O . ALA A 1 530 ? -0.855 5.370 46.226 1.00 47.88 530 ALA A O 1
ATOM 4240 N N . SER A 1 531 ? 0.162 5.234 48.216 1.00 49.75 531 SER A N 1
ATOM 4241 C CA . SER A 1 531 ? 0.592 6.636 48.240 1.00 49.75 531 SER A CA 1
ATOM 4242 C C . SER A 1 531 ? 1.707 6.922 47.237 1.00 49.75 531 SER A C 1
ATOM 4244 O O . SER A 1 531 ? 1.678 7.980 46.629 1.00 49.75 531 SER A O 1
ATOM 4246 N N . ILE A 1 532 ? 2.620 5.973 47.006 1.00 59.06 532 ILE A N 1
ATOM 4247 C CA . ILE A 1 532 ? 3.666 6.045 45.981 1.00 59.06 532 ILE A CA 1
ATOM 4248 C C . ILE A 1 532 ? 3.031 5.952 44.597 1.00 59.06 532 ILE A C 1
ATOM 4250 O O . ILE A 1 532 ? 3.355 6.758 43.742 1.00 59.06 532 ILE A O 1
ATOM 4254 N N . SER A 1 533 ? 2.073 5.048 44.378 1.00 49.97 533 SER A N 1
ATOM 4255 C CA . SER A 1 533 ? 1.337 4.985 43.109 1.00 49.97 533 SER A CA 1
ATOM 4256 C C . SER A 1 533 ? 0.516 6.250 42.874 1.00 49.97 533 SER A C 1
ATOM 4258 O O . SER A 1 533 ? 0.537 6.786 41.780 1.00 49.97 533 SER A O 1
ATOM 4260 N N . LEU A 1 534 ? -0.162 6.786 43.893 1.00 48.00 534 LEU A N 1
ATOM 4261 C CA . LEU A 1 534 ? -0.902 8.046 43.791 1.00 48.00 534 LEU A CA 1
ATOM 4262 C C . LEU A 1 534 ? 0.036 9.246 43.593 1.00 48.00 534 LEU A C 1
ATOM 4264 O O . LEU A 1 534 ? -0.329 10.174 42.881 1.00 48.00 534 LEU A O 1
ATOM 4268 N N . ALA A 1 535 ? 1.213 9.243 44.223 1.00 51.94 535 ALA A N 1
ATOM 4269 C CA . ALA A 1 535 ? 2.243 10.258 44.040 1.00 51.94 535 ALA A CA 1
ATOM 4270 C C . ALA A 1 535 ? 2.815 10.186 42.627 1.00 51.94 535 ALA A C 1
ATOM 4272 O O . ALA A 1 535 ? 2.809 11.207 41.970 1.00 51.94 535 ALA A O 1
ATOM 4273 N N . LEU A 1 536 ? 3.150 9.001 42.112 1.00 52.62 536 LEU A N 1
ATOM 4274 C CA . LEU A 1 536 ? 3.561 8.797 40.721 1.00 52.62 536 LEU A CA 1
ATOM 4275 C C . LEU A 1 536 ? 2.469 9.238 39.743 1.00 52.62 536 LEU A C 1
ATOM 4277 O O . LEU A 1 536 ? 2.765 9.912 38.769 1.00 52.62 536 LEU A O 1
ATOM 4281 N N . THR A 1 537 ? 1.196 8.943 40.019 1.00 45.38 537 THR A N 1
ATOM 4282 C CA . THR A 1 537 ? 0.075 9.423 39.196 1.00 45.38 537 THR A CA 1
ATOM 4283 C C . THR A 1 537 ? -0.103 10.943 39.293 1.00 45.38 537 THR A C 1
ATOM 4285 O O . THR A 1 537 ? -0.511 11.564 38.321 1.00 45.38 537 THR A O 1
ATOM 4288 N N . LYS A 1 538 ? 0.194 11.567 40.442 1.00 47.12 538 LYS A N 1
ATOM 4289 C CA . LYS A 1 538 ? 0.111 13.026 40.642 1.00 47.12 538 LYS A CA 1
ATOM 4290 C C . LYS A 1 538 ? 1.315 13.786 40.093 1.00 47.12 538 LYS A C 1
ATOM 4292 O O . LYS A 1 538 ? 1.127 14.879 39.588 1.00 47.12 538 LYS A O 1
ATOM 4297 N N . GLU A 1 539 ? 2.509 13.223 40.194 1.00 45.41 539 GLU A N 1
ATOM 4298 C CA . GLU A 1 539 ? 3.757 13.720 39.614 1.00 45.41 539 GLU A CA 1
ATOM 4299 C C . GLU A 1 539 ? 3.661 13.615 38.087 1.00 45.41 539 GLU A C 1
ATOM 4301 O O . GLU A 1 539 ? 3.866 14.604 37.400 1.00 45.41 539 GLU A O 1
ATOM 4306 N N . TRP A 1 540 ? 3.111 12.508 37.571 1.00 44.19 540 TRP A N 1
ATOM 4307 C CA . TRP A 1 540 ? 2.710 12.369 36.166 1.00 44.19 540 TRP A CA 1
ATOM 4308 C C . TRP A 1 540 ? 1.630 13.376 35.725 1.00 44.19 540 TRP A C 1
ATOM 4310 O O . TRP A 1 540 ? 1.615 13.780 34.571 1.00 44.19 540 TRP A O 1
ATOM 4320 N N . LEU A 1 541 ? 0.731 13.806 36.620 1.00 37.88 541 LEU A N 1
ATOM 4321 C CA . LEU A 1 541 ? -0.254 14.868 36.346 1.00 37.88 541 LEU A CA 1
ATOM 4322 C C . LEU A 1 541 ? 0.322 16.293 36.482 1.00 37.88 541 LEU A C 1
ATOM 4324 O O . LEU A 1 541 ? -0.287 17.228 35.967 1.00 37.88 541 LEU A O 1
ATOM 4328 N N . LEU A 1 542 ? 1.441 16.480 37.191 1.00 37.78 542 LEU A N 1
ATOM 4329 C CA . LEU A 1 542 ? 2.105 17.776 37.386 1.00 37.78 542 LEU A CA 1
ATOM 4330 C C . LEU A 1 542 ? 3.149 18.042 36.292 1.00 37.78 542 LEU A C 1
ATOM 4332 O O . LEU A 1 542 ? 3.162 19.146 35.763 1.00 37.78 542 LEU A O 1
ATOM 4336 N N . ASP A 1 543 ? 3.884 17.016 35.855 1.00 40.03 543 ASP A N 1
ATOM 4337 C CA . ASP A 1 543 ? 4.769 17.037 34.673 1.00 40.03 543 ASP A CA 1
ATOM 4338 C C . ASP A 1 543 ? 4.001 17.183 33.334 1.00 40.03 543 ASP A C 1
ATOM 4340 O O . ASP A 1 543 ? 4.602 17.193 32.266 1.00 40.03 543 ASP A O 1
ATOM 4344 N N . MET A 1 544 ? 2.663 17.268 33.368 1.00 37.12 544 MET A N 1
ATOM 4345 C CA . MET A 1 544 ? 1.787 17.545 32.214 1.00 37.12 544 MET A CA 1
ATOM 4346 C C . MET A 1 544 ? 1.371 19.030 32.115 1.00 37.12 544 MET A C 1
ATOM 4348 O O . MET A 1 544 ? 0.634 19.387 31.196 1.00 37.12 544 MET A O 1
ATOM 4352 N N . ASN A 1 545 ? 1.797 19.883 33.060 1.00 34.00 545 ASN A N 1
ATOM 4353 C CA . ASN A 1 545 ? 1.548 21.335 33.059 1.00 34.00 545 ASN A CA 1
ATOM 4354 C C . ASN A 1 545 ? 2.812 22.194 32.836 1.00 34.00 545 ASN A C 1
ATOM 4356 O O . ASN A 1 545 ? 2.665 23.412 32.716 1.00 34.00 545 ASN A O 1
ATOM 4360 N N . ASP A 1 546 ? 3.997 21.581 32.754 1.00 30.12 546 ASP A N 1
ATOM 4361 C CA . ASP A 1 546 ? 5.254 22.176 32.265 1.00 30.12 546 ASP A CA 1
ATOM 4362 C C . ASP A 1 546 ? 5.638 21.508 30.932 1.00 30.12 546 ASP A C 1
ATOM 4364 O O . ASP A 1 546 ? 6.242 22.195 30.070 1.00 30.12 546 ASP A O 1
#

Mean predicted aligned error: 14.63 Å

Foldseek 3Di:
DDDDDDDCVVPDDDPDQADWDQDQDDDQLLAALQSLLCVLVVHSPRTDGPLRGVLSSVLQVLLCVQFVDGQDAAPVGSPPSNRRNVRNVPDDLQFRHWYADPVRDIDTDLFRDPPRGPAFPQVRQQSSVSSSQSSHDDPVRRDDVVNVVLSVVCVVPWDWWWKQFLLARDTHIHTAQCPDDNTDHDFVVNVQVVVDDPFDDWMKIAAPDDDEDEAEDDPDPGPNVVPDHGIYTYHYDDDPDDDRNRDYPPPPPDPVDDPDPDFDDPVNLVVLLVVLVVLLVVLVVLLVSQVVLLVSLVVLLVVLVVLLVVLLVLLVVLLVLLVVQLVLLCVLLVLDDDPVSSCVSNVLSVVLNVLSVVLNVLSVVLVVLSVVLVVLSVQLVPDDDDDDDDCNVVSVCVSVVVVPDDDDDDDVVVVVVRVVSVVSSVVSVVSSVVSVVVVVVSCVSGVVSSSVSVSSSVVSVVSSVVSSVSSVVSVVSSVVSVVVSVVSVVVSVVVVPPDPDDDDPVVVVVVVVVVVVVVVVVVVVVVVVVVVVVVVVVVVVVVSVD

Nearest PDB structures (foldseek):
  6o8b-assembly1_A  TM=6.107E-01  e=1.046E-13  Homo sapiens
  4iw0-assembly1_A  TM=6.073E-01  e=1.294E-13  Homo sapiens
  4im3-assembly1_A  TM=4.335E-01  e=4.511E-11  Homo sapiens
  8snb-assembly1_8K  TM=3.938E-01  e=2.296E-01  Strongylocentrotus purpuratus

Sequence (546 aa):
MIFKLCDFGGSRLLTDNFQPLHSICGTPGYLNEYSTANLARKTTTLTYTKDECDLWSVGCTLFECATGILPFVPAKGPADTPGMYNMMISRPSDAIFGRVSETGQFLWQKDFPDGRCLYPKSFRRILSEFIRRLFDRREATRLTFNEFDEMCKELLNMKRILVFKMNILCLEEYFDTSTVEHFERSYFDVYVKADTPAHDLICLLTLPTGSAVVYKSPPFPVGLIDHCSSVIVMGLQNNETYALPIKLPELIVHSPFSQCNHEPTFHEMKLAAASTLSVERQTYELQDAIPTVIGILRTVYAKLLKEAEILAHDCNFASRLAKQLRLLSKAIALNKETAEERKAVENNAHSVARELNFI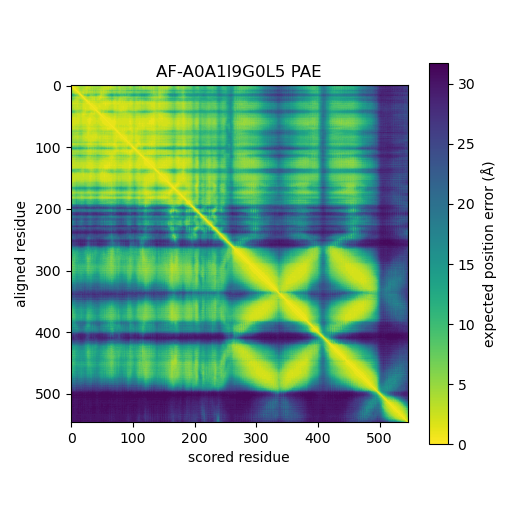GEAVKWVCSMLQQIDVRIAVIESKHIVKEPSLKGELETVVKYRTFLPYSHASENALQMEADRKYLLNSYEKVVRNYDEKLKQLSDIFVEPLQMIARDMFDLSHKLFKTKKQLDETLQLIAITEQTNECRLEAAEIASGKSNNSISKSTEKNELSSVLKDFELHAKQQKINASISLALTKEWLLDMND